Protein AF-0000000074025964 (afdb_homodimer)

InterPro domains:
  IPR000462 CDP-alcohol phosphatidyltransferase [PF01066] (27-176)
  IPR043130 CDP-alcohol phosphatidyltransferase, transmembrane domain [G3DSA:1.20.120.1760] (7-195)
  IPR048254 CDP-alcohol phosphatidyltransferase, conserved site [PS00379] (68-90)

Organism: NCBI:txid312168

pLDDT: mean 87.61, std 16.04, range [37.75, 98.75]

Solvent-accessible surface area (backbone atoms only — not comparable to full-atom values): 19999 Å² total; per-residue (Å²): 93,66,48,61,56,48,44,64,72,46,38,65,60,46,48,55,55,21,50,54,38,52,74,66,68,56,52,37,66,58,32,44,53,47,16,40,52,35,21,49,48,13,17,52,26,39,44,70,64,40,40,68,62,12,46,51,29,38,52,47,14,51,49,32,48,54,30,20,54,48,34,14,59,76,69,66,61,68,47,68,36,57,53,51,51,49,56,51,44,54,51,46,31,55,48,49,34,51,52,19,43,47,69,60,47,54,89,32,44,68,39,52,54,48,38,52,49,33,45,47,53,27,51,49,44,49,53,53,44,52,54,60,43,62,74,61,68,63,70,76,73,71,66,66,72,63,66,51,51,60,66,54,48,50,50,51,52,43,48,33,58,76,36,63,92,46,32,45,66,54,44,43,51,49,36,52,53,42,38,50,52,25,50,53,48,45,50,53,48,40,53,52,37,57,71,73,107,92,67,48,60,59,48,44,64,71,46,39,63,62,47,48,55,54,22,50,54,38,52,74,69,68,55,50,40,66,57,33,44,52,47,15,40,50,35,20,48,47,13,16,53,27,38,44,72,64,40,41,68,62,13,45,52,28,38,54,48,15,53,50,33,48,54,31,21,54,48,35,15,60,76,69,67,60,68,46,70,35,56,54,50,51,50,57,52,44,53,51,47,30,54,48,48,34,51,51,18,42,46,69,61,47,54,88,33,43,68,39,52,55,49,40,49,48,32,46,47,53,27,51,50,45,48,52,53,44,52,53,60,44,62,74,61,69,63,69,77,73,72,63,69,71,60,70,49,53,59,65,55,47,51,49,51,52,42,50,33,58,76,35,63,93,46,32,43,65,54,44,43,53,48,36,51,52,43,38,52,52,27,52,53,48,46,51,52,47,40,51,50,36,57,72,73,106

Nearest PDB structures (foldseek):
  4mnd-assembly1_A-2  TM=8.315E-01  e=3.500E-05  Archaeoglobus fulgidus
  6wmv-assembly1_A  TM=8.370E-01  e=3.784E-04  Archaeoglobus fulgidus
  6h59-assembly1_A  TM=7.850E-01  e=1.969E-04  Mycobacterium tuberculosis H37Rv
  4q7c-assembly1_B  TM=7.603E-01  e=3.447E-04  Archaeoglobus fulgidus DSM 4304
  4q7c-assembly1_A  TM=7.854E-01  e=7.275E-04  Archaeoglobus fulgidus DSM 4304

Secondary structure (DSSP, 8-state):
-HHHHHHHHHHHHHHHHHHHHHHTT--HHHHHHHHHHHHHHHHHHHHHT-HHHHHHHHHHHHHHHHHHHHHHHHHT---HHHHHHHHHHHHHHHHHHHHHHHHH-GGGHHHHHHHHHHHHHHHHHHHHHHHHHHTT---TTGGGGSTTHHHHHHHHHHHHHH-GGGHHHHHHHHHHHHHHHHHHHHHHHHHHHHHH-/-HHHHHHHHHHHHHHHHHHHHHHTT--HHHHHHHHHHHHHHHHHHHHHT-HHHHHHHHHHHHHHHHHHHHHHHHHT---HHHHHHHHHHHHHHHHHHHHHHHHH-GGGHHHHHHHHHHHHHHHHHHHHHHHHHHTT---SSTTTTSTTHHHHHHHHHHHHHH-GGGHHHHHHHHHHHHHHHHHHHHHHHHHHHHHH-

Foldseek 3Di:
DCLVVVCVVCVVVLLVVLVVCVVVVHALVNLLVVLLVLLLVLLVCLLVLVLVSSLVSNVVSVSSLSSSVSNCVVVVVDDPVSVVSSLVSLVVSLLSNLVSCCNRQVVQVVLSVLQVVLCVLLVVLLVVCVVVCVVPPVDDDCNVLDSPDRVVSSVLSSVCSVCVVCNNVSSNVVSVVSNVSSVVSVVVVVVVVVVVD/DCLVVVCVVCVVVLLVVLVVCVVVVHALVNLLVVLLVLLLVLLVCLLVLVLVSSLVSNVVSVSSLSSSVSNCVVVVVDDPVSVVSSLVSLVVSLLSSLVSCCNNQVVQVVLSVLQVVLCVLLVVLLVVLVVVCVVPPVDDPPNVLDSPPRVVSSVLSSVCSVCVVCNNVSSNVVSVVSNVSSVVSNVVVVVVVVVVD

Radius of gyration: 21.74 Å; Cα contacts (8 Å, |Δi|>4): 405; chains: 2; bounding box: 69×52×44 Å

Sequence (394 aa):
MIDTKCRTKFQPIFDIMAKQLVILNITPKSITWLAFGVGTLASLFAAGGWMISSILALWLSGLLDVLDGTVARLTGKTSKGGAYMDLILDRMVEAIYILAFTYRFPQANYAYFLFYIVVIFNFTTFIVAGALFQNDGVKSMHYDIGIAERTETFIVFTLMALLPSYIFPILMTFNAIILITGIIRFRVVLKYCKSMEMIDTKCRTKFQPIFDIMAKQLVILNITPKSITWLAFGVGTLASLFAAGGWMISSILALWLSGLLDVLDGTVARLTGKTSKGGAYMDLILDRMVEAIYILAFTYRFPQANYAYFLFYIVVIFNFTTFIVAGALFQNDGVKSMHYDIGIAERTETFIVFTLMALLPSYIFPILMTFNAIILITGIIRFRVVLKYCKSME

Structure (mmCIF, N/CA/C/O backbone):
data_AF-0000000074025964-model_v1
#
loop_
_entity.id
_entity.type
_entity.pdbx_description
1 polymer 'Phosphatidylglycerophosphate synthase'
#
loop_
_atom_site.group_PDB
_atom_site.id
_atom_site.type_symbol
_atom_site.label_atom_id
_atom_site.label_alt_id
_atom_site.label_comp_id
_atom_site.label_asym_id
_atom_site.label_entity_id
_atom_site.label_seq_id
_atom_site.pdbx_PDB_ins_code
_atom_site.Cartn_x
_atom_site.Cartn_y
_atom_site.Cartn_z
_atom_site.occupancy
_atom_site.B_iso_or_equiv
_atom_site.auth_seq_id
_atom_site.auth_comp_id
_atom_site.auth_asym_id
_atom_site.auth_atom_id
_atom_site.pdbx_PDB_model_num
ATOM 1 N N . MET A 1 1 ? 11 -2.121 18.891 1 38.09 1 MET A N 1
ATOM 2 C CA . MET A 1 1 ? 11.828 -2.264 20.078 1 38.09 1 MET A CA 1
ATOM 3 C C . MET A 1 1 ? 13.25 -2.668 19.719 1 38.09 1 MET A C 1
ATOM 5 O O . MET A 1 1 ? 14.219 -2.133 20.266 1 38.09 1 MET A O 1
ATOM 9 N N . ILE A 1 2 ? 13.297 -3.744 18.984 1 42.12 2 ILE A N 1
ATOM 10 C CA . ILE A 1 2 ? 14.641 -4.203 18.656 1 42.12 2 ILE A CA 1
ATOM 11 C C . ILE A 1 2 ? 15.359 -3.15 17.812 1 42.12 2 ILE A C 1
ATOM 13 O O . ILE A 1 2 ? 16.547 -2.893 18.016 1 42.12 2 ILE A O 1
ATOM 17 N N . ASP A 1 3 ? 14.531 -2.506 16.922 1 46.59 3 ASP A N 1
ATOM 18 C CA . ASP A 1 3 ? 15.117 -1.562 15.969 1 46.59 3 ASP A CA 1
ATOM 19 C C . ASP A 1 3 ? 15.656 -0.325 16.688 1 46.59 3 ASP A C 1
ATOM 21 O O . ASP A 1 3 ? 16.75 0.157 16.375 1 46.59 3 ASP A O 1
ATOM 25 N N . THR A 1 4 ? 14.859 0.099 17.688 1 43.81 4 THR A N 1
ATOM 26 C CA . THR A 1 4 ? 15.297 1.312 18.375 1 43.81 4 THR A CA 1
ATOM 27 C C . THR A 1 4 ? 16.562 1.053 19.172 1 43.81 4 THR A C 1
ATOM 29 O O . THR A 1 4 ? 17.5 1.858 19.156 1 43.81 4 THR A O 1
ATOM 32 N N . LYS A 1 5 ? 16.438 -0.014 19.953 1 46.56 5 LYS A N 1
ATOM 33 C CA . LYS A 1 5 ? 17.562 -0.324 20.844 1 46.56 5 LYS A CA 1
ATOM 34 C C . LYS A 1 5 ? 18.812 -0.691 20.047 1 46.56 5 LYS A C 1
ATOM 36 O O . LYS A 1 5 ? 19.922 -0.297 20.406 1 46.56 5 LYS A O 1
ATOM 41 N N . CYS A 1 6 ? 18.625 -1.519 18.969 1 47.81 6 CYS A N 1
ATOM 42 C CA . CYS A 1 6 ? 19.766 -1.911 18.156 1 47.81 6 CYS A CA 1
ATOM 43 C C . CYS A 1 6 ? 20.344 -0.716 17.391 1 47.81 6 CYS A C 1
ATOM 45 O O . CYS A 1 6 ? 21.547 -0.599 17.219 1 47.81 6 CYS A O 1
ATOM 47 N N . ARG A 1 7 ? 19.5 0.18 17.031 1 53.81 7 ARG A N 1
ATOM 48 C CA . ARG A 1 7 ? 19.953 1.352 16.297 1 53.81 7 ARG A CA 1
ATOM 49 C C . ARG A 1 7 ? 20.875 2.217 17.156 1 53.81 7 ARG A C 1
ATOM 51 O O . ARG A 1 7 ? 21.906 2.705 16.688 1 53.81 7 ARG A O 1
ATOM 58 N N . THR A 1 8 ? 20.516 2.275 18.375 1 56.53 8 THR A N 1
ATOM 59 C CA . THR A 1 8 ? 21.328 3.104 19.234 1 56.53 8 THR A CA 1
ATOM 60 C C . THR A 1 8 ? 22.703 2.473 19.453 1 56.53 8 THR A C 1
ATOM 62 O O . THR A 1 8 ? 23.719 3.176 19.516 1 56.53 8 THR A O 1
ATOM 65 N N . LYS A 1 9 ? 22.688 1.07 19.484 1 58.03 9 LYS A N 1
ATOM 66 C CA . LYS A 1 9 ? 23.953 0.397 19.75 1 58.03 9 LYS A CA 1
ATOM 67 C C . LYS A 1 9 ? 24.859 0.401 18.516 1 58.03 9 LYS A C 1
ATOM 69 O O . LYS A 1 9 ? 26.078 0.438 18.641 1 58.03 9 LYS A O 1
ATOM 74 N N . PHE A 1 10 ? 24.203 0.428 17.344 1 71.69 10 PHE A N 1
ATOM 75 C CA . PHE A 1 10 ? 25 0.323 16.141 1 71.69 10 PHE A CA 1
ATOM 76 C C . PHE A 1 10 ? 25.203 1.693 15.5 1 71.69 10 PHE A C 1
ATOM 78 O O . PHE A 1 10 ? 25.891 1.818 14.484 1 71.69 10 PHE A O 1
ATOM 85 N N . GLN A 1 11 ? 24.766 2.672 16.109 1 72.94 11 GLN A N 1
ATOM 86 C CA . GLN A 1 11 ? 24.797 4.023 15.562 1 72.94 11 GLN A CA 1
ATOM 87 C C . GLN A 1 11 ? 26.234 4.5 15.359 1 72.94 11 GLN A C 1
ATOM 89 O O . GLN A 1 11 ? 26.562 5.105 14.336 1 72.94 11 GLN A O 1
ATOM 94 N N . PRO A 1 12 ? 27.109 4.191 16.281 1 73.81 12 PRO A N 1
ATOM 95 C CA . PRO A 1 12 ? 28.469 4.664 16.062 1 73.81 12 PRO A CA 1
ATOM 96 C C . PRO A 1 12 ? 29.109 4.051 14.812 1 73.81 12 PRO A C 1
ATOM 98 O O . PRO A 1 12 ? 29.891 4.719 14.125 1 73.81 12 PRO A O 1
ATOM 101 N N . ILE A 1 13 ? 28.75 2.83 14.539 1 78.38 13 ILE A N 1
ATOM 102 C CA . ILE A 1 13 ? 29.281 2.172 13.344 1 78.38 13 ILE A CA 1
ATOM 103 C C . ILE A 1 13 ? 28.719 2.84 12.094 1 78.38 13 ILE A C 1
ATOM 105 O O . ILE A 1 13 ? 29.453 3.09 11.133 1 78.38 13 ILE A O 1
ATOM 109 N N . PHE A 1 14 ? 27.562 3.152 12.141 1 81.19 14 PHE A N 1
ATOM 110 C CA . PHE A 1 14 ? 26.938 3.814 11.008 1 81.19 14 PHE A CA 1
ATOM 111 C C . PHE A 1 14 ? 27.5 5.215 10.812 1 81.19 14 PHE A C 1
ATOM 113 O O . PHE A 1 14 ? 27.672 5.672 9.68 1 81.19 14 PHE A O 1
ATOM 120 N N . ASP A 1 15 ? 27.844 5.809 11.891 1 82.38 15 ASP A N 1
ATOM 121 C CA . ASP A 1 15 ? 28.406 7.152 11.82 1 82.38 15 ASP A CA 1
ATOM 122 C C . ASP A 1 15 ? 29.781 7.137 11.141 1 82.38 15 ASP A C 1
ATOM 124 O O . ASP A 1 15 ? 30.094 8.016 10.336 1 82.38 15 ASP A O 1
ATOM 128 N N . ILE A 1 16 ? 30.484 6.156 11.484 1 81.88 16 ILE A N 1
ATOM 129 C CA . ILE A 1 16 ? 31.812 6.035 10.906 1 81.88 16 ILE A CA 1
ATOM 130 C C . ILE A 1 16 ? 31.703 5.801 9.398 1 81.88 16 ILE A C 1
ATOM 132 O O . ILE A 1 16 ? 32.406 6.449 8.609 1 81.88 16 ILE A O 1
ATOM 136 N N . MET A 1 17 ? 30.859 4.988 9.031 1 85.06 17 MET A N 1
ATOM 137 C CA . MET A 1 17 ? 30.656 4.699 7.613 1 85.06 17 MET A CA 1
ATOM 138 C C . MET A 1 17 ? 30.094 5.922 6.883 1 85.06 17 MET A C 1
ATOM 140 O O . MET A 1 17 ? 30.516 6.219 5.766 1 85.06 17 MET A O 1
ATOM 144 N N . ALA A 1 18 ? 29.281 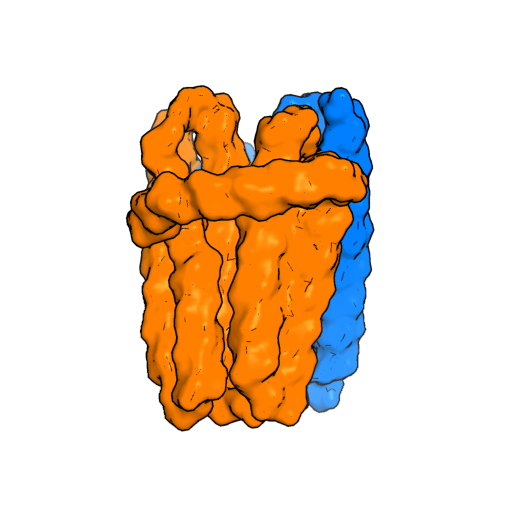6.512 7.512 1 83.44 18 ALA A N 1
ATOM 145 C CA . ALA A 1 18 ? 28.656 7.699 6.926 1 83.44 18 ALA A CA 1
ATOM 146 C C . ALA A 1 18 ? 29.688 8.805 6.711 1 83.44 18 ALA A C 1
ATOM 148 O O . ALA A 1 18 ? 29.656 9.508 5.695 1 83.44 18 ALA A O 1
ATOM 149 N N . LYS A 1 19 ? 30.578 8.945 7.66 1 84.25 19 LYS A N 1
ATOM 150 C CA . LYS A 1 19 ? 31.609 9.977 7.562 1 84.25 19 LYS A CA 1
ATOM 151 C C . LYS A 1 19 ? 32.5 9.742 6.344 1 84.25 19 LYS A C 1
ATOM 153 O O . LYS A 1 19 ? 32.906 10.695 5.672 1 84.25 19 LYS A O 1
ATOM 158 N N . GLN A 1 20 ? 32.688 8.523 6.066 1 86.75 20 GLN A N 1
ATOM 159 C CA . GLN A 1 20 ? 33.5 8.195 4.891 1 86.75 20 GLN A CA 1
ATOM 160 C C . GLN A 1 20 ? 32.75 8.609 3.609 1 86.75 20 GLN A C 1
ATOM 162 O O . GLN A 1 20 ? 33.406 9.102 2.666 1 86.75 20 GLN A O 1
ATOM 167 N N . LEU A 1 21 ? 31.547 8.477 3.58 1 85.62 21 LEU A N 1
ATOM 168 C CA . LEU A 1 21 ? 30.75 8.828 2.414 1 85.62 21 LEU A CA 1
ATOM 169 C C . LEU A 1 21 ? 30.672 10.344 2.254 1 85.62 21 LEU A C 1
ATOM 171 O O . LEU A 1 21 ? 30.641 10.852 1.13 1 85.62 21 LEU A O 1
ATOM 175 N N . VAL A 1 22 ? 30.688 10.953 3.361 1 82.56 22 VAL A N 1
ATOM 176 C CA . VAL A 1 22 ? 30.656 12.414 3.357 1 82.56 22 VAL A CA 1
ATOM 177 C C . VAL A 1 22 ? 31.969 12.953 2.789 1 82.56 22 VAL A C 1
ATOM 179 O O . VAL A 1 22 ? 31.969 13.898 1.992 1 82.56 22 VAL A O 1
ATOM 182 N N . ILE A 1 23 ? 33.031 12.273 3.209 1 85.44 23 ILE A N 1
ATOM 183 C CA . ILE A 1 23 ? 34.344 12.695 2.748 1 85.44 23 ILE A CA 1
ATOM 184 C C . ILE A 1 23 ? 34.469 12.5 1.237 1 85.44 23 ILE A C 1
ATOM 186 O O . ILE A 1 23 ? 35.094 13.312 0.542 1 85.44 23 ILE A O 1
ATOM 190 N N . LEU A 1 24 ? 33.75 11.516 0.728 1 88.88 24 LEU A N 1
ATOM 191 C CA . LEU A 1 24 ? 33.75 11.211 -0.699 1 88.88 24 LEU A CA 1
ATOM 192 C C . LEU A 1 24 ? 32.75 12.062 -1.442 1 88.88 24 LEU A C 1
ATOM 194 O O . LEU A 1 24 ? 32.562 11.914 -2.654 1 88.88 24 LEU A O 1
ATOM 198 N N . ASN A 1 25 ? 32 12.922 -0.832 1 86.75 25 ASN A N 1
ATOM 199 C CA . ASN A 1 25 ? 31.031 13.867 -1.372 1 86.75 25 ASN A CA 1
ATOM 200 C C . ASN A 1 25 ? 29.844 13.156 -2.014 1 86.75 25 ASN A C 1
ATOM 202 O O . ASN A 1 25 ? 29.344 13.594 -3.053 1 86.75 25 ASN A O 1
ATOM 206 N N . ILE A 1 26 ? 29.562 12.086 -1.473 1 89.56 26 ILE A N 1
ATOM 207 C CA . ILE A 1 26 ? 28.391 11.359 -1.95 1 89.56 26 ILE A CA 1
ATOM 208 C C . ILE A 1 26 ? 27.141 11.922 -1.286 1 89.56 26 ILE A C 1
ATOM 210 O O . ILE A 1 26 ? 27.078 12.07 -0.062 1 89.56 26 ILE A O 1
ATOM 214 N N . THR A 1 27 ? 26.141 12.211 -2.115 1 90 27 THR A N 1
ATOM 215 C CA . THR A 1 27 ? 24.922 12.836 -1.601 1 90 27 THR A CA 1
ATOM 216 C C . THR A 1 27 ? 23.953 11.781 -1.074 1 90 27 THR A C 1
ATOM 218 O O . THR A 1 27 ? 23.969 10.633 -1.527 1 90 27 THR A O 1
ATOM 221 N N . PRO A 1 28 ? 23.188 12.195 -0.147 1 92 28 PRO A N 1
ATOM 222 C CA . PRO A 1 28 ? 22.172 11.273 0.373 1 92 28 PRO A CA 1
ATOM 223 C C . PRO A 1 28 ? 21.25 10.719 -0.719 1 92 28 PRO A C 1
ATOM 225 O O . PRO A 1 28 ? 20.922 9.539 -0.703 1 92 28 PRO A O 1
ATOM 228 N N . LYS A 1 29 ? 20.953 11.508 -1.646 1 92.25 29 LYS A N 1
ATOM 229 C CA . LYS A 1 29 ? 20.078 11.086 -2.736 1 92.25 29 LYS A CA 1
ATOM 230 C C . LYS A 1 29 ? 20.719 9.977 -3.559 1 92.25 29 LYS A C 1
ATOM 232 O O . LYS A 1 29 ? 20.047 9.016 -3.945 1 92.25 29 LYS A O 1
ATOM 237 N N . SER A 1 30 ? 21.922 10.125 -3.826 1 93.69 30 SER A N 1
ATOM 238 C CA . SER A 1 30 ? 22.641 9.102 -4.574 1 93.69 30 SER A CA 1
ATOM 239 C C . SER A 1 30 ? 22.672 7.781 -3.812 1 93.69 30 SER A C 1
ATOM 241 O O . SER A 1 30 ? 22.578 6.711 -4.414 1 93.69 30 SER A O 1
ATOM 243 N N . ILE A 1 31 ? 22.812 7.883 -2.547 1 95 31 ILE A N 1
ATOM 244 C CA . ILE A 1 31 ? 22.859 6.688 -1.711 1 95 31 ILE A CA 1
ATOM 245 C C . ILE A 1 31 ? 21.5 6 -1.711 1 95 31 ILE A C 1
ATOM 247 O O . ILE A 1 31 ? 21.406 4.77 -1.771 1 95 31 ILE A O 1
ATOM 251 N N . THR A 1 32 ? 20.484 6.75 -1.694 1 95.25 32 THR A N 1
ATOM 252 C CA . THR A 1 32 ? 19.125 6.207 -1.728 1 95.25 32 THR A CA 1
ATOM 253 C C . THR A 1 32 ? 18.891 5.43 -3.018 1 95.25 32 THR A C 1
ATOM 255 O O . THR A 1 32 ? 18.391 4.305 -2.986 1 95.25 32 THR A O 1
ATOM 258 N N . TRP A 1 33 ? 19.328 6.004 -4.117 1 96.25 33 TRP A N 1
ATOM 259 C CA . TRP A 1 33 ? 19.172 5.336 -5.402 1 96.25 33 TRP A CA 1
ATOM 260 C C . TRP A 1 33 ? 20.031 4.078 -5.477 1 96.25 33 TRP A C 1
ATOM 262 O O . TRP A 1 33 ? 19.625 3.074 -6.062 1 96.25 33 TRP A O 1
ATOM 272 N N . LEU A 1 34 ? 21.188 4.184 -4.934 1 96.5 34 LEU A N 1
ATOM 273 C CA . LEU A 1 34 ? 22.062 3.018 -4.883 1 96.5 34 LEU A CA 1
ATOM 274 C C . LEU A 1 34 ? 21.438 1.907 -4.043 1 96.5 34 LEU A C 1
ATOM 276 O O . LEU A 1 34 ? 21.484 0.734 -4.418 1 96.5 34 LEU A O 1
ATOM 280 N N . ALA A 1 35 ? 20.875 2.293 -2.916 1 96.62 35 ALA A N 1
ATOM 281 C CA . ALA A 1 35 ? 20.219 1.321 -2.055 1 96.62 35 ALA A CA 1
ATOM 282 C C . ALA A 1 35 ? 19.078 0.62 -2.795 1 96.62 35 ALA A C 1
ATOM 284 O O . ALA A 1 35 ? 18.922 -0.601 -2.703 1 96.62 35 ALA A O 1
ATOM 285 N N . PHE A 1 36 ? 18.344 1.357 -3.543 1 97.75 36 PHE A N 1
ATOM 286 C CA . PHE A 1 36 ? 17.266 0.797 -4.332 1 97.75 36 PHE A CA 1
ATOM 287 C C . PHE A 1 36 ? 17.797 -0.153 -5.398 1 97.75 36 PHE A C 1
ATOM 289 O O . PHE A 1 36 ? 17.25 -1.243 -5.594 1 97.75 36 PHE A O 1
ATOM 296 N N . GLY A 1 37 ? 18.828 0.285 -6.078 1 98.38 37 GLY A N 1
ATOM 297 C CA . GLY A 1 37 ? 19.453 -0.551 -7.094 1 98.38 37 GLY A CA 1
ATOM 298 C C . GLY A 1 37 ? 19.953 -1.873 -6.547 1 98.38 37 GLY A C 1
ATOM 299 O O . GLY A 1 37 ? 19.703 -2.93 -7.129 1 98.38 37 GLY A O 1
ATOM 300 N N . VAL A 1 38 ? 20.641 -1.786 -5.438 1 98.38 38 VAL A N 1
ATOM 301 C CA . VAL A 1 38 ? 21.188 -2.982 -4.805 1 98.38 38 VAL A CA 1
ATOM 302 C C . VAL A 1 38 ? 20.047 -3.879 -4.328 1 98.38 38 VAL A C 1
ATOM 304 O O . VAL A 1 38 ? 20.125 -5.105 -4.43 1 98.38 38 VAL A O 1
ATOM 307 N N . GLY A 1 39 ? 19.016 -3.279 -3.82 1 98.19 39 GLY A N 1
ATOM 308 C CA . GLY A 1 39 ? 17.844 -4.047 -3.43 1 98.19 39 GLY A CA 1
ATOM 309 C C . GLY A 1 39 ? 17.203 -4.773 -4.59 1 98.19 39 GLY A C 1
ATOM 310 O O . GLY A 1 39 ? 16.797 -5.934 -4.461 1 98.19 39 GLY A O 1
ATOM 311 N N . THR A 1 40 ? 17.094 -4.062 -5.68 1 98.38 40 THR A N 1
ATOM 312 C CA . THR A 1 40 ? 16.547 -4.672 -6.887 1 98.38 40 THR A CA 1
ATOM 313 C C . THR A 1 40 ? 17.453 -5.801 -7.379 1 98.38 40 THR A C 1
ATOM 315 O O . THR A 1 40 ? 16.953 -6.844 -7.824 1 98.38 40 THR A O 1
ATOM 318 N N . LEU A 1 41 ? 18.703 -5.582 -7.27 1 98.56 41 LEU A N 1
ATOM 319 C CA . LEU A 1 41 ? 19.656 -6.633 -7.621 1 98.56 41 LEU A CA 1
ATOM 320 C C . LEU A 1 41 ? 19.453 -7.859 -6.738 1 98.56 41 LEU A C 1
ATOM 322 O O . LEU A 1 41 ? 19.578 -8.992 -7.211 1 98.56 41 LEU A O 1
ATOM 326 N N . ALA A 1 42 ? 19.203 -7.609 -5.492 1 98.69 42 ALA A N 1
ATOM 327 C CA . ALA A 1 42 ? 18.922 -8.711 -4.574 1 98.69 42 ALA A CA 1
ATOM 328 C C . ALA A 1 42 ? 17.766 -9.562 -5.07 1 98.69 42 ALA A C 1
ATOM 330 O O . ALA A 1 42 ? 17.797 -10.789 -4.984 1 98.69 42 ALA A O 1
ATOM 331 N N . SER A 1 43 ? 16.812 -8.945 -5.57 1 98.75 43 SER A N 1
ATOM 332 C CA . SER A 1 43 ? 15.648 -9.641 -6.102 1 98.75 43 SER A CA 1
ATOM 333 C C . SER A 1 43 ? 16.016 -10.469 -7.332 1 98.75 43 SER A C 1
ATOM 335 O O . SER A 1 43 ? 15.523 -11.586 -7.5 1 98.75 43 SER A O 1
ATOM 337 N N . LEU A 1 44 ? 16.828 -9.93 -8.172 1 98.44 44 LEU A N 1
ATOM 338 C CA . LEU A 1 44 ? 17.266 -10.656 -9.367 1 98.44 44 LEU A CA 1
ATOM 339 C C . LEU A 1 44 ? 18.062 -11.898 -8.984 1 98.44 44 LEU A C 1
ATOM 341 O O . LEU A 1 44 ? 17.891 -12.961 -9.594 1 98.44 44 LEU A O 1
ATOM 345 N N . PHE A 1 45 ? 18.859 -11.742 -7.984 1 98.62 45 PHE A N 1
ATOM 346 C CA . PHE A 1 45 ? 19.609 -12.898 -7.488 1 98.62 45 PHE A CA 1
ATOM 347 C C . PHE A 1 45 ? 18.656 -13.961 -6.949 1 98.62 45 PHE A C 1
ATOM 349 O O . PHE A 1 45 ? 18.844 -15.156 -7.211 1 98.62 45 PHE A O 1
ATOM 356 N N . ALA A 1 46 ? 17.703 -13.547 -6.246 1 98.5 46 ALA A N 1
ATOM 357 C CA . ALA A 1 46 ? 16.75 -14.492 -5.691 1 98.5 46 ALA A CA 1
ATOM 358 C C . ALA A 1 46 ? 15.992 -15.227 -6.797 1 98.5 46 ALA A C 1
ATOM 360 O O . ALA A 1 46 ? 15.812 -16.453 -6.727 1 98.5 46 ALA A O 1
ATOM 361 N N . ALA A 1 47 ? 15.625 -14.508 -7.793 1 98.06 47 ALA A N 1
ATOM 362 C CA . ALA A 1 47 ? 14.93 -15.109 -8.93 1 98.06 47 ALA A CA 1
ATOM 363 C C . ALA A 1 47 ? 15.82 -16.125 -9.648 1 98.06 47 ALA A C 1
ATOM 365 O O . ALA A 1 47 ? 15.336 -17.141 -10.141 1 98.06 47 ALA A O 1
ATOM 366 N N . GLY A 1 48 ? 17.078 -15.836 -9.68 1 97.44 48 GLY A N 1
ATOM 367 C CA . GLY A 1 48 ? 18.031 -16.703 -10.359 1 97.44 48 GLY A CA 1
ATOM 368 C C . GLY A 1 48 ? 18.469 -17.875 -9.516 1 97.44 48 GLY A C 1
ATOM 369 O O . GLY A 1 48 ? 19.172 -18.766 -10 1 97.44 48 GLY A O 1
ATOM 370 N N . GLY A 1 49 ? 18.203 -17.844 -8.289 1 97.12 49 GLY A N 1
ATOM 371 C CA . GLY A 1 49 ? 18.531 -18.969 -7.414 1 97.12 49 GLY A CA 1
ATOM 372 C C . GLY A 1 49 ? 19.797 -18.75 -6.605 1 97.12 49 GLY A C 1
ATOM 373 O O . GLY A 1 49 ? 20.234 -19.641 -5.875 1 97.12 49 GLY A O 1
ATOM 374 N N . TRP A 1 50 ? 20.391 -17.594 -6.75 1 97.94 50 TRP A N 1
ATOM 375 C CA . TRP A 1 50 ? 21.578 -17.25 -5.965 1 97.94 50 TRP A CA 1
ATOM 376 C C . TRP A 1 50 ? 21.188 -16.625 -4.629 1 97.94 50 TRP A C 1
ATOM 378 O O . TRP A 1 50 ? 21.375 -15.43 -4.41 1 97.94 50 TRP A O 1
ATOM 388 N N . MET A 1 51 ? 20.828 -17.531 -3.719 1 98.06 51 MET A N 1
ATOM 389 C CA . MET A 1 51 ? 20.156 -17.078 -2.5 1 98.06 51 MET A CA 1
ATOM 390 C C . MET A 1 51 ? 21.141 -16.359 -1.576 1 98.06 51 MET A C 1
ATOM 392 O O . MET A 1 51 ? 20.812 -15.352 -0.954 1 98.06 51 MET A O 1
ATOM 396 N N . ILE A 1 52 ? 22.328 -16.844 -1.456 1 98.31 52 ILE A N 1
ATOM 397 C CA . ILE A 1 52 ? 23.297 -16.219 -0.572 1 98.31 52 ILE A CA 1
ATOM 398 C C . ILE A 1 52 ? 23.625 -14.82 -1.079 1 98.31 52 ILE A C 1
ATOM 400 O O . ILE A 1 52 ? 23.641 -13.859 -0.303 1 98.31 52 ILE A O 1
ATOM 404 N N . SER A 1 53 ? 23.891 -14.734 -2.346 1 98.62 53 SER A N 1
ATOM 405 C CA . SER A 1 53 ? 24.141 -13.43 -2.945 1 98.62 53 SER A CA 1
ATOM 406 C C . SER A 1 53 ? 22.938 -12.5 -2.75 1 98.62 53 SER A C 1
ATOM 408 O O . SER A 1 53 ? 23.094 -11.305 -2.518 1 98.62 53 SER A O 1
ATOM 410 N N . SER A 1 54 ? 21.766 -13.07 -2.863 1 98.75 54 SER A N 1
ATOM 411 C CA . SER A 1 54 ? 20.547 -12.312 -2.67 1 98.75 54 SER A CA 1
ATOM 412 C C . SER A 1 54 ? 20.453 -11.75 -1.256 1 98.75 54 SER A C 1
ATOM 414 O O . SER A 1 54 ? 20.172 -10.562 -1.07 1 98.75 54 SER A O 1
ATOM 416 N N . ILE A 1 55 ? 20.75 -12.562 -0.302 1 98.62 55 ILE A N 1
ATOM 417 C CA . ILE A 1 55 ? 20.703 -12.164 1.1 1 98.62 55 ILE A CA 1
ATOM 418 C C . ILE A 1 55 ? 21.734 -11.055 1.359 1 98.62 55 ILE A C 1
ATOM 420 O O . ILE A 1 55 ? 21.406 -10.047 1.992 1 98.62 55 ILE A O 1
ATOM 424 N N . LEU A 1 56 ? 22.859 -11.25 0.864 1 98.56 56 LEU A N 1
ATOM 425 C CA . LEU A 1 56 ? 23.922 -10.273 1.063 1 98.56 56 LEU A CA 1
ATOM 426 C C . LEU A 1 56 ? 23.547 -8.93 0.438 1 98.56 56 LEU A C 1
ATOM 428 O O . LEU A 1 56 ? 23.719 -7.883 1.062 1 98.56 56 LEU A O 1
ATOM 432 N N . ALA A 1 57 ? 23.062 -8.953 -0.738 1 98.69 57 ALA A N 1
ATOM 433 C CA . ALA A 1 57 ? 22.656 -7.734 -1.431 1 98.69 57 ALA A CA 1
ATOM 434 C C . ALA A 1 57 ? 21.5 -7.051 -0.708 1 98.69 57 ALA A C 1
ATOM 436 O O . ALA A 1 57 ? 21.453 -5.82 -0.626 1 98.69 57 ALA A O 1
ATOM 437 N N . LEU A 1 58 ? 20.594 -7.832 -0.215 1 98.38 58 LEU A N 1
ATOM 438 C CA . LEU A 1 58 ? 19.453 -7.293 0.514 1 98.38 58 LEU A CA 1
ATOM 439 C C . LEU A 1 58 ? 19.906 -6.516 1.744 1 98.38 58 LEU A C 1
ATOM 441 O O . LEU A 1 58 ? 19.484 -5.375 1.955 1 98.38 58 LEU A O 1
ATOM 445 N N . TRP A 1 59 ? 20.75 -7.105 2.512 1 97.62 59 TRP A N 1
ATOM 446 C CA . TRP A 1 59 ? 21.219 -6.473 3.734 1 97.62 59 TRP A CA 1
ATOM 447 C C . TRP A 1 59 ? 22.125 -5.281 3.414 1 97.62 59 TRP A C 1
ATOM 449 O O . TRP A 1 59 ? 22.156 -4.297 4.156 1 97.62 59 TRP A O 1
ATOM 459 N N . LEU A 1 60 ? 22.844 -5.402 2.33 1 97.44 60 LEU A N 1
ATOM 460 C CA . LEU A 1 60 ? 23.609 -4.254 1.878 1 97.44 60 LEU A CA 1
ATOM 461 C C . LEU A 1 60 ? 22.703 -3.086 1.516 1 97.44 60 LEU A C 1
ATOM 463 O O . LEU A 1 60 ? 23.016 -1.935 1.832 1 97.44 60 LEU A O 1
ATOM 467 N N . SER A 1 61 ? 21.656 -3.404 0.82 1 97.31 61 SER A N 1
ATOM 468 C CA . SER A 1 61 ? 20.656 -2.381 0.501 1 97.31 61 SER A CA 1
ATOM 469 C C . SER A 1 61 ? 20.125 -1.712 1.765 1 97.31 61 SER A C 1
ATOM 471 O O . SER A 1 61 ? 20 -0.487 1.816 1 97.31 61 SER A O 1
ATOM 473 N N . GLY A 1 62 ? 19.844 -2.529 2.777 1 94.81 62 GLY A N 1
ATOM 474 C CA . GLY A 1 62 ? 19.391 -1.997 4.055 1 94.81 62 GLY A CA 1
ATOM 475 C C . GLY A 1 62 ? 20.422 -1.11 4.727 1 94.81 62 GLY A C 1
ATOM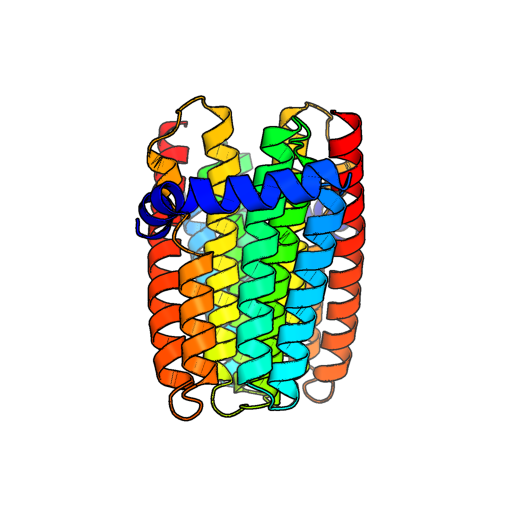 476 O O . GLY A 1 62 ? 20.078 -0.084 5.316 1 94.81 62 GLY A O 1
ATOM 477 N N . LEU A 1 63 ? 21.594 -1.516 4.664 1 94 63 LEU A N 1
ATOM 478 C CA . LEU A 1 63 ? 22.688 -0.727 5.234 1 94 63 LEU A CA 1
ATOM 479 C C . LEU A 1 63 ? 22.797 0.625 4.535 1 94 63 LEU A C 1
ATOM 481 O O . LEU A 1 63 ? 22.969 1.655 5.195 1 94 63 LEU A O 1
ATOM 485 N N . LEU A 1 64 ? 22.734 0.6 3.236 1 94.06 64 LEU A N 1
ATOM 486 C CA . LEU A 1 64 ? 22.797 1.834 2.461 1 94.06 64 LEU A CA 1
ATOM 487 C C . LEU A 1 64 ? 21.656 2.771 2.83 1 94.06 64 LEU A C 1
ATOM 489 O O . LEU A 1 64 ? 21.828 3.992 2.861 1 94.06 64 LEU A O 1
ATOM 493 N N . ASP A 1 65 ? 20.547 2.189 3.113 1 91.31 65 ASP A N 1
ATOM 494 C CA . ASP A 1 65 ? 19.375 2.967 3.521 1 91.31 65 ASP A CA 1
ATOM 495 C C . ASP A 1 65 ? 19.641 3.691 4.84 1 91.31 65 ASP A C 1
ATOM 497 O O . ASP A 1 65 ? 19.266 4.859 4.996 1 91.31 65 ASP A O 1
ATOM 501 N N . VAL A 1 66 ? 20.234 3.016 5.777 1 89 66 VAL A N 1
ATOM 502 C CA . VAL A 1 66 ? 20.578 3.615 7.062 1 89 66 VAL A CA 1
ATOM 503 C C . VAL A 1 66 ? 21.625 4.703 6.871 1 89 66 VAL A C 1
ATOM 505 O O . VAL A 1 66 ? 21.531 5.777 7.473 1 89 66 VAL A O 1
ATOM 508 N N . LEU A 1 67 ? 22.469 4.461 6.004 1 90.94 67 LEU A N 1
ATOM 509 C CA . LEU A 1 67 ? 23.562 5.383 5.773 1 90.94 67 LEU A CA 1
ATOM 510 C C . LEU A 1 67 ? 23.078 6.664 5.105 1 90.94 67 LEU A C 1
ATOM 512 O O . LEU A 1 67 ? 23.578 7.754 5.395 1 90.94 67 LEU A O 1
ATOM 516 N N . ASP A 1 68 ? 22.172 6.531 4.148 1 91.38 68 ASP A N 1
ATOM 517 C CA . ASP A 1 68 ? 21.688 7.742 3.482 1 91.38 68 ASP A CA 1
ATOM 518 C C . ASP A 1 68 ? 21.031 8.695 4.48 1 91.38 68 ASP A C 1
ATOM 520 O O . ASP A 1 68 ? 21.234 9.906 4.414 1 91.38 68 ASP A O 1
ATOM 524 N N . GLY A 1 69 ? 20.328 8.133 5.445 1 88.44 69 GLY A N 1
ATOM 525 C CA . GLY A 1 69 ? 19.766 8.953 6.5 1 88.44 69 GLY A CA 1
ATOM 526 C C . GLY A 1 69 ? 20.812 9.586 7.398 1 88.44 69 GLY A C 1
ATOM 527 O O . GLY A 1 69 ? 20.688 10.758 7.762 1 88.44 69 GLY A O 1
ATOM 528 N N . THR A 1 70 ? 21.797 8.789 7.723 1 87.94 70 THR A N 1
ATOM 529 C CA . THR A 1 70 ? 22.859 9.281 8.594 1 87.94 70 THR A CA 1
ATOM 530 C C . THR A 1 70 ? 23.656 10.383 7.902 1 87.94 70 THR A C 1
ATOM 532 O O . THR A 1 70 ? 23.984 11.406 8.516 1 87.94 70 THR A O 1
ATOM 535 N N . VAL A 1 71 ? 23.922 10.18 6.676 1 89.81 71 VAL A N 1
ATOM 536 C CA . VAL A 1 71 ? 24.656 11.172 5.906 1 89.81 71 VAL A CA 1
ATOM 537 C C . VAL A 1 71 ? 23.844 12.453 5.801 1 89.81 71 VAL A C 1
ATOM 539 O O . VAL A 1 71 ? 24.375 13.555 5.938 1 89.81 71 VAL A O 1
ATOM 542 N N . ALA A 1 72 ? 22.547 12.359 5.578 1 88.81 72 ALA A N 1
ATOM 543 C CA . ALA A 1 72 ? 21.672 13.516 5.496 1 88.81 72 ALA A CA 1
ATOM 544 C C . ALA A 1 72 ? 21.672 14.305 6.805 1 88.81 72 ALA A C 1
ATOM 546 O O . ALA A 1 72 ? 21.719 15.539 6.793 1 88.81 72 ALA A O 1
ATOM 547 N N . ARG A 1 73 ? 21.75 13.609 7.84 1 87.12 73 ARG A N 1
ATOM 548 C CA . ARG A 1 73 ? 21.734 14.242 9.156 1 87.12 73 ARG A CA 1
ATOM 549 C C . ARG A 1 73 ? 23.078 14.914 9.445 1 87.12 73 ARG A C 1
ATOM 551 O O . ARG A 1 73 ? 23.109 16.047 9.922 1 87.12 73 ARG A O 1
ATOM 558 N N . LEU A 1 74 ? 24.094 14.281 9.141 1 87 74 LEU A N 1
ATOM 559 C CA . LEU A 1 74 ? 25.438 14.781 9.422 1 87 74 LEU A CA 1
ATOM 560 C C . LEU A 1 74 ? 25.766 16 8.562 1 87 74 LEU A C 1
ATOM 562 O O . LEU A 1 74 ? 26.484 16.891 8.992 1 87 74 LEU A O 1
ATOM 566 N N . THR A 1 75 ? 25.203 15.984 7.371 1 89.31 75 THR A N 1
ATOM 567 C CA . THR A 1 75 ? 25.531 17.062 6.441 1 89.31 75 THR A CA 1
ATOM 568 C C . THR A 1 75 ? 24.453 18.141 6.473 1 89.31 75 THR A C 1
ATOM 570 O O . THR A 1 75 ? 24.562 19.141 5.746 1 89.31 75 THR A O 1
ATOM 573 N N . GLY A 1 76 ? 23.391 17.938 7.207 1 86.31 76 GLY A N 1
ATOM 574 C CA . GLY A 1 76 ? 22.312 18.906 7.281 1 86.31 76 GLY A CA 1
ATOM 575 C C . GLY A 1 76 ? 21.469 18.953 6.023 1 86.31 76 GLY A C 1
ATOM 576 O O . GLY A 1 76 ? 20.859 19.969 5.707 1 86.31 76 GLY A O 1
ATOM 577 N N . LYS A 1 77 ? 21.531 17.969 5.285 1 87.19 77 LYS A N 1
ATOM 578 C CA . LYS A 1 77 ? 20.797 17.922 4.02 1 87.19 77 LYS A CA 1
ATOM 579 C C . LYS A 1 77 ? 19.5 17.125 4.168 1 87.19 77 LYS A C 1
ATOM 581 O O . LYS A 1 77 ? 19.047 16.484 3.217 1 87.19 77 LYS A O 1
ATOM 586 N N . THR A 1 78 ? 19 17.141 5.359 1 87.44 78 THR A N 1
ATOM 587 C CA . THR A 1 78 ? 17.703 16.5 5.562 1 87.44 78 THR A CA 1
ATOM 588 C C . THR A 1 78 ? 16.594 17.266 4.848 1 87.44 78 THR A C 1
ATOM 590 O O . THR A 1 78 ? 16.578 18.5 4.871 1 87.44 78 THR A O 1
ATOM 593 N N . SER A 1 79 ? 15.828 16.531 4.039 1 88.69 79 SER A N 1
ATOM 594 C CA . SER A 1 79 ? 14.758 17.172 3.279 1 88.69 79 SER A CA 1
ATOM 595 C C . SER A 1 79 ? 13.5 16.297 3.27 1 88.69 79 SER A C 1
ATOM 597 O O . SER A 1 79 ? 13.578 15.078 3.43 1 88.69 79 SER A O 1
ATOM 599 N N . LYS A 1 80 ? 12.383 16.906 3.09 1 87.75 80 LYS A N 1
ATOM 600 C CA . LYS A 1 80 ? 11.117 16.188 2.99 1 87.75 80 LYS A CA 1
ATOM 601 C C . LYS A 1 80 ? 11.078 15.305 1.743 1 87.75 80 LYS A C 1
ATOM 603 O O . LYS A 1 80 ? 10.523 14.203 1.77 1 87.75 80 LYS A O 1
ATOM 608 N N . GLY A 1 81 ? 11.664 15.828 0.704 1 90.5 81 GLY A N 1
ATOM 609 C CA . GLY A 1 81 ? 11.719 15.055 -0.53 1 90.5 81 GLY A CA 1
ATOM 610 C C . GLY A 1 81 ? 12.531 13.781 -0.398 1 90.5 81 GLY A C 1
ATOM 611 O O . GLY A 1 81 ? 12.141 12.734 -0.923 1 90.5 81 GLY A O 1
ATOM 612 N N . GLY A 1 82 ? 13.625 13.953 0.26 1 90.62 82 GLY A N 1
ATOM 613 C CA . GLY A 1 82 ? 14.445 12.781 0.512 1 90.62 82 GLY A CA 1
ATOM 614 C C . GLY A 1 82 ? 13.75 11.734 1.363 1 90.62 82 GLY A C 1
ATOM 615 O O . GLY A 1 82 ? 13.836 10.539 1.086 1 90.62 82 GLY A O 1
ATOM 616 N N . ALA A 1 83 ? 13.102 12.156 2.357 1 88.81 83 ALA A N 1
ATOM 617 C CA . ALA A 1 83 ? 12.359 11.25 3.234 1 88.81 83 ALA A CA 1
ATOM 618 C C . ALA A 1 83 ? 11.234 10.547 2.479 1 88.81 83 ALA A C 1
ATOM 620 O O . ALA A 1 83 ? 11 9.352 2.666 1 88.81 83 ALA A O 1
ATOM 621 N N . TYR A 1 84 ? 10.648 11.312 1.68 1 91 84 TYR A N 1
ATOM 622 C CA . TYR A 1 84 ? 9.578 10.797 0.832 1 91 84 TYR A CA 1
ATOM 623 C C . TYR A 1 84 ? 10.102 9.734 -0.125 1 91 84 TYR A C 1
ATOM 625 O O . TYR A 1 84 ? 9.523 8.656 -0.244 1 91 84 TYR A O 1
ATOM 633 N N . MET A 1 85 ? 11.125 9.984 -0.804 1 93.06 85 MET A N 1
ATOM 634 C CA . MET A 1 85 ? 11.742 9.039 -1.738 1 93.06 85 MET A CA 1
ATOM 635 C C . MET A 1 85 ? 12.18 7.773 -1.021 1 93.06 85 MET A C 1
ATOM 637 O O . MET A 1 85 ? 11.953 6.664 -1.509 1 93.06 85 MET A O 1
ATOM 641 N N . ASP A 1 86 ? 12.773 8 0.092 1 91.69 86 ASP A N 1
ATOM 642 C CA . ASP A 1 86 ? 13.242 6.883 0.903 1 91.69 86 ASP A CA 1
ATOM 643 C C . ASP A 1 86 ? 12.086 5.961 1.29 1 91.69 86 ASP A C 1
ATOM 645 O O . ASP A 1 86 ? 12.188 4.738 1.146 1 91.69 86 ASP A O 1
ATOM 649 N N . LEU A 1 87 ? 11.023 6.523 1.666 1 90.25 87 LEU A N 1
ATOM 650 C CA . LEU A 1 87 ? 9.836 5.793 2.096 1 90.25 87 LEU A CA 1
ATOM 651 C C . LEU A 1 87 ? 9.305 4.914 0.971 1 90.25 87 LEU A C 1
ATOM 653 O O . LEU A 1 87 ? 9 3.738 1.188 1 90.25 87 LEU A O 1
ATOM 657 N N . ILE A 1 88 ? 9.242 5.398 -0.16 1 93.38 88 ILE A N 1
ATOM 658 C CA . ILE A 1 88 ? 8.641 4.715 -1.299 1 93.38 88 ILE A CA 1
ATOM 659 C C . ILE A 1 88 ? 9.594 3.645 -1.824 1 93.38 88 ILE A C 1
ATOM 661 O O . ILE A 1 88 ? 9.188 2.506 -2.068 1 93.38 88 ILE A O 1
ATOM 665 N N . LEU A 1 89 ? 10.82 3.992 -2.018 1 94.62 89 LEU A N 1
ATOM 666 C CA . LEU A 1 89 ? 11.781 3.07 -2.613 1 94.62 89 LEU A CA 1
ATOM 667 C C . LEU A 1 89 ? 12.031 1.879 -1.693 1 94.62 89 LEU A C 1
ATOM 669 O O . LEU A 1 89 ? 12.25 0.76 -2.164 1 94.62 89 LEU A O 1
ATOM 673 N N . ASP A 1 90 ? 11.969 2.145 -0.4 1 92.56 90 ASP A N 1
ATOM 674 C CA . ASP A 1 90 ? 12.109 1.049 0.555 1 92.56 90 ASP A CA 1
ATOM 675 C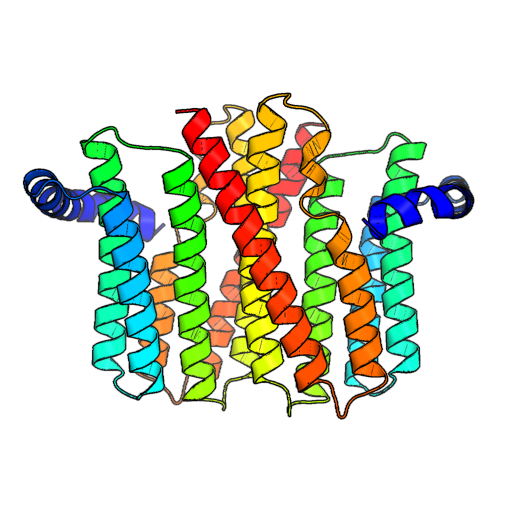 C . ASP A 1 90 ? 10.992 0.019 0.373 1 92.56 90 ASP A C 1
ATOM 677 O O . ASP A 1 90 ? 11.258 -1.186 0.348 1 92.56 90 ASP A O 1
ATOM 681 N N . ARG A 1 91 ? 9.875 0.498 0.229 1 94.12 91 ARG A N 1
ATOM 682 C CA . ARG A 1 91 ? 8.727 -0.389 0.066 1 94.12 91 ARG A CA 1
ATOM 683 C C . ARG A 1 91 ? 8.781 -1.115 -1.273 1 94.12 91 ARG A C 1
ATOM 685 O O . ARG A 1 91 ? 8.375 -2.275 -1.375 1 94.12 91 ARG A O 1
ATOM 692 N N . MET A 1 92 ? 9.273 -0.475 -2.234 1 96.94 92 MET A N 1
ATOM 693 C CA . MET A 1 92 ? 9.383 -1.096 -3.551 1 96.94 92 MET A CA 1
ATOM 694 C C . MET A 1 92 ? 10.406 -2.227 -3.533 1 96.94 92 MET A C 1
ATOM 696 O O . MET A 1 92 ? 10.211 -3.26 -4.172 1 96.94 92 MET A O 1
ATOM 700 N N . VAL A 1 93 ? 11.477 -1.997 -2.816 1 97.31 93 VAL A N 1
ATOM 701 C CA . VAL A 1 93 ? 12.477 -3.053 -2.693 1 97.31 93 VAL A CA 1
ATOM 702 C C . VAL A 1 93 ? 11.844 -4.301 -2.092 1 97.31 93 VAL A C 1
ATOM 704 O O . VAL A 1 93 ? 12.023 -5.41 -2.604 1 97.31 93 VAL A O 1
ATOM 707 N N . GLU A 1 94 ? 11.086 -4.102 -1.109 1 97 94 GLU A N 1
ATOM 708 C CA . GLU A 1 94 ? 10.43 -5.223 -0.445 1 97 94 GLU A CA 1
ATOM 709 C C . GLU A 1 94 ? 9.414 -5.895 -1.369 1 97 94 GLU A C 1
ATOM 711 O O . GLU A 1 94 ? 9.352 -7.121 -1.443 1 97 94 GLU A O 1
ATOM 716 N N . ALA A 1 95 ? 8.68 -5.105 -2.064 1 98 95 ALA A N 1
ATOM 717 C CA . ALA A 1 95 ? 7.66 -5.633 -2.967 1 98 95 ALA A CA 1
ATOM 718 C C . ALA A 1 95 ? 8.289 -6.414 -4.113 1 98 95 ALA A C 1
ATOM 720 O O . ALA A 1 95 ? 7.816 -7.496 -4.473 1 98 95 ALA A O 1
ATOM 721 N N . ILE A 1 96 ? 9.32 -5.898 -4.656 1 98.38 96 ILE A N 1
ATOM 722 C CA . ILE A 1 96 ? 9.992 -6.535 -5.781 1 98.38 96 ILE A CA 1
ATOM 723 C C . ILE A 1 96 ? 10.68 -7.816 -5.316 1 98.38 96 ILE A C 1
ATOM 725 O O . ILE A 1 96 ? 10.727 -8.805 -6.055 1 98.38 96 ILE A O 1
ATOM 729 N N . TYR A 1 97 ? 11.141 -7.742 -4.102 1 98.69 97 TYR A N 1
ATOM 730 C CA . TYR A 1 97 ? 11.797 -8.93 -3.562 1 98.69 97 TYR A CA 1
ATOM 731 C C . TYR A 1 97 ? 10.82 -10.094 -3.461 1 98.69 97 TYR A C 1
ATOM 733 O O . TYR A 1 97 ? 11.148 -11.219 -3.84 1 98.69 97 TYR A O 1
ATOM 741 N N . ILE A 1 98 ? 9.656 -9.852 -3.008 1 98.69 98 ILE A N 1
ATOM 742 C CA . ILE A 1 98 ? 8.617 -10.875 -2.918 1 98.69 98 ILE A CA 1
ATOM 743 C C . ILE A 1 98 ? 8.234 -11.344 -4.32 1 98.69 98 ILE A C 1
ATOM 745 O O . ILE A 1 98 ? 8 -12.539 -4.539 1 98.69 98 ILE A O 1
ATOM 749 N N . LEU A 1 99 ? 8.203 -10.445 -5.242 1 98.56 99 LEU A N 1
ATOM 750 C CA . LEU A 1 99 ? 7.914 -10.82 -6.621 1 98.56 99 LEU A CA 1
ATOM 751 C C . LEU A 1 99 ? 8.914 -11.852 -7.125 1 98.56 99 LEU A C 1
ATOM 753 O O . LEU A 1 99 ? 8.531 -12.805 -7.816 1 98.56 99 LEU A O 1
ATOM 757 N N . ALA A 1 100 ? 10.164 -11.695 -6.777 1 98.56 100 ALA A N 1
ATOM 758 C CA . ALA A 1 100 ? 11.195 -12.656 -7.172 1 98.56 100 ALA A CA 1
ATOM 759 C C . ALA A 1 100 ? 10.906 -14.039 -6.594 1 98.56 100 ALA A C 1
ATOM 761 O O . ALA A 1 100 ? 11.125 -15.055 -7.258 1 98.56 100 ALA A O 1
ATOM 762 N N . PHE A 1 101 ? 10.375 -14.055 -5.395 1 98.5 101 PHE A N 1
ATOM 763 C CA . PHE A 1 101 ? 10.078 -15.32 -4.746 1 98.5 101 PHE A CA 1
ATOM 764 C C . PHE A 1 101 ? 8.883 -16 -5.41 1 98.5 101 PHE A C 1
ATOM 766 O O . PHE A 1 101 ? 8.82 -17.234 -5.477 1 98.5 101 PHE A O 1
ATOM 773 N N . THR A 1 102 ? 7.945 -15.188 -5.891 1 97.69 102 THR A N 1
ATOM 774 C CA . THR A 1 102 ? 6.809 -15.781 -6.586 1 97.69 102 THR A CA 1
ATOM 775 C C . THR A 1 102 ? 7.273 -16.516 -7.844 1 97.69 102 THR A C 1
ATOM 777 O O . THR A 1 102 ? 6.652 -17.5 -8.258 1 97.69 102 THR A O 1
ATOM 780 N N . TYR A 1 103 ? 8.328 -16.031 -8.422 1 97.06 103 TYR A N 1
ATOM 781 C CA . TYR A 1 103 ? 8.883 -16.625 -9.625 1 97.06 103 TYR A CA 1
ATOM 782 C C . TYR A 1 103 ? 9.641 -17.906 -9.289 1 97.06 103 TYR A C 1
ATOM 784 O O . TYR A 1 103 ? 9.438 -18.938 -9.938 1 97.06 103 TYR A O 1
ATOM 792 N N . ARG A 1 104 ? 10.406 -17.922 -8.289 1 96.94 104 ARG A N 1
ATOM 793 C CA . ARG A 1 104 ? 11.297 -19.031 -7.953 1 96.94 104 ARG A CA 1
ATOM 794 C C . ARG A 1 104 ? 10.562 -20.109 -7.164 1 96.94 104 ARG A C 1
ATOM 796 O O . ARG A 1 104 ? 10.859 -21.297 -7.312 1 96.94 104 ARG A O 1
ATOM 803 N N . PHE A 1 105 ? 9.672 -19.688 -6.312 1 97.25 105 PHE A N 1
ATOM 804 C CA . PHE A 1 105 ? 8.961 -20.594 -5.426 1 97.25 105 PHE A CA 1
ATOM 805 C C . PHE A 1 105 ? 7.461 -20.344 -5.48 1 97.25 105 PHE A C 1
ATOM 807 O O . PHE A 1 105 ? 6.867 -19.875 -4.5 1 97.25 105 PHE A O 1
ATOM 814 N N . PRO A 1 106 ? 6.824 -20.797 -6.523 1 95.81 106 PRO A N 1
ATOM 815 C CA . PRO A 1 106 ? 5.41 -20.469 -6.723 1 95.81 106 PRO A CA 1
ATOM 816 C C . PRO A 1 106 ? 4.484 -21.266 -5.801 1 95.81 106 PRO A C 1
ATOM 818 O O . PRO A 1 106 ? 3.285 -20.984 -5.734 1 95.81 106 PRO A O 1
ATOM 821 N N . GLN A 1 107 ? 5.059 -22.141 -4.996 1 94.62 107 GLN A N 1
ATOM 822 C CA . GLN A 1 107 ? 4.234 -23 -4.148 1 94.62 107 GLN A CA 1
ATOM 823 C C . GLN A 1 107 ? 3.6 -22.203 -3.014 1 94.62 107 GLN A C 1
ATOM 825 O O . GLN A 1 107 ? 2.621 -22.656 -2.408 1 94.62 107 GLN A O 1
ATOM 830 N N . ALA A 1 108 ? 4.148 -21.016 -2.73 1 96.69 108 ALA A N 1
ATOM 831 C CA . ALA A 1 108 ? 3.656 -20.219 -1.614 1 96.69 108 ALA A CA 1
ATOM 832 C C . ALA A 1 108 ? 2.91 -18.984 -2.113 1 96.69 108 ALA A C 1
ATOM 834 O O . ALA A 1 108 ? 2.877 -17.953 -1.433 1 96.69 108 ALA A O 1
ATOM 835 N N . ASN A 1 109 ? 2.283 -19.062 -3.242 1 96.44 109 ASN A N 1
ATOM 836 C CA . ASN A 1 109 ? 1.687 -17.906 -3.902 1 96.44 109 ASN A CA 1
ATOM 837 C C . ASN A 1 109 ? 0.642 -17.234 -3.018 1 96.44 109 ASN A C 1
ATOM 839 O O . ASN A 1 109 ? 0.595 -16 -2.93 1 96.44 109 ASN A O 1
ATOM 843 N N . TYR A 1 110 ? -0.148 -17.984 -2.342 1 97.12 110 TYR A N 1
ATOM 844 C CA . TYR A 1 110 ? -1.202 -17.391 -1.526 1 97.12 110 TYR A CA 1
ATOM 845 C C . TYR A 1 110 ? -0.613 -16.594 -0.372 1 97.12 110 TYR A C 1
ATOM 847 O O . TYR A 1 110 ? -1.164 -15.562 0.022 1 97.12 110 TYR A O 1
ATOM 855 N N . ALA A 1 111 ? 0.509 -17.109 0.162 1 98.44 111 ALA A N 1
ATOM 856 C CA . ALA A 1 111 ? 1.191 -16.344 1.21 1 98.44 111 ALA A CA 1
ATOM 857 C C . ALA A 1 111 ? 1.726 -15.023 0.671 1 98.44 111 ALA A C 1
ATOM 859 O O . ALA A 1 111 ? 1.71 -14.008 1.373 1 98.44 111 ALA A O 1
ATOM 860 N N . TYR A 1 112 ? 2.176 -15.055 -0.595 1 98.62 112 TYR A N 1
ATOM 861 C CA . TYR A 1 112 ? 2.695 -13.836 -1.213 1 98.62 112 TYR A CA 1
ATOM 862 C C . TYR A 1 1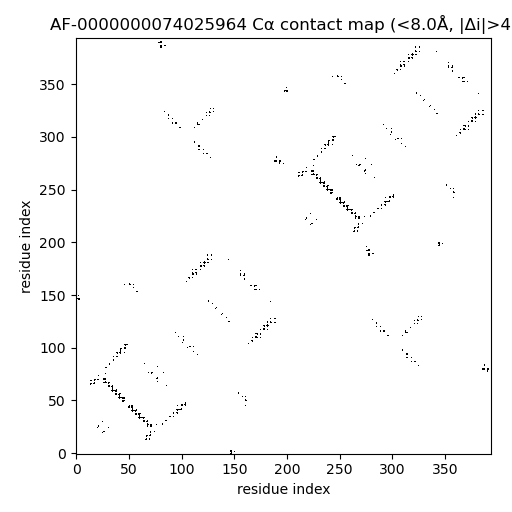12 ? 1.581 -12.82 -1.439 1 98.62 112 TYR A C 1
ATOM 864 O O . TYR A 1 112 ? 1.753 -11.633 -1.168 1 98.62 112 TYR A O 1
ATOM 872 N N . PHE A 1 113 ? 0.414 -13.281 -1.93 1 98.56 113 PHE A N 1
ATOM 873 C CA . PHE A 1 113 ? -0.729 -12.398 -2.123 1 98.56 113 PHE A CA 1
ATOM 874 C C . PHE A 1 113 ? -1.133 -11.734 -0.811 1 98.56 113 PHE A C 1
ATOM 876 O O . PHE A 1 113 ? -1.348 -10.523 -0.759 1 98.56 113 PHE A O 1
ATOM 883 N N . LEU A 1 114 ? -1.207 -12.562 0.221 1 98.62 114 LEU A N 1
ATOM 884 C CA . LEU A 1 114 ? -1.608 -12.047 1.526 1 98.62 114 LEU A CA 1
ATOM 885 C C . LEU A 1 114 ? -0.588 -11.047 2.053 1 98.62 114 LEU A C 1
ATOM 887 O O . LEU A 1 114 ? -0.954 -10.078 2.721 1 98.62 114 LEU A O 1
ATOM 891 N N . PHE A 1 115 ? 0.697 -11.289 1.788 1 98.62 115 PHE A N 1
ATOM 892 C CA . PHE A 1 115 ? 1.74 -10.352 2.189 1 98.62 115 PHE A CA 1
ATOM 893 C C . PHE A 1 115 ? 1.48 -8.969 1.603 1 98.62 115 PHE A C 1
ATOM 895 O O . PHE A 1 115 ? 1.532 -7.965 2.318 1 98.62 115 PHE A O 1
ATOM 902 N N . TYR A 1 116 ? 1.193 -8.922 0.266 1 98.5 116 TYR A N 1
ATOM 903 C CA . TYR A 1 116 ? 0.951 -7.645 -0.387 1 98.5 116 TYR A CA 1
ATOM 904 C C . TYR A 1 116 ? -0.262 -6.945 0.215 1 98.5 116 TYR A C 1
ATOM 906 O O . TYR A 1 116 ? -0.246 -5.73 0.427 1 98.5 116 TYR A O 1
ATOM 914 N N . ILE A 1 117 ? -1.292 -7.656 0.557 1 98.44 117 ILE A N 1
ATOM 915 C CA . ILE A 1 117 ? -2.527 -7.09 1.087 1 98.44 117 ILE A CA 1
ATOM 916 C C . ILE A 1 117 ? -2.271 -6.492 2.469 1 98.44 117 ILE A C 1
ATOM 918 O O . ILE A 1 117 ? -2.654 -5.352 2.74 1 98.44 117 ILE A O 1
ATOM 922 N N . VAL A 1 118 ? -1.587 -7.25 3.307 1 97.62 118 VAL A N 1
ATOM 923 C CA . VAL A 1 118 ? -1.384 -6.785 4.676 1 97.62 118 VAL A CA 1
ATOM 924 C C . VAL A 1 118 ? -0.393 -5.621 4.684 1 97.62 118 VAL A C 1
ATOM 926 O O . VAL A 1 118 ? -0.469 -4.738 5.543 1 97.62 118 VAL A O 1
ATOM 929 N N . VAL A 1 119 ? 0.51 -5.641 3.73 1 96.5 119 VAL A N 1
ATOM 930 C CA . VAL A 1 119 ? 1.452 -4.531 3.617 1 96.5 119 VAL A CA 1
ATOM 931 C C . VAL A 1 119 ? 0.713 -3.266 3.188 1 96.5 119 VAL A C 1
ATOM 933 O O . VAL A 1 119 ? 0.984 -2.176 3.699 1 96.5 119 VAL A O 1
ATOM 936 N N . ILE A 1 120 ? -0.208 -3.391 2.225 1 96.25 120 ILE A N 1
ATOM 937 C CA . ILE A 1 120 ? -1.021 -2.252 1.814 1 96.25 120 ILE A CA 1
ATOM 938 C C . ILE A 1 120 ? -1.754 -1.677 3.025 1 96.25 120 ILE A C 1
ATOM 940 O O . ILE A 1 120 ? -1.723 -0.466 3.26 1 96.25 120 ILE A O 1
ATOM 944 N N . PHE A 1 121 ? -2.318 -2.541 3.816 1 96.56 121 PHE A N 1
ATOM 945 C CA . PHE A 1 121 ? -3.074 -2.133 4.992 1 96.56 121 PHE A CA 1
ATOM 946 C C . PHE A 1 121 ? -2.166 -1.461 6.016 1 96.56 121 PHE A C 1
ATOM 948 O O . PHE A 1 121 ? -2.418 -0.326 6.426 1 96.56 121 PHE A O 1
ATOM 955 N N . ASN A 1 122 ? -1.138 -2.127 6.363 1 94.12 122 ASN A N 1
ATOM 956 C CA . ASN A 1 122 ? -0.242 -1.67 7.422 1 94.12 122 ASN A CA 1
ATOM 957 C C . ASN A 1 122 ? 0.482 -0.386 7.027 1 94.12 122 ASN A C 1
ATOM 959 O O . ASN A 1 122 ? 0.605 0.536 7.836 1 94.12 122 ASN A O 1
ATOM 963 N N . PHE A 1 123 ? 0.931 -0.378 5.844 1 91.44 123 PHE A N 1
ATOM 964 C CA . PHE A 1 123 ? 1.722 0.769 5.414 1 91.44 123 PHE A CA 1
ATOM 965 C C . PHE A 1 123 ? 0.841 2 5.246 1 91.44 123 PHE A C 1
ATOM 967 O O . PHE A 1 123 ? 1.264 3.119 5.547 1 91.44 123 PHE A O 1
ATOM 974 N N . THR A 1 124 ? -0.338 1.87 4.797 1 90.69 124 THR A N 1
ATOM 975 C CA . THR A 1 124 ? -1.279 2.979 4.691 1 90.69 124 THR A CA 1
ATOM 976 C C . THR A 1 124 ? -1.57 3.576 6.062 1 90.69 124 THR A C 1
ATOM 978 O O . THR A 1 124 ? -1.506 4.793 6.242 1 90.69 124 THR A O 1
ATOM 981 N N . THR A 1 125 ? -1.878 2.709 6.988 1 92.06 125 THR A N 1
ATOM 982 C CA . THR A 1 125 ? -2.154 3.199 8.336 1 92.06 125 THR A CA 1
ATOM 983 C C . THR A 1 125 ? -0.939 3.92 8.906 1 92.06 125 THR A C 1
ATOM 985 O O . THR A 1 125 ? -1.08 4.918 9.617 1 92.06 125 THR A O 1
ATOM 988 N N . PHE A 1 126 ? 0.198 3.443 8.562 1 90.44 126 PHE A N 1
ATOM 989 C CA . PHE A 1 126 ? 1.447 4.027 9.031 1 90.44 126 PHE A CA 1
ATOM 990 C C . PHE A 1 126 ? 1.617 5.445 8.492 1 90.44 126 PHE A C 1
ATOM 992 O O . PHE A 1 126 ? 1.932 6.367 9.25 1 90.44 126 PHE A O 1
ATOM 999 N N . ILE A 1 127 ? 1.406 5.617 7.227 1 89.5 127 ILE A N 1
ATOM 1000 C CA . ILE A 1 127 ? 1.623 6.914 6.594 1 89.5 127 ILE A CA 1
ATOM 1001 C C . ILE A 1 127 ? 0.586 7.914 7.102 1 89.5 127 ILE A C 1
ATOM 1003 O O . ILE A 1 127 ? 0.92 9.055 7.414 1 89.5 127 ILE A O 1
ATOM 1007 N N . VAL A 1 128 ? -0.634 7.496 7.203 1 88.25 128 VAL A N 1
ATOM 1008 C CA . VAL A 1 128 ? -1.696 8.391 7.652 1 88.25 128 VAL A CA 1
ATOM 1009 C C . VAL A 1 128 ? -1.444 8.805 9.102 1 88.25 128 VAL A C 1
ATOM 1011 O O . VAL A 1 128 ? -1.612 9.969 9.461 1 88.25 128 VAL A O 1
ATOM 1014 N N . ALA A 1 129 ? -1.069 7.875 9.922 1 88.06 129 ALA A N 1
ATOM 1015 C CA . ALA A 1 129 ? -0.728 8.188 11.305 1 88.06 129 ALA A CA 1
ATOM 1016 C C . ALA A 1 129 ? 0.387 9.227 11.375 1 88.06 129 ALA A C 1
ATOM 1018 O O . ALA A 1 129 ? 0.298 10.188 12.141 1 88.06 129 ALA A O 1
ATOM 1019 N N . GLY A 1 130 ? 1.398 9.047 10.602 1 84.62 130 GLY A N 1
ATOM 1020 C CA . GLY A 1 130 ? 2.496 10 10.562 1 84.62 130 GLY A CA 1
ATOM 1021 C C . GLY A 1 130 ? 2.059 11.398 10.172 1 84.62 130 GLY A C 1
ATOM 1022 O O . GLY A 1 130 ? 2.539 12.383 10.742 1 84.62 130 GLY A O 1
ATOM 1023 N N . ALA A 1 131 ? 1.184 11.508 9.25 1 82 131 ALA A N 1
ATOM 1024 C CA . ALA A 1 131 ? 0.687 12.789 8.773 1 82 131 ALA A CA 1
ATOM 1025 C C . ALA A 1 131 ? -0.188 13.469 9.82 1 82 131 ALA A C 1
ATOM 1027 O O . ALA A 1 131 ? -0.129 14.688 10 1 82 131 ALA A O 1
ATOM 1028 N N . LEU A 1 132 ? -0.965 12.75 10.523 1 81.75 132 LEU A N 1
ATOM 1029 C CA . LEU A 1 132 ? -1.912 13.297 11.484 1 81.75 132 LEU A CA 1
ATOM 1030 C C . LEU A 1 132 ? -1.208 13.68 12.781 1 81.75 132 LEU A C 1
ATOM 1032 O O . LEU A 1 132 ? -1.521 14.711 13.383 1 81.75 132 LEU A O 1
ATOM 1036 N N . PHE A 1 133 ? -0.33 12.891 13.164 1 78.75 133 PHE A N 1
ATOM 1037 C CA . PHE A 1 133 ? 0.314 13.102 14.453 1 78.75 133 PHE A CA 1
ATOM 1038 C C . PHE A 1 133 ? 1.363 14.203 14.367 1 78.75 133 PHE A C 1
ATOM 1040 O O . PHE A 1 133 ? 1.669 14.859 15.359 1 78.75 133 PHE A O 1
ATOM 1047 N N . GLN A 1 134 ? 2.109 14.383 13.328 1 68.44 134 GLN A N 1
ATOM 1048 C CA . GLN A 1 134 ? 3.086 15.453 13.148 1 68.44 134 GLN A CA 1
ATOM 1049 C C . GLN A 1 134 ? 2.426 16.828 13.273 1 68.44 134 GLN A C 1
ATOM 1051 O O . GLN A 1 134 ? 3.025 17.75 13.812 1 68.44 134 GLN A O 1
ATOM 1056 N N . ASN A 1 135 ? 1.289 17.047 12.875 1 58.03 135 ASN A N 1
ATOM 1057 C CA . ASN A 1 135 ? 0.613 18.344 12.93 1 58.03 135 ASN A CA 1
ATOM 1058 C C . ASN A 1 135 ? 0.282 18.734 14.359 1 58.03 135 ASN A C 1
ATOM 1060 O O . ASN A 1 135 ? 0.096 19.922 14.656 1 58.03 135 ASN A O 1
ATOM 1064 N N . ASP A 1 136 ? 0.206 18 15.328 1 55.75 136 ASP A N 1
ATOM 1065 C CA . ASP A 1 136 ? -0.239 18.375 16.656 1 55.75 136 ASP A CA 1
ATOM 1066 C C . ASP A 1 136 ? 0.937 18.438 17.641 1 55.75 136 ASP A C 1
ATOM 1068 O O . ASP A 1 136 ? 0.745 18.641 18.844 1 55.75 136 ASP A O 1
ATOM 1072 N N . GLY A 1 137 ? 2.084 18.719 17.234 1 52 137 GLY A N 1
ATOM 1073 C CA . GLY A 1 137 ? 3.178 18.828 18.188 1 52 137 GLY A CA 1
ATOM 1074 C C . GLY A 1 137 ? 3.264 17.641 19.125 1 52 137 GLY A C 1
ATOM 1075 O O . GLY A 1 137 ? 3.975 17.703 20.125 1 52 137 GLY A O 1
ATOM 1076 N N . VAL A 1 138 ? 2.227 17 19.391 1 47.97 138 VAL A N 1
ATOM 1077 C CA . VAL A 1 138 ? 2.225 15.828 20.25 1 47.97 138 VAL A CA 1
ATOM 1078 C C . VAL A 1 138 ? 3.402 14.922 19.906 1 47.97 138 VAL A C 1
ATOM 1080 O O . VAL A 1 138 ? 3.467 14.383 18.797 1 47.97 138 VAL A O 1
ATOM 1083 N N . LYS A 1 139 ? 4.605 15.422 20.359 1 44.03 139 LYS A N 1
ATOM 1084 C CA . LYS A 1 139 ? 5.969 14.898 20.328 1 44.03 139 LYS A CA 1
ATOM 1085 C C . LYS A 1 139 ? 5.977 13.398 20.031 1 44.03 139 LYS A C 1
ATOM 1087 O O . LYS A 1 139 ? 4.93 12.75 20.062 1 44.03 139 LYS A O 1
ATOM 1092 N N . SER A 1 140 ? 7.211 12.641 20.531 1 42.38 140 SER A N 1
ATOM 1093 C CA . SER A 1 140 ? 8.125 11.516 20.359 1 42.38 140 SER A CA 1
ATOM 1094 C C . SER A 1 140 ? 7.41 10.188 20.562 1 42.38 140 SER A C 1
ATOM 1096 O O . SER A 1 140 ? 7.961 9.125 20.266 1 42.38 140 SER A O 1
ATOM 1098 N N . MET A 1 141 ? 6.621 10.203 21.672 1 38.75 141 MET A N 1
ATOM 1099 C CA . MET A 1 141 ? 6.422 8.906 22.312 1 38.75 141 MET A CA 1
ATOM 1100 C C . MET A 1 141 ? 5.902 7.887 21.312 1 38.75 141 MET A C 1
ATOM 1102 O O . MET A 1 141 ? 6.301 6.719 21.328 1 38.75 141 MET A O 1
ATOM 1106 N N . HIS A 1 142 ? 4.719 8.102 20.812 1 42.44 142 HIS A N 1
ATOM 1107 C CA . HIS A 1 142 ? 3.926 7.016 20.25 1 42.44 142 HIS A CA 1
ATOM 1108 C C . HIS A 1 142 ? 4.379 6.688 18.828 1 42.44 142 HIS A C 1
ATOM 1110 O O . HIS A 1 142 ? 3.729 5.91 18.125 1 42.44 142 HIS A O 1
ATOM 1116 N N . TYR A 1 143 ? 5.156 7.469 18.391 1 43.84 143 TYR A N 1
ATOM 1117 C CA . TYR A 1 143 ? 5.617 7.156 17.047 1 43.84 143 TYR A CA 1
ATOM 1118 C C . TYR A 1 143 ? 6.32 5.805 17 1 43.84 143 TYR A C 1
ATOM 1120 O O . TYR A 1 143 ? 6.918 5.441 15.992 1 43.84 143 TYR A O 1
ATOM 1128 N N . ASP A 1 144 ? 6.652 5.41 18.141 1 44.97 144 ASP A N 1
ATOM 1129 C CA . ASP A 1 144 ? 7.277 4.094 18.031 1 44.97 144 ASP A CA 1
ATOM 1130 C C . ASP A 1 144 ? 6.441 3.156 17.172 1 44.97 144 ASP A C 1
ATOM 1132 O O . ASP A 1 144 ? 6.512 1.935 17.312 1 44.97 144 ASP A O 1
ATOM 1136 N N . ILE A 1 145 ? 5.352 3.58 16.844 1 43.94 145 ILE A N 1
ATOM 1137 C CA . ILE A 1 145 ? 4.305 2.711 16.312 1 43.94 145 ILE A CA 1
ATOM 1138 C C . ILE A 1 145 ? 4.836 1.914 15.125 1 43.94 145 ILE A C 1
ATOM 1140 O O . ILE A 1 145 ? 4.379 0.8 14.859 1 43.94 145 ILE A O 1
ATOM 1144 N N . GLY A 1 146 ? 5.914 2.174 14.453 1 43.88 146 GLY A N 1
ATOM 1145 C CA . GLY A 1 146 ? 6.129 1.301 13.312 1 43.88 146 GLY A CA 1
ATOM 1146 C C . GLY A 1 146 ? 7.594 1.029 13.031 1 43.88 146 GLY A C 1
ATOM 1147 O O . GLY A 1 146 ? 7.992 0.855 11.875 1 43.88 146 GLY A O 1
ATOM 1148 N N . ILE A 1 147 ? 8.602 1.416 13.961 1 44 147 ILE A N 1
ATOM 1149 C CA . ILE A 1 147 ? 10.016 1.228 13.664 1 44 147 ILE A CA 1
ATOM 1150 C C . ILE A 1 147 ? 10.25 -0.195 13.156 1 44 147 ILE A C 1
ATOM 1152 O O . ILE A 1 147 ? 11.242 -0.463 12.484 1 44 147 ILE A O 1
ATOM 1156 N N . ALA A 1 148 ? 9.742 -1.192 13.984 1 47.5 148 ALA A N 1
ATOM 1157 C CA . ALA A 1 148 ? 10.078 -2.613 13.938 1 47.5 148 ALA A CA 1
ATOM 1158 C C . ALA A 1 148 ? 10.031 -3.139 12.508 1 47.5 148 ALA A C 1
ATOM 1160 O O . ALA A 1 148 ? 10.273 -4.324 12.266 1 47.5 148 ALA A O 1
ATOM 1161 N N . GLU A 1 149 ? 10.008 -2.389 11.344 1 70.56 149 GLU A N 1
ATOM 1162 C CA . GLU A 1 149 ? 9.258 -3.125 10.328 1 70.56 149 GLU A CA 1
ATOM 1163 C C . GLU A 1 149 ? 10.164 -3.568 9.188 1 70.56 149 GLU A C 1
ATOM 1165 O O . GLU A 1 149 ? 10.102 -4.719 8.75 1 70.56 149 GLU A O 1
ATOM 1170 N N . ARG A 1 150 ? 11.375 -2.828 9.211 1 78.5 150 ARG A N 1
ATOM 1171 C CA . ARG A 1 150 ? 12.117 -3.217 8.016 1 78.5 150 ARG A CA 1
ATOM 1172 C C . ARG A 1 150 ? 13.102 -4.34 8.32 1 78.5 150 ARG A C 1
ATOM 1174 O O . ARG A 1 150 ? 13.25 -5.273 7.527 1 78.5 150 ARG A O 1
ATOM 1181 N N . THR A 1 151 ? 13.719 -4.234 9.539 1 88.12 151 THR A N 1
ATOM 1182 C CA . THR A 1 151 ? 14.664 -5.27 9.945 1 88.12 151 THR A CA 1
ATOM 1183 C C . THR A 1 151 ? 13.969 -6.621 10.07 1 88.12 151 THR A C 1
ATOM 1185 O O . THR A 1 151 ? 14.484 -7.637 9.609 1 88.12 151 THR A O 1
ATOM 1188 N N . GLU A 1 152 ? 12.852 -6.582 10.695 1 92.62 152 GLU A N 1
ATOM 1189 C CA . GLU A 1 152 ? 12.07 -7.809 10.82 1 92.62 152 GLU A CA 1
ATOM 1190 C C . GLU A 1 152 ? 11.711 -8.375 9.453 1 92.62 152 GLU A C 1
ATOM 1192 O O . GLU A 1 152 ? 11.75 -9.594 9.25 1 92.62 152 GLU A O 1
ATOM 1197 N N . THR A 1 153 ? 11.406 -7.52 8.547 1 95.62 153 THR A N 1
ATOM 1198 C CA . THR A 1 153 ? 11.078 -7.957 7.195 1 95.62 153 THR A CA 1
ATOM 1199 C C . THR A 1 153 ? 12.289 -8.617 6.535 1 95.62 153 THR A C 1
ATOM 1201 O O . THR A 1 153 ? 12.164 -9.688 5.93 1 95.62 153 THR A O 1
ATOM 1204 N N . PHE A 1 154 ? 13.422 -8.031 6.754 1 96.25 154 PHE A N 1
ATOM 1205 C CA . PHE A 1 154 ? 14.633 -8.57 6.145 1 96.25 154 PHE A CA 1
ATOM 1206 C C . PHE A 1 154 ? 15 -9.906 6.766 1 96.25 154 PHE A C 1
ATOM 1208 O O . PHE A 1 154 ? 15.484 -10.805 6.074 1 96.25 154 PHE A O 1
ATOM 1215 N N . ILE A 1 155 ? 14.758 -10.016 7.988 1 96.94 155 ILE A N 1
ATOM 1216 C CA . ILE A 1 155 ? 15.016 -11.281 8.664 1 96.94 155 ILE A CA 1
ATOM 1217 C C . ILE A 1 155 ? 14.109 -12.367 8.094 1 96.94 155 ILE A C 1
ATOM 1219 O O . ILE A 1 155 ? 14.562 -13.477 7.793 1 96.94 155 ILE A O 1
ATOM 1223 N N . VAL A 1 156 ? 12.914 -12.039 7.949 1 98 156 VAL A N 1
ATOM 1224 C CA . VAL A 1 156 ? 11.953 -13 7.41 1 98 156 VAL A CA 1
ATOM 1225 C C . VAL A 1 156 ? 12.344 -13.375 5.984 1 98 156 VAL A C 1
ATOM 1227 O O . VAL A 1 156 ? 12.336 -14.555 5.621 1 98 156 VAL A O 1
ATOM 1230 N N . PHE A 1 157 ? 12.719 -12.383 5.16 1 98.38 157 PHE A N 1
ATOM 1231 C CA . PHE A 1 157 ? 13.148 -12.641 3.791 1 98.38 157 PHE A CA 1
ATOM 1232 C C . PHE A 1 157 ? 14.375 -13.547 3.77 1 98.38 157 PHE A C 1
ATOM 1234 O O . PHE A 1 157 ? 14.484 -14.43 2.914 1 98.38 157 PHE A O 1
ATOM 1241 N N . THR A 1 158 ? 15.25 -13.312 4.695 1 98.5 158 THR A N 1
ATOM 1242 C CA . THR A 1 158 ? 16.438 -14.141 4.816 1 98.5 158 THR A CA 1
ATOM 1243 C C . THR A 1 158 ? 16.078 -15.578 5.172 1 98.5 158 THR A C 1
ATOM 1245 O O . THR A 1 158 ? 16.578 -16.516 4.566 1 98.5 158 THR A O 1
ATOM 1248 N N . LEU A 1 159 ? 15.172 -15.703 6.113 1 98.5 159 LEU A N 1
ATOM 1249 C CA . LEU A 1 159 ? 14.719 -17.031 6.52 1 98.5 159 LEU A CA 1
ATOM 1250 C C . LEU A 1 159 ? 14.062 -17.766 5.352 1 98.5 159 LEU A C 1
ATOM 1252 O O . LEU A 1 159 ? 14.297 -18.953 5.156 1 98.5 159 LEU A O 1
ATOM 1256 N N . MET A 1 160 ? 13.312 -17.094 4.59 1 98.56 160 MET A N 1
ATOM 1257 C CA . MET A 1 160 ? 12.672 -17.672 3.416 1 98.56 160 MET A CA 1
ATOM 1258 C C . MET A 1 160 ? 13.711 -18.156 2.412 1 98.56 160 MET A C 1
ATOM 1260 O O . MET A 1 160 ? 13.562 -19.234 1.83 1 98.56 160 MET A O 1
ATOM 1264 N N . ALA A 1 161 ? 14.719 -17.359 2.246 1 98.19 161 ALA A N 1
ATOM 1265 C CA . ALA A 1 161 ? 15.758 -17.688 1.275 1 98.19 161 ALA A CA 1
ATOM 1266 C C . ALA A 1 161 ? 16.547 -18.906 1.719 1 98.19 161 ALA A C 1
ATOM 1268 O O . ALA A 1 161 ? 16.922 -19.75 0.894 1 98.19 161 ALA A O 1
ATOM 1269 N N . LEU A 1 162 ? 16.75 -19.078 2.951 1 97.94 162 LEU A N 1
ATOM 1270 C CA . LEU A 1 162 ? 17.562 -20.156 3.486 1 97.94 162 LEU A CA 1
ATOM 1271 C C . LEU A 1 162 ? 16.75 -21.438 3.629 1 97.94 162 LEU A C 1
ATOM 1273 O O . LEU A 1 162 ? 17.297 -22.531 3.564 1 97.94 162 LEU A O 1
ATOM 1277 N N . LEU A 1 163 ? 15.445 -21.25 3.885 1 97.62 163 LEU A N 1
ATOM 1278 C CA . LEU A 1 163 ? 14.562 -22.391 4.09 1 97.62 163 LEU A CA 1
ATOM 1279 C C . LEU A 1 163 ? 13.406 -22.359 3.102 1 97.62 163 LEU A C 1
ATOM 1281 O O . LEU A 1 163 ? 12.242 -22.219 3.5 1 97.62 163 LEU A O 1
ATOM 1285 N N . PRO A 1 164 ? 13.688 -22.703 1.906 1 96.25 164 PRO A N 1
ATOM 1286 C CA . PRO A 1 164 ? 12.664 -22.578 0.871 1 96.25 164 PRO A CA 1
ATOM 1287 C C . PRO A 1 164 ? 11.477 -23.5 1.095 1 96.25 164 PRO A C 1
ATOM 1289 O O . PRO A 1 164 ? 10.352 -23.188 0.687 1 96.25 164 PRO A O 1
ATOM 1292 N N . SER A 1 165 ? 11.641 -24.609 1.738 1 97 165 SER A N 1
ATOM 1293 C CA . SER A 1 165 ? 10.555 -25.562 1.983 1 97 165 SER A CA 1
ATOM 1294 C C . SER A 1 165 ? 9.562 -25.016 3.004 1 97 165 SER A C 1
ATOM 1296 O O . SER A 1 165 ? 8.438 -25.5 3.104 1 97 165 SER A O 1
ATOM 1298 N N . TYR A 1 166 ? 9.961 -23.953 3.771 1 98.19 166 TYR A N 1
ATOM 1299 C CA . TYR A 1 166 ? 9.117 -23.438 4.848 1 98.19 166 TYR A CA 1
ATOM 1300 C C . TYR A 1 166 ? 8.672 -22.016 4.559 1 98.19 166 TYR A C 1
ATOM 1302 O O . TYR A 1 166 ? 8.281 -21.281 5.473 1 98.19 166 TYR A O 1
ATOM 1310 N N . ILE A 1 167 ? 8.703 -21.703 3.332 1 98.44 167 ILE A N 1
ATOM 1311 C CA . ILE A 1 167 ? 8.352 -20.344 2.965 1 98.44 167 ILE A CA 1
ATOM 1312 C C . ILE A 1 167 ? 6.906 -20.062 3.371 1 98.44 167 ILE A C 1
ATOM 1314 O O . ILE A 1 167 ? 6.617 -19.016 3.977 1 98.44 167 ILE A O 1
ATOM 1318 N N . PHE A 1 168 ? 6.016 -20.984 3.148 1 98.31 168 PHE A N 1
ATOM 1319 C CA . PHE A 1 168 ? 4.598 -20.75 3.385 1 98.31 168 PHE A CA 1
ATOM 1320 C C . PHE A 1 168 ? 4.332 -20.469 4.859 1 98.31 168 PHE A C 1
ATOM 1322 O O . PHE A 1 168 ? 3.828 -19.406 5.215 1 98.31 168 PHE A O 1
ATOM 1329 N N . PRO A 1 169 ? 4.766 -21.312 5.773 1 98.44 169 PRO A N 1
ATOM 1330 C CA . PRO A 1 169 ? 4.488 -21.031 7.184 1 98.44 169 PRO A CA 1
ATOM 1331 C C . PRO A 1 169 ? 5.254 -19.828 7.707 1 98.44 169 PRO A C 1
ATOM 1333 O O . PRO A 1 169 ? 4.746 -19.094 8.562 1 98.44 169 PRO A O 1
ATOM 1336 N N . ILE A 1 170 ? 6.43 -19.594 7.242 1 98.56 170 ILE A N 1
ATOM 1337 C CA . ILE A 1 170 ? 7.227 -18.438 7.676 1 98.56 170 ILE A CA 1
ATOM 1338 C C . ILE A 1 170 ? 6.508 -17.141 7.305 1 98.56 170 ILE A C 1
ATOM 1340 O O . ILE A 1 170 ? 6.297 -16.281 8.156 1 98.56 170 ILE A O 1
ATOM 1344 N N . LEU A 1 171 ? 6.094 -17.094 6.059 1 98.56 171 LEU A N 1
ATOM 1345 C CA . LEU A 1 171 ? 5.496 -15.852 5.566 1 98.56 171 LEU A CA 1
ATOM 1346 C C . LEU A 1 171 ? 4.086 -15.68 6.121 1 98.56 171 LEU A C 1
ATOM 1348 O O . LEU A 1 171 ? 3.662 -14.555 6.41 1 98.56 171 LEU A O 1
ATOM 1352 N N . MET A 1 172 ? 3.361 -16.734 6.324 1 98.62 172 MET A N 1
ATOM 1353 C CA . MET A 1 172 ? 2.021 -16.641 6.895 1 98.62 172 MET A CA 1
ATOM 1354 C C . MET A 1 172 ? 2.072 -16.125 8.328 1 98.62 172 MET A C 1
ATOM 1356 O O . MET A 1 172 ? 1.234 -15.312 8.727 1 98.62 172 MET A O 1
ATOM 1360 N N . THR A 1 173 ? 3.023 -16.578 9.078 1 98.25 173 THR A N 1
ATOM 1361 C CA . THR A 1 173 ? 3.205 -16.094 10.438 1 98.25 173 THR A CA 1
ATOM 1362 C C . THR A 1 173 ? 3.537 -14.602 10.438 1 98.25 173 THR A C 1
ATOM 1364 O O . THR A 1 173 ? 2.969 -13.836 11.211 1 98.25 173 THR A O 1
ATOM 1367 N N . PHE A 1 174 ? 4.371 -14.266 9.602 1 97.75 174 PHE A N 1
ATOM 1368 C CA . PHE A 1 174 ? 4.754 -12.867 9.492 1 97.75 174 PHE A CA 1
ATOM 1369 C C . PHE A 1 174 ? 3.566 -12.016 9.062 1 97.75 174 PHE A C 1
ATOM 1371 O O . PHE A 1 174 ? 3.373 -10.906 9.57 1 97.75 174 PHE A O 1
ATOM 1378 N N . ASN A 1 175 ? 2.801 -12.508 8.062 1 98.06 175 ASN A N 1
ATOM 1379 C CA . ASN A 1 175 ? 1.601 -11.805 7.625 1 98.06 175 ASN A CA 1
ATOM 1380 C C . ASN A 1 175 ? 0.646 -11.539 8.789 1 98.06 175 ASN A C 1
ATOM 1382 O O . ASN A 1 175 ? 0.055 -10.469 8.883 1 98.06 175 ASN A O 1
ATOM 1386 N N . ALA A 1 176 ? 0.513 -12.492 9.664 1 97.81 176 ALA A N 1
ATOM 1387 C CA . ALA A 1 176 ? -0.35 -12.344 10.836 1 97.81 176 ALA A CA 1
ATOM 1388 C C . ALA A 1 176 ? 0.156 -11.227 11.742 1 97.81 176 ALA A C 1
ATOM 1390 O O . ALA A 1 176 ? -0.629 -10.406 12.227 1 97.81 176 ALA A O 1
ATOM 1391 N N . ILE A 1 177 ? 1.408 -11.188 11.914 1 96.31 177 ILE A N 1
ATOM 1392 C CA . ILE A 1 177 ? 2.023 -10.188 12.773 1 96.31 177 ILE A CA 1
ATOM 1393 C C . ILE A 1 177 ? 1.814 -8.797 12.172 1 96.31 177 ILE A C 1
ATOM 1395 O O . ILE A 1 177 ? 1.438 -7.855 12.875 1 96.31 177 ILE A O 1
ATOM 1399 N N . ILE A 1 178 ? 2.047 -8.703 10.859 1 96.06 178 ILE A N 1
ATOM 1400 C CA . ILE A 1 178 ? 1.876 -7.426 10.164 1 96.06 178 ILE A CA 1
ATOM 1401 C C . ILE A 1 178 ? 0.417 -6.984 10.25 1 96.06 178 ILE A C 1
ATOM 1403 O O . ILE A 1 178 ? 0.129 -5.809 10.469 1 96.06 178 ILE A O 1
ATOM 1407 N N . LEU A 1 179 ? -0.462 -7.891 10.078 1 96.56 179 LEU A N 1
ATOM 1408 C CA . LEU A 1 179 ? -1.887 -7.582 10.141 1 96.56 179 LEU A CA 1
ATOM 1409 C C . LEU A 1 179 ? -2.275 -7.066 11.523 1 96.56 179 LEU A C 1
ATOM 1411 O O . LEU A 1 179 ? -2.969 -6.055 11.633 1 96.56 179 LEU A O 1
ATOM 1415 N N . ILE A 1 180 ? -1.835 -7.738 12.523 1 96.62 180 ILE A N 1
ATOM 1416 C CA . ILE A 1 180 ? -2.154 -7.352 13.891 1 96.62 180 ILE A CA 1
ATOM 1417 C C . ILE A 1 180 ? -1.593 -5.961 14.18 1 96.62 180 ILE A C 1
ATOM 1419 O O . ILE A 1 180 ? -2.279 -5.117 14.758 1 96.62 180 ILE A O 1
ATOM 1423 N N . THR A 1 181 ? -0.381 -5.727 13.75 1 93.31 181 THR A N 1
ATOM 1424 C CA . THR A 1 181 ? 0.235 -4.414 13.906 1 93.31 181 THR A CA 1
ATOM 1425 C C . THR A 1 181 ? -0.602 -3.338 13.227 1 93.31 181 THR A C 1
ATOM 1427 O O . THR A 1 181 ? -0.829 -2.266 13.789 1 93.31 181 THR A O 1
ATOM 1430 N N . GLY A 1 182 ? -1.027 -3.615 12.023 1 94.5 182 GLY A N 1
ATOM 1431 C CA . GLY A 1 182 ? -1.863 -2.678 11.289 1 94.5 182 GLY A CA 1
ATOM 1432 C C . GLY A 1 182 ? -3.188 -2.396 11.977 1 94.5 182 GLY A C 1
ATOM 1433 O O . GLY A 1 182 ? -3.648 -1.253 12 1 94.5 182 GLY A O 1
ATOM 1434 N N . ILE A 1 183 ? -3.77 -3.41 12.562 1 95.62 183 ILE A N 1
ATOM 1435 C CA . ILE A 1 183 ? -5.055 -3.27 13.234 1 95.62 183 ILE A CA 1
ATOM 1436 C C . ILE A 1 183 ? -4.891 -2.395 14.477 1 95.62 183 ILE A C 1
ATOM 1438 O O . ILE A 1 183 ? -5.715 -1.513 14.734 1 95.62 183 ILE A O 1
ATOM 1442 N N . ILE A 1 184 ? -3.865 -2.645 15.156 1 95 184 ILE A N 1
ATOM 1443 C CA . ILE A 1 184 ? -3.602 -1.862 16.359 1 95 184 ILE A CA 1
ATOM 1444 C C . ILE A 1 184 ? -3.414 -0.393 15.984 1 95 184 ILE A C 1
ATOM 1446 O O . ILE A 1 184 ? -4.031 0.489 16.594 1 95 184 ILE A O 1
ATOM 1450 N N . ARG A 1 185 ? -2.654 -0.146 15.008 1 93.31 185 ARG A N 1
ATOM 1451 C CA . ARG A 1 185 ? -2.414 1.227 14.57 1 93.31 185 ARG A CA 1
ATOM 1452 C C . ARG A 1 185 ? -3.695 1.868 14.055 1 93.31 185 ARG A C 1
ATOM 1454 O O . ARG A 1 185 ? -3.951 3.049 14.305 1 93.31 185 ARG A O 1
ATOM 1461 N N . PHE A 1 186 ? -4.438 1.133 13.32 1 94.5 186 PHE A N 1
ATOM 1462 C CA . PHE A 1 186 ? -5.711 1.604 12.789 1 94.5 186 PHE A CA 1
ATOM 1463 C C . PHE A 1 186 ? -6.613 2.1 13.914 1 94.5 186 PHE A C 1
ATOM 1465 O O . PHE A 1 186 ? -7.191 3.186 13.82 1 94.5 186 PHE A O 1
ATOM 1472 N N . ARG A 1 187 ? -6.637 1.413 14.961 1 94.56 187 ARG A N 1
ATOM 1473 C CA . ARG A 1 187 ? -7.477 1.765 16.109 1 94.56 187 ARG A CA 1
ATOM 1474 C C . ARG A 1 187 ? -6.93 2.992 16.828 1 94.56 187 ARG A C 1
ATOM 1476 O O . ARG A 1 187 ? -7.699 3.854 17.266 1 94.56 187 ARG A O 1
ATOM 1483 N N . VAL A 1 188 ? -5.68 3.031 16.938 1 92.44 188 VAL A N 1
ATOM 1484 C CA . VAL A 1 188 ? -5.043 4.156 17.625 1 92.44 188 VAL A CA 1
ATOM 1485 C C . VAL A 1 188 ? -5.316 5.445 16.859 1 92.44 188 VAL A C 1
ATOM 1487 O O . VAL A 1 188 ? -5.645 6.473 17.453 1 92.44 188 VAL A O 1
ATOM 1490 N N . VAL A 1 189 ? -5.199 5.352 15.562 1 92.25 189 VAL A N 1
ATOM 1491 C CA . VAL A 1 189 ? -5.418 6.527 14.727 1 92.25 189 VAL A CA 1
ATOM 1492 C C . VAL A 1 189 ? -6.879 6.957 14.805 1 92.25 189 VAL A C 1
ATOM 1494 O O . VAL A 1 189 ? -7.176 8.148 14.914 1 92.25 189 VAL A O 1
ATOM 1497 N N . LEU A 1 190 ? -7.805 6.016 14.828 1 93.25 190 LEU A N 1
ATOM 1498 C CA . LEU A 1 190 ? -9.227 6.336 14.93 1 93.25 190 LEU A CA 1
ATOM 1499 C C . LEU A 1 190 ? -9.539 7.004 16.266 1 93.25 190 LEU A C 1
ATOM 1501 O O . LEU A 1 190 ? -10.297 7.973 16.312 1 93.25 190 LEU A O 1
ATOM 1505 N N . LYS A 1 191 ? -8.945 6.52 17.266 1 92.88 191 LYS A N 1
ATOM 1506 C CA . LYS A 1 191 ? -9.141 7.109 18.594 1 92.88 191 LYS A CA 1
ATOM 1507 C C . LYS A 1 191 ? -8.578 8.531 18.641 1 92.88 191 LYS A C 1
ATOM 1509 O O . LYS A 1 191 ? -9.188 9.414 19.25 1 92.88 191 LYS A O 1
ATOM 1514 N N . TYR A 1 192 ? -7.523 8.648 18.047 1 90.12 192 TYR A N 1
ATOM 1515 C CA . TYR A 1 192 ? -6.91 9.969 17.984 1 90.12 192 TYR A CA 1
ATOM 1516 C C . TYR A 1 192 ? -7.816 10.953 17.266 1 90.12 192 TYR A C 1
ATOM 1518 O O . TYR A 1 192 ? -8.023 12.078 17.719 1 90.12 192 TYR A O 1
ATOM 1526 N N . CYS A 1 193 ? -8.32 10.578 16.141 1 89.25 193 CYS A N 1
ATOM 1527 C CA . CYS A 1 193 ? -9.203 11.438 15.359 1 89.25 193 CYS A CA 1
ATOM 1528 C C . CYS A 1 193 ? -10.461 11.797 16.141 1 89.25 193 CYS A C 1
ATOM 1530 O O . CYS A 1 193 ? -10.945 12.93 16.062 1 89.25 193 CYS A O 1
ATOM 1532 N N . LYS A 1 194 ? -10.945 10.867 16.875 1 89 194 LYS A N 1
ATOM 1533 C CA . LYS A 1 194 ? -12.133 11.094 17.688 1 89 194 LYS A CA 1
ATOM 1534 C C . LYS A 1 194 ? -11.852 12.094 18.812 1 89 194 LYS A C 1
ATOM 1536 O O . LYS A 1 194 ? -12.711 12.914 19.141 1 89 194 LYS A O 1
ATOM 1541 N N . SER A 1 195 ? -10.68 12.047 19.281 1 87.62 195 SER A N 1
ATOM 1542 C CA . SER A 1 195 ? -10.305 12.945 20.359 1 87.62 195 SER A CA 1
ATOM 1543 C C . SER A 1 195 ? -10.148 14.383 19.859 1 87.62 195 SER A C 1
ATOM 1545 O O . SER A 1 195 ? -10.266 15.328 20.641 1 87.62 195 SER A O 1
ATOM 1547 N N . MET A 1 196 ? -9.922 14.555 18.609 1 81.94 196 MET A N 1
ATOM 1548 C CA . MET A 1 196 ? -9.75 15.891 18.047 1 81.94 196 MET A CA 1
ATOM 1549 C C . MET A 1 196 ? -11.102 16.5 17.688 1 81.94 196 MET A C 1
ATOM 1551 O O . MET A 1 196 ? -11.195 17.703 17.422 1 81.94 196 MET A O 1
ATOM 1555 N N . GLU A 1 197 ? -12.133 15.68 17.422 1 75.25 197 GLU A N 1
ATOM 1556 C CA . GLU A 1 197 ? -13.469 16.156 17.047 1 75.25 197 GLU A CA 1
ATOM 1557 C C . GLU A 1 197 ? -14.266 16.562 18.281 1 75.25 197 GLU A C 1
ATOM 1559 O O . GLU A 1 197 ? -15.008 17.547 18.25 1 75.25 197 GLU A O 1
ATOM 1564 N N . MET B 1 1 ? -10.836 12.766 -14.227 1 37.75 1 MET B N 1
ATOM 1565 C CA . MET B 1 1 ? -11.664 13.57 -15.117 1 37.75 1 MET B CA 1
ATOM 1566 C C . MET B 1 1 ? -13.07 13 -15.219 1 37.75 1 MET B C 1
ATOM 1568 O O . MET B 1 1 ? -14.055 13.742 -15.148 1 37.75 1 MET B O 1
ATOM 1572 N N . ILE B 1 2 ? -13.055 11.75 -15.562 1 42.47 2 ILE B N 1
ATOM 1573 C CA . ILE B 1 2 ? -14.391 11.188 -15.727 1 42.47 2 ILE B CA 1
ATOM 1574 C C . ILE B 1 2 ? -15.141 11.234 -14.391 1 42.47 2 ILE B C 1
ATOM 1576 O O . ILE B 1 2 ? -16.328 11.547 -14.352 1 42.47 2 ILE B O 1
ATOM 1580 N N . ASP B 1 3 ? -14.336 11 -13.312 1 46.62 3 ASP B N 1
ATOM 1581 C CA . ASP B 1 3 ? -14.945 10.906 -11.984 1 46.62 3 ASP B CA 1
ATOM 1582 C C . ASP B 1 3 ? -15.508 12.25 -11.539 1 46.62 3 ASP B C 1
ATOM 1584 O O . ASP B 1 3 ? -16.609 12.32 -10.992 1 46.62 3 ASP B O 1
ATOM 1588 N N . THR B 1 4 ? -14.734 13.297 -11.875 1 44.5 4 THR B N 1
ATOM 1589 C CA . THR B 1 4 ? -15.188 14.609 -11.422 1 44.5 4 THR B CA 1
ATOM 1590 C C . THR B 1 4 ? -16.453 15.031 -12.164 1 44.5 4 THR B C 1
ATOM 1592 O O . THR B 1 4 ? -17.391 15.531 -11.555 1 44.5 4 THR B O 1
ATOM 1595 N N . LYS B 1 5 ? -16.312 14.922 -13.477 1 46.97 5 LYS B N 1
ATOM 1596 C CA . LYS B 1 5 ? -17.422 15.375 -14.312 1 46.97 5 LYS B CA 1
ATOM 1597 C C . LYS B 1 5 ? -18.672 14.523 -14.086 1 46.97 5 LYS B C 1
ATOM 1599 O O . LYS B 1 5 ? -19.781 15.047 -14.039 1 46.97 5 LYS B O 1
ATOM 1604 N N . CYS B 1 6 ? -18.469 13.164 -13.984 1 48.12 6 CYS B N 1
ATOM 1605 C CA . CYS B 1 6 ? -19.609 12.281 -13.766 1 48.12 6 CYS B CA 1
ATOM 1606 C C . CYS B 1 6 ? -20.188 12.484 -12.367 1 48.12 6 CYS B C 1
ATOM 1608 O O . CYS B 1 6 ? -21.406 12.43 -12.188 1 48.12 6 CYS B O 1
ATOM 1610 N N . ARG B 1 7 ? -19.359 12.812 -11.453 1 53.81 7 ARG B N 1
ATOM 1611 C CA . ARG B 1 7 ? -19.844 13.016 -10.086 1 53.81 7 ARG B CA 1
ATOM 1612 C C . ARG B 1 7 ? -20.766 14.219 -10 1 53.81 7 ARG B C 1
ATOM 1614 O O . ARG B 1 7 ? -21.797 14.172 -9.336 1 53.81 7 ARG B O 1
ATOM 1621 N N . THR B 1 8 ? -20.406 15.188 -10.734 1 56.41 8 THR B N 1
ATOM 1622 C CA . THR B 1 8 ? -21.234 16.375 -10.688 1 56.41 8 THR B CA 1
ATOM 1623 C C . THR B 1 8 ? -22.609 16.109 -11.312 1 56.41 8 THR B C 1
ATOM 1625 O O . THR B 1 8 ? -23.625 16.609 -10.828 1 56.41 8 THR B O 1
ATOM 1628 N N . LYS B 1 9 ? -22.562 15.219 -12.391 1 58.53 9 LYS B N 1
ATOM 1629 C CA . LYS B 1 9 ? -23.828 14.961 -13.078 1 58.53 9 LYS B CA 1
ATOM 1630 C C . LYS B 1 9 ? -24.719 14.023 -12.281 1 58.53 9 LYS B C 1
ATOM 1632 O O . LYS B 1 9 ? -25.938 14.125 -12.328 1 58.53 9 LYS B O 1
ATOM 1637 N N . PHE B 1 10 ? -24.062 13.172 -11.492 1 71.62 10 PHE B N 1
ATOM 1638 C CA . PHE B 1 10 ? -24.844 12.172 -10.781 1 71.62 10 PHE B CA 1
ATOM 1639 C C . PHE B 1 10 ? -25.062 12.594 -9.328 1 71.62 10 PHE B C 1
ATOM 1641 O O . PHE B 1 10 ? -25.75 11.898 -8.578 1 71.62 10 PHE B O 1
ATOM 1648 N N . GLN B 1 11 ? -24.641 13.695 -8.977 1 73.06 11 GLN B N 1
ATOM 1649 C CA . GLN B 1 11 ? -24.688 14.172 -7.598 1 73.06 11 GLN B CA 1
ATOM 1650 C C . GLN B 1 11 ? -26.125 14.312 -7.117 1 73.06 11 GLN B C 1
ATOM 1652 O O . GLN B 1 11 ? -26.453 13.938 -5.988 1 73.06 11 GLN B O 1
ATOM 1657 N N . PRO B 1 12 ? -27 14.789 -7.961 1 74.06 12 PRO B N 1
ATOM 1658 C CA . PRO B 1 12 ? -28.375 14.914 -7.473 1 74.06 12 PRO B CA 1
ATOM 1659 C C . PRO B 1 12 ? -29 13.57 -7.121 1 74.06 12 PRO B C 1
ATOM 1661 O O . PRO B 1 12 ? -29.781 13.477 -6.172 1 74.06 12 PRO B O 1
ATOM 1664 N N . ILE B 1 13 ? -28.625 12.57 -7.859 1 78.62 13 ILE B N 1
ATOM 1665 C CA . ILE B 1 13 ? -29.141 11.234 -7.574 1 78.62 13 ILE B CA 1
ATOM 1666 C C . ILE B 1 13 ? -28.578 10.734 -6.246 1 78.62 13 ILE B C 1
ATOM 1668 O O . ILE B 1 13 ? -29.312 10.172 -5.43 1 78.62 13 ILE B O 1
ATOM 1672 N N . PHE B 1 14 ? -27.422 10.984 -6.035 1 81.25 14 PHE B N 1
ATOM 1673 C CA . PHE B 1 14 ? -26.797 10.57 -4.785 1 81.25 14 PHE B CA 1
ATOM 1674 C C . PHE B 1 14 ? -27.375 11.336 -3.605 1 81.25 14 PHE B C 1
ATOM 1676 O O . PHE B 1 14 ? -27.547 10.781 -2.518 1 81.25 14 PHE B O 1
ATOM 1683 N N . ASP B 1 15 ? -27.734 12.539 -3.875 1 82.69 15 ASP B N 1
ATOM 1684 C CA . ASP B 1 15 ? -28.312 13.359 -2.818 1 82.69 15 ASP B CA 1
ATOM 1685 C C . ASP B 1 15 ? -29.672 12.82 -2.391 1 82.69 15 ASP B C 1
ATOM 1687 O O . ASP B 1 15 ? -30 12.789 -1.199 1 82.69 15 ASP B O 1
ATOM 1691 N N . ILE B 1 16 ? -30.375 12.422 -3.354 1 82.06 16 ILE B N 1
ATOM 1692 C CA . ILE B 1 16 ? -31.703 11.891 -3.07 1 82.06 16 ILE B CA 1
ATOM 1693 C C . ILE B 1 16 ? -31.578 10.602 -2.258 1 82.06 16 ILE B C 1
ATOM 1695 O O . ILE B 1 16 ? -32.281 10.422 -1.256 1 82.06 16 ILE B O 1
ATOM 1699 N N . MET B 1 17 ? -30.719 9.797 -2.625 1 85.31 17 MET B N 1
ATOM 1700 C CA . MET B 1 17 ? -30.5 8.547 -1.908 1 85.31 17 MET B CA 1
ATOM 1701 C C . MET B 1 17 ? -29.953 8.805 -0.508 1 85.31 17 MET B C 1
ATOM 1703 O O . MET B 1 17 ? -30.375 8.156 0.453 1 85.31 17 MET B O 1
ATOM 1707 N N . ALA B 1 18 ? -29.141 9.68 -0.472 1 83.5 18 ALA B N 1
ATOM 1708 C CA . ALA B 1 18 ? -28.531 10.023 0.81 1 83.5 18 ALA B CA 1
ATOM 1709 C C . ALA B 1 18 ? -29.578 10.578 1.778 1 83.5 18 ALA B C 1
ATOM 1711 O O . ALA B 1 18 ? -29.547 10.273 2.973 1 83.5 18 ALA B O 1
ATOM 1712 N N . LYS B 1 19 ? -30.469 11.375 1.254 1 84.56 19 LYS B N 1
ATOM 1713 C CA . LYS B 1 19 ? -31.516 11.961 2.086 1 84.56 19 LYS B CA 1
ATOM 1714 C C . LYS B 1 19 ? -32.375 10.875 2.713 1 84.56 19 LYS B C 1
ATOM 1716 O O . LYS B 1 19 ? -32.781 10.992 3.871 1 84.56 19 LYS B O 1
ATOM 1721 N N . GLN B 1 20 ? -32.562 9.867 1.967 1 86.94 20 GLN B N 1
ATOM 1722 C CA . GLN B 1 20 ? -33.344 8.75 2.496 1 86.94 20 GLN B CA 1
ATOM 1723 C C . GLN B 1 20 ? -32.625 8.07 3.65 1 86.94 20 GLN B C 1
ATOM 1725 O O . GLN B 1 20 ? -33.25 7.672 4.637 1 86.94 20 GLN B O 1
ATOM 1730 N N . LEU B 1 21 ? -31.406 7.977 3.582 1 85.94 21 LEU B N 1
ATOM 1731 C CA . LEU B 1 21 ? -30.609 7.344 4.621 1 85.94 21 LEU B CA 1
ATOM 1732 C C . LEU B 1 21 ? -30.531 8.219 5.867 1 85.94 21 LEU B C 1
ATOM 1734 O O . LEU B 1 21 ? -30.516 7.707 6.988 1 85.94 21 LEU B O 1
ATOM 1738 N N . VAL B 1 22 ? -30.578 9.453 5.59 1 83 22 VAL B N 1
ATOM 1739 C CA . VAL B 1 22 ? -30.562 10.414 6.691 1 83 22 VAL B CA 1
ATOM 1740 C C . VAL B 1 22 ? -31.875 10.328 7.469 1 83 22 VAL B C 1
ATOM 1742 O O . VAL B 1 22 ? -31.875 10.344 8.703 1 83 22 VAL B O 1
ATOM 1745 N N . ILE B 1 23 ? -32.938 10.18 6.684 1 85.62 23 ILE B N 1
ATOM 1746 C CA . ILE B 1 23 ? -34.25 10.086 7.297 1 85.62 23 ILE B CA 1
ATOM 1747 C C . ILE B 1 23 ? -34.344 8.82 8.141 1 85.62 23 ILE B C 1
ATOM 1749 O O . ILE B 1 23 ? -34.969 8.812 9.203 1 85.62 23 ILE B O 1
ATOM 1753 N N . LEU B 1 24 ? -33.625 7.789 7.734 1 89.19 24 LEU B N 1
ATOM 1754 C CA . LEU B 1 24 ? -33.625 6.512 8.445 1 89.19 24 LEU B CA 1
ATOM 1755 C C . LEU B 1 24 ? -32.594 6.527 9.578 1 89.19 24 LEU B C 1
ATOM 1757 O O . LEU B 1 24 ? -32.406 5.52 10.266 1 89.19 24 LEU B O 1
ATOM 1761 N N . ASN B 1 25 ? -31.875 7.559 9.836 1 87 25 ASN B N 1
ATOM 1762 C CA . ASN B 1 25 ? -30.922 7.789 10.906 1 87 25 ASN B CA 1
ATOM 1763 C C . ASN B 1 25 ? -29.719 6.852 10.797 1 87 25 ASN B C 1
ATOM 1765 O O . ASN B 1 25 ? -29.219 6.352 11.805 1 87 25 ASN B O 1
ATOM 1769 N N . ILE B 1 26 ? -29.422 6.559 9.641 1 89.81 26 ILE B N 1
ATOM 1770 C CA . ILE B 1 26 ? -28.234 5.742 9.414 1 89.81 26 ILE B CA 1
ATOM 1771 C C . ILE B 1 26 ? -27 6.629 9.398 1 89.81 26 ILE B C 1
ATOM 1773 O O . ILE B 1 26 ? -26.953 7.641 8.695 1 89.81 26 ILE B O 1
ATOM 1777 N N . THR B 1 27 ? -25.984 6.211 10.172 1 90.25 27 THR B N 1
ATOM 1778 C CA . THR B 1 27 ? -24.781 7.027 10.305 1 90.25 27 THR B CA 1
ATOM 1779 C C . THR B 1 27 ? -23.812 6.742 9.172 1 90.25 27 THR B C 1
ATOM 1781 O O . THR B 1 27 ? -23.812 5.645 8.602 1 90.25 27 THR B O 1
ATOM 1784 N N . PRO B 1 28 ? -23.062 7.734 8.867 1 92.19 28 PRO B N 1
ATOM 1785 C CA . PRO B 1 28 ? -22.031 7.527 7.832 1 92.19 28 PRO B CA 1
ATOM 1786 C C . PRO B 1 28 ? -21.109 6.355 8.141 1 92.19 28 PRO B C 1
ATOM 1788 O O . PRO B 1 28 ? -20.75 5.59 7.242 1 92.19 28 PRO B O 1
ATOM 1791 N N . LYS B 1 29 ? -20.812 6.168 9.352 1 92.5 29 LYS B N 1
ATOM 1792 C CA . LYS B 1 29 ? -19.922 5.086 9.766 1 92.5 29 LYS B CA 1
ATOM 1793 C C . LYS B 1 29 ? -20.531 3.725 9.461 1 92.5 29 LYS B C 1
ATOM 1795 O O . LYS B 1 29 ? -19.844 2.812 9 1 92.5 29 LYS B O 1
ATOM 1800 N N . SER B 1 30 ? -21.75 3.609 9.75 1 93.94 30 SER B N 1
ATOM 1801 C CA . SER B 1 30 ? -22.438 2.361 9.461 1 93.94 30 SER B CA 1
ATOM 1802 C C . SER B 1 30 ? -22.469 2.068 7.969 1 93.94 30 SER B C 1
ATOM 1804 O O . SER B 1 30 ? -22.359 0.912 7.555 1 93.94 30 SER B O 1
ATOM 1806 N N . ILE B 1 31 ? -22.609 3.09 7.207 1 95.19 31 ILE B N 1
ATOM 1807 C CA . ILE B 1 31 ? -22.656 2.934 5.758 1 95.19 31 ILE B CA 1
ATOM 1808 C C . ILE B 1 31 ? -21.281 2.5 5.246 1 95.19 31 ILE B C 1
ATOM 1810 O O . ILE B 1 31 ? -21.188 1.649 4.355 1 95.19 31 ILE B O 1
ATOM 1814 N N . THR B 1 32 ? -20.281 3.021 5.809 1 95.38 32 THR B N 1
ATOM 1815 C CA . THR B 1 32 ? -18.922 2.66 5.426 1 95.38 32 THR B CA 1
ATOM 1816 C C . THR B 1 32 ? -18.656 1.181 5.691 1 95.38 32 THR B C 1
ATOM 1818 O O . THR B 1 32 ? -18.141 0.471 4.824 1 95.38 32 THR B O 1
ATOM 1821 N N . TRP B 1 33 ? -19.094 0.726 6.844 1 96.38 33 TRP B N 1
ATOM 1822 C CA . TRP B 1 33 ? -18.922 -0.681 7.188 1 96.38 33 TRP B CA 1
ATOM 1823 C C . TRP B 1 33 ? -19.766 -1.572 6.285 1 96.38 33 TRP B C 1
ATOM 1825 O O . TRP B 1 33 ? -19.344 -2.672 5.918 1 96.38 33 TRP B O 1
ATOM 1835 N N . LEU B 1 34 ? -20.922 -1.11 6.004 1 96.62 34 LEU B N 1
ATOM 1836 C CA . LEU B 1 34 ? -21.781 -1.853 5.09 1 96.62 34 LEU B CA 1
ATOM 1837 C C . LEU B 1 34 ? -21.156 -1.944 3.703 1 96.62 34 LEU B C 1
ATOM 1839 O O . LEU B 1 34 ? -21.188 -3 3.066 1 96.62 34 LEU B O 1
ATOM 1843 N N . ALA B 1 35 ? -20.609 -0.834 3.252 1 96.75 35 ALA B N 1
ATOM 1844 C CA . ALA B 1 35 ? -19.938 -0.818 1.956 1 96.75 35 ALA B CA 1
ATOM 1845 C C . ALA B 1 35 ? -18.797 -1.823 1.921 1 96.75 35 ALA B C 1
ATOM 1847 O O . ALA B 1 35 ? -18.625 -2.555 0.941 1 96.75 35 ALA B O 1
ATOM 1848 N N . PHE B 1 36 ? -18.062 -1.897 2.963 1 97.75 36 PHE B N 1
ATOM 1849 C CA . PHE B 1 36 ? -16.969 -2.85 3.066 1 97.75 36 PHE B CA 1
ATOM 1850 C C . PHE B 1 36 ? -17.484 -4.281 3.049 1 97.75 36 PHE B 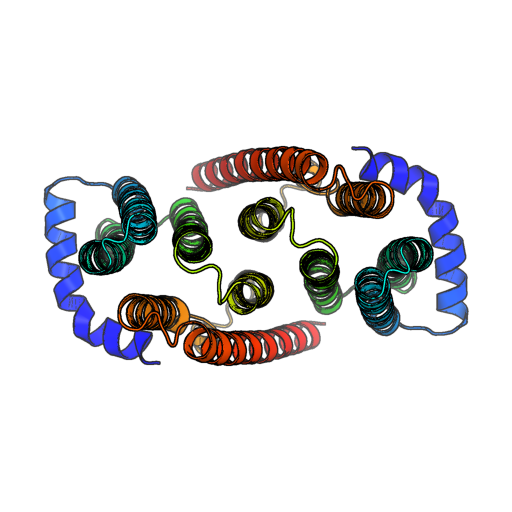C 1
ATOM 1852 O O . PHE B 1 36 ? -16.938 -5.141 2.359 1 97.75 36 PHE B O 1
ATOM 1859 N N . GLY B 1 37 ? -18.516 -4.516 3.828 1 98.38 37 GLY B N 1
ATOM 1860 C CA . GLY B 1 37 ? -19.125 -5.836 3.859 1 98.38 37 GLY B CA 1
ATOM 1861 C C . GLY B 1 37 ? -19.625 -6.301 2.502 1 98.38 37 GLY B C 1
ATOM 1862 O O . GLY B 1 37 ? -19.359 -7.434 2.094 1 98.38 37 GLY B O 1
ATOM 1863 N N . VAL B 1 38 ? -20.312 -5.426 1.837 1 98.38 38 VAL B N 1
ATOM 1864 C CA . VAL B 1 38 ? -20.844 -5.738 0.516 1 98.38 38 VAL B CA 1
ATOM 1865 C C . VAL B 1 38 ? -19.688 -5.953 -0.467 1 98.38 38 VAL B C 1
ATOM 1867 O O . VAL B 1 38 ? -19.75 -6.84 -1.323 1 98.38 38 VAL B O 1
ATOM 1870 N N . GLY B 1 39 ? -18.688 -5.156 -0.335 1 98.25 39 GLY B N 1
ATOM 1871 C CA . GLY B 1 39 ? -17.5 -5.348 -1.164 1 98.25 39 GLY B CA 1
ATOM 1872 C C . GLY B 1 39 ? -16.844 -6.691 -0.945 1 98.25 39 GLY B C 1
ATOM 1873 O O . GLY B 1 39 ? -16.422 -7.352 -1.903 1 98.25 39 GLY B O 1
ATOM 1874 N N . THR B 1 40 ? -16.734 -7.051 0.302 1 98.44 40 THR B N 1
ATOM 1875 C CA . THR B 1 40 ? -16.172 -8.352 0.639 1 98.44 40 THR B CA 1
ATOM 1876 C C . THR B 1 40 ? -17.047 -9.477 0.105 1 98.44 40 THR B C 1
ATOM 1878 O O . THR B 1 40 ? -16.547 -10.492 -0.385 1 98.44 40 THR B O 1
ATOM 1881 N N . LEU B 1 41 ? -18.312 -9.273 0.186 1 98.62 41 LEU B N 1
ATOM 1882 C CA . LEU B 1 41 ? -19.25 -10.234 -0.379 1 98.62 41 LEU B CA 1
ATOM 1883 C C . LEU B 1 41 ? -19.047 -10.375 -1.884 1 98.62 41 LEU B C 1
ATOM 1885 O O . LEU B 1 41 ? -19.141 -11.477 -2.428 1 98.62 41 LEU B O 1
ATOM 1889 N N . ALA B 1 42 ? -18.797 -9.273 -2.514 1 98.75 42 ALA B N 1
ATOM 1890 C CA . ALA B 1 42 ? -18.516 -9.305 -3.945 1 98.75 42 ALA B CA 1
ATOM 1891 C C . ALA B 1 42 ? -17.328 -10.219 -4.254 1 98.75 42 ALA B C 1
ATOM 1893 O O . ALA B 1 42 ? -17.359 -10.961 -5.234 1 98.75 42 ALA B O 1
ATOM 1894 N N . SER B 1 43 ? -16.375 -10.172 -3.443 1 98.75 43 SER B N 1
ATOM 1895 C CA . SER B 1 43 ? -15.203 -11.016 -3.613 1 98.75 43 SER B CA 1
ATOM 1896 C C . SER B 1 43 ? -15.555 -12.492 -3.426 1 98.75 43 SER B C 1
ATOM 1898 O O . SER B 1 43 ? -15.047 -13.352 -4.156 1 98.75 43 SER B O 1
ATOM 1900 N N . LEU B 1 44 ? -16.375 -12.781 -2.477 1 98.5 44 LEU B N 1
ATOM 1901 C CA . LEU B 1 44 ? -16.797 -14.164 -2.24 1 98.5 44 LEU B CA 1
ATOM 1902 C C . LEU B 1 44 ? -17.578 -14.703 -3.432 1 98.5 44 LEU B C 1
ATOM 1904 O O . LEU B 1 44 ? -17.391 -15.859 -3.826 1 98.5 44 LEU B O 1
ATOM 1908 N N . PHE B 1 45 ? -18.391 -13.859 -3.977 1 98.62 45 PHE B N 1
ATOM 1909 C CA . PHE B 1 45 ? -19.125 -14.258 -5.172 1 98.62 45 PHE B CA 1
ATOM 1910 C C . PHE B 1 45 ? -18.172 -14.539 -6.324 1 98.62 45 PHE B C 1
ATOM 1912 O O . PHE B 1 45 ? -18.344 -15.523 -7.051 1 98.62 45 PHE B O 1
ATOM 1919 N N . ALA B 1 46 ? -17.219 -13.727 -6.469 1 98.5 46 ALA B N 1
ATOM 1920 C CA . ALA B 1 46 ? -16.25 -13.914 -7.539 1 98.5 46 ALA B CA 1
ATOM 1921 C C . ALA B 1 46 ? -15.484 -15.227 -7.359 1 98.5 46 ALA B C 1
ATOM 1923 O O . ALA B 1 46 ? -15.289 -15.969 -8.32 1 98.5 46 ALA B O 1
ATOM 1924 N N . ALA B 1 47 ? -15.117 -15.492 -6.164 1 98.06 47 ALA B N 1
ATOM 1925 C CA . ALA B 1 47 ? -14.406 -16.734 -5.863 1 98.06 47 ALA B CA 1
ATOM 1926 C C . ALA B 1 47 ? -15.281 -17.953 -6.156 1 98.06 47 ALA B C 1
ATOM 1928 O O . ALA B 1 47 ? -14.781 -18.984 -6.594 1 98.06 47 ALA B O 1
ATOM 1929 N N . GLY B 1 48 ? -16.547 -17.797 -5.934 1 97.44 48 GLY B N 1
ATOM 1930 C CA . GLY B 1 48 ? -17.484 -18.891 -6.141 1 97.44 48 GLY B CA 1
ATOM 1931 C C . GLY B 1 48 ? -17.906 -19.031 -7.59 1 97.44 48 GLY B C 1
ATOM 1932 O O . GLY B 1 48 ? -18.594 -20 -7.945 1 97.44 48 GLY B O 1
ATOM 1933 N N . GLY B 1 49 ? -17.656 -18.094 -8.367 1 97.12 49 GLY B N 1
ATOM 1934 C CA . GLY B 1 49 ? -17.969 -18.172 -9.789 1 97.12 49 GLY B CA 1
ATOM 1935 C C . GLY B 1 49 ? -19.25 -17.438 -10.164 1 97.12 49 GLY B C 1
ATOM 1936 O O . GLY B 1 49 ? -19.688 -17.484 -11.312 1 97.12 49 GLY B O 1
ATOM 1937 N N . TRP B 1 50 ? -19.859 -16.797 -9.195 1 97.94 50 TRP B N 1
ATOM 1938 C CA . TRP B 1 50 ? -21.047 -16 -9.469 1 97.94 50 TRP B CA 1
ATOM 1939 C C . TRP B 1 50 ? -20.672 -14.578 -9.883 1 97.94 50 TRP B C 1
ATOM 1941 O O . TRP B 1 50 ? -20.875 -13.625 -9.117 1 97.94 50 TRP B O 1
ATOM 1951 N N . MET B 1 51 ? -20.312 -14.484 -11.148 1 98.06 51 MET B N 1
ATOM 1952 C CA . MET B 1 51 ? -19.656 -13.258 -11.602 1 98.06 51 MET B CA 1
ATOM 1953 C C . MET B 1 51 ? -20.656 -12.109 -11.68 1 98.06 51 MET B C 1
ATOM 1955 O O . MET B 1 51 ? -20.328 -10.977 -11.328 1 98.06 51 MET B O 1
ATOM 1959 N N . ILE B 1 52 ? -21.828 -12.336 -12.141 1 98.31 52 ILE B N 1
ATOM 1960 C CA . ILE B 1 52 ? -22.812 -11.273 -12.25 1 98.31 52 ILE B CA 1
ATOM 1961 C C . ILE B 1 52 ? -23.156 -10.734 -10.859 1 98.31 52 ILE B C 1
ATOM 1963 O O . ILE B 1 52 ? -23.203 -9.523 -10.648 1 98.31 52 ILE B O 1
ATOM 1967 N N . SER B 1 53 ? -23.422 -11.648 -9.969 1 98.62 53 SER B N 1
ATOM 1968 C CA . SER B 1 53 ? -23.672 -11.242 -8.586 1 98.62 53 SER B CA 1
ATOM 1969 C C . SER B 1 53 ? -22.484 -10.469 -8.016 1 98.62 53 SER B C 1
ATOM 1971 O O . SER B 1 53 ? -22.672 -9.508 -7.27 1 98.62 53 SER B O 1
ATOM 1973 N N . SER B 1 54 ? -21.312 -10.922 -8.359 1 98.75 54 SER B N 1
ATOM 1974 C CA . SER B 1 54 ? -20.094 -10.258 -7.906 1 98.75 54 SER B CA 1
ATOM 1975 C C . SER B 1 54 ? -20.031 -8.82 -8.414 1 98.75 54 SER B C 1
ATOM 1977 O O . SER B 1 54 ? -19.75 -7.898 -7.641 1 98.75 54 SER B O 1
ATOM 1979 N N . ILE B 1 55 ? -20.312 -8.641 -9.656 1 98.62 55 ILE B N 1
ATOM 1980 C CA . ILE B 1 55 ? -20.281 -7.324 -10.273 1 98.62 55 ILE B CA 1
ATOM 1981 C C . ILE B 1 55 ? -21.312 -6.414 -9.617 1 98.62 55 ILE B C 1
ATOM 1983 O O . ILE B 1 55 ? -21.016 -5.27 -9.273 1 98.62 55 ILE B O 1
ATOM 1987 N N . LEU B 1 56 ? -22.438 -6.93 -9.445 1 98.56 56 LEU B N 1
ATOM 1988 C CA . LEU B 1 56 ? -23.516 -6.148 -8.844 1 98.56 56 LEU B CA 1
ATOM 1989 C C . LEU B 1 56 ? -23.156 -5.734 -7.426 1 98.56 56 LEU B C 1
ATOM 1991 O O . LEU B 1 56 ? -23.344 -4.574 -7.047 1 98.56 56 LEU B O 1
ATOM 1995 N N . ALA B 1 57 ? -22.672 -6.625 -6.664 1 98.69 57 ALA B N 1
ATOM 1996 C CA . ALA B 1 57 ? -22.266 -6.34 -5.289 1 98.69 57 ALA B CA 1
ATOM 1997 C C . ALA B 1 57 ? -21.125 -5.332 -5.242 1 98.69 57 ALA B C 1
ATOM 1999 O O . ALA B 1 57 ? -21.094 -4.457 -4.375 1 98.69 57 ALA B O 1
ATOM 2000 N N . LEU B 1 58 ? -20.219 -5.461 -6.148 1 98.38 58 LEU B N 1
ATOM 2001 C CA . LEU B 1 58 ? -19.078 -4.543 -6.219 1 98.38 58 LEU B CA 1
ATOM 2002 C C . LEU B 1 58 ? -19.562 -3.113 -6.445 1 98.38 58 LEU B C 1
ATOM 2004 O O . LEU B 1 58 ? -19.156 -2.199 -5.723 1 98.38 58 LEU B O 1
ATOM 2008 N N . TRP B 1 59 ? -20.391 -2.928 -7.406 1 97.69 59 TRP B N 1
ATOM 2009 C CA . TRP B 1 59 ? -20.891 -1.595 -7.734 1 97.69 59 TRP B CA 1
ATOM 2010 C C . TRP B 1 59 ? -21.812 -1.068 -6.633 1 97.69 59 TRP B C 1
ATOM 2012 O O . TRP B 1 59 ? -21.859 0.139 -6.383 1 97.69 59 TRP B O 1
ATOM 2022 N N . LEU B 1 60 ? -22.516 -1.969 -6.016 1 97.56 60 LEU B N 1
ATOM 2023 C CA . LEU B 1 60 ? -23.297 -1.565 -4.855 1 97.56 60 LEU B CA 1
ATOM 2024 C C . LEU B 1 60 ? -22.406 -1.055 -3.734 1 97.56 60 LEU B C 1
ATOM 2026 O O . LEU B 1 60 ? -22.719 -0.061 -3.08 1 97.56 60 LEU B O 1
ATOM 2030 N N . SER B 1 61 ? -21.344 -1.78 -3.504 1 97.31 61 SER B N 1
ATOM 2031 C CA . SER B 1 61 ? -20.359 -1.332 -2.518 1 97.31 61 SER B CA 1
ATOM 2032 C C . SER B 1 61 ? -19.844 0.067 -2.846 1 97.31 61 SER B C 1
ATOM 2034 O O . SER B 1 61 ? -19.734 0.914 -1.958 1 97.31 61 SER B O 1
ATOM 2036 N N . GLY B 1 62 ? -19.547 0.292 -4.133 1 94.81 62 GLY B N 1
ATOM 2037 C CA . GLY B 1 62 ? -19.125 1.61 -4.574 1 94.81 62 GLY B CA 1
ATOM 2038 C C . GLY B 1 62 ? -20.172 2.684 -4.352 1 94.81 62 GLY B C 1
ATOM 2039 O O . GLY B 1 62 ? -19.844 3.807 -3.963 1 94.81 62 GLY B O 1
ATOM 2040 N N . LEU B 1 63 ? -21.344 2.35 -4.621 1 94.06 63 LEU B N 1
ATOM 2041 C CA . LEU B 1 63 ? -22.438 3.281 -4.406 1 94.06 63 LEU B CA 1
ATOM 2042 C C . LEU B 1 63 ? -22.562 3.643 -2.93 1 94.06 63 LEU B C 1
ATOM 2044 O O . LEU B 1 63 ? -22.75 4.812 -2.586 1 94.06 63 LEU B O 1
ATOM 2048 N N . LEU B 1 64 ? -22.484 2.66 -2.082 1 94.19 64 LEU B N 1
ATOM 2049 C CA . LEU B 1 64 ? -22.562 2.889 -0.644 1 94.19 64 LEU B CA 1
ATOM 2050 C C . LEU B 1 64 ? -21.438 3.801 -0.175 1 94.19 64 LEU B C 1
ATOM 2052 O O . LEU B 1 64 ? -21.625 4.625 0.722 1 94.19 64 LEU B O 1
ATOM 2056 N N . ASP B 1 65 ? -20.328 3.641 -0.789 1 91.44 65 ASP B N 1
ATOM 2057 C CA . ASP B 1 65 ? -19.172 4.477 -0.466 1 91.44 65 ASP B CA 1
ATOM 2058 C C . ASP B 1 65 ? -19.453 5.941 -0.792 1 91.44 65 ASP B C 1
ATOM 2060 O O . ASP B 1 65 ? -19.109 6.832 -0.008 1 91.44 65 ASP B O 1
ATOM 2064 N N . VAL B 1 66 ? -20.047 6.195 -1.925 1 89.25 66 VAL B N 1
ATOM 2065 C CA . VAL B 1 66 ? -20.391 7.555 -2.322 1 89.25 66 VAL B CA 1
ATOM 2066 C C . VAL B 1 66 ? -21.453 8.109 -1.377 1 89.25 66 VAL B C 1
ATOM 2068 O O . VAL B 1 66 ? -21.391 9.273 -0.968 1 89.25 66 VAL B O 1
ATOM 2071 N N . LEU B 1 67 ? -22.281 7.281 -0.999 1 91.12 67 LEU B N 1
ATOM 2072 C CA . LEU B 1 67 ? -23.406 7.699 -0.158 1 91.12 67 LEU B CA 1
ATOM 2073 C C . LEU B 1 67 ? -22.922 8.047 1.248 1 91.12 67 LEU B C 1
ATOM 2075 O O . LEU B 1 67 ? -23.453 8.977 1.874 1 91.12 67 LEU B O 1
ATOM 2079 N N . ASP B 1 68 ? -22.016 7.246 1.794 1 91.44 68 ASP B N 1
ATOM 2080 C CA . ASP B 1 68 ? -21.547 7.547 3.143 1 91.44 68 ASP B CA 1
ATOM 2081 C C . ASP B 1 68 ? -20.906 8.93 3.207 1 91.44 68 ASP B C 1
ATOM 2083 O O . ASP B 1 68 ? -21.125 9.68 4.164 1 91.44 68 ASP B O 1
ATOM 2087 N N . GLY B 1 69 ? -20.188 9.297 2.15 1 88.62 69 GLY B N 1
ATOM 2088 C CA . GLY B 1 69 ? -19.641 10.641 2.074 1 88.62 69 GLY B CA 1
ATOM 2089 C C . GLY B 1 69 ? -20.703 11.719 1.952 1 88.62 69 GLY B C 1
ATOM 2090 O O . GLY B 1 69 ? -20.609 12.766 2.596 1 88.62 69 GLY B O 1
ATOM 2091 N N . THR B 1 70 ? -21.688 11.43 1.132 1 88.25 70 THR B N 1
ATOM 2092 C CA . THR B 1 70 ? -22.766 12.391 0.926 1 88.25 70 THR B CA 1
ATOM 2093 C C . THR B 1 70 ? -23.562 12.586 2.209 1 88.25 70 THR B C 1
ATOM 2095 O O . THR B 1 70 ? -23.906 13.719 2.57 1 88.25 70 THR B O 1
ATOM 2098 N N . VAL B 1 71 ? -23.812 11.523 2.861 1 90.12 71 VAL B N 1
ATOM 2099 C CA . VAL B 1 71 ? -24.562 11.586 4.113 1 90.12 71 VAL B CA 1
ATOM 2100 C C . VAL B 1 71 ? -23.75 12.367 5.156 1 90.12 71 VAL B C 1
ATOM 2102 O O . VAL B 1 71 ? -24.312 13.188 5.891 1 90.12 71 VAL B O 1
ATOM 2105 N N . ALA B 1 72 ? -22.469 12.156 5.242 1 89 72 ALA B N 1
ATOM 2106 C CA . ALA B 1 72 ? -21.594 12.867 6.172 1 89 72 ALA B CA 1
ATOM 2107 C C . ALA B 1 72 ? -21.625 14.375 5.906 1 89 72 ALA B C 1
ATOM 2109 O O . ALA B 1 72 ? -21.688 15.172 6.84 1 89 72 ALA B O 1
ATOM 2110 N N . ARG B 1 73 ? -21.688 14.688 4.688 1 87.38 73 ARG B N 1
ATOM 2111 C CA . ARG B 1 73 ? -21.688 16.094 4.301 1 87.38 73 ARG B CA 1
ATOM 2112 C C . ARG B 1 73 ? -23.047 16.734 4.609 1 87.38 73 ARG B C 1
ATOM 2114 O O . ARG B 1 73 ? -23.094 17.844 5.145 1 87.38 73 ARG B O 1
ATOM 2121 N N . LEU B 1 74 ? -24.047 16.078 4.34 1 87.25 74 LEU B N 1
ATOM 2122 C CA . LEU B 1 74 ? -25.406 16.609 4.523 1 87.25 74 LEU B CA 1
ATOM 2123 C C . LEU B 1 74 ? -25.734 16.75 6.004 1 87.25 74 LEU B C 1
ATOM 2125 O O . LEU B 1 74 ? -26.469 17.656 6.395 1 87.25 74 LEU B O 1
ATOM 2129 N N . THR B 1 75 ? -25.172 15.867 6.777 1 89.44 75 THR B N 1
ATOM 2130 C CA . THR B 1 75 ? -25.516 15.867 8.195 1 89.44 75 THR B CA 1
ATOM 2131 C C . THR B 1 75 ? -24.453 16.609 9 1 89.44 75 THR B C 1
ATOM 2133 O O . THR B 1 75 ? -24.547 16.719 10.219 1 89.44 75 THR B O 1
ATOM 2136 N N . GLY B 1 76 ? -23.391 17.047 8.367 1 86.56 76 GLY B N 1
ATOM 2137 C CA . GLY B 1 76 ? -22.312 17.75 9.047 1 86.56 76 GLY B CA 1
ATOM 2138 C C . GLY B 1 76 ? -21.453 16.844 9.914 1 86.56 76 GLY B C 1
ATOM 2139 O O . GLY B 1 76 ? -20.875 17.297 10.898 1 86.56 76 GLY B O 1
ATOM 2140 N N . LYS B 1 77 ? -21.516 15.641 9.664 1 87.31 77 LYS B N 1
ATOM 2141 C CA . LYS B 1 77 ? -20.781 14.664 10.453 1 87.31 77 LYS B CA 1
ATOM 2142 C C . LYS B 1 77 ? -19.469 14.266 9.766 1 87.31 77 LYS B C 1
ATOM 2144 O O . LYS B 1 77 ? -19.016 13.125 9.891 1 87.31 77 LYS B O 1
ATOM 2149 N N . THR B 1 78 ? -18.969 15.188 9 1 87.62 78 THR B N 1
ATOM 2150 C CA . THR B 1 78 ? -17.672 14.938 8.391 1 87.62 78 THR B CA 1
ATOM 2151 C C . THR B 1 78 ? -16.578 14.922 9.445 1 87.62 78 THR B C 1
ATOM 2153 O O . THR B 1 78 ? -16.562 15.75 10.359 1 87.62 78 THR B O 1
ATOM 2156 N N . SER B 1 79 ? -15.789 13.82 9.43 1 88.69 79 SER B N 1
ATOM 2157 C CA . SER B 1 79 ? -14.719 13.68 10.406 1 88.69 79 SER B CA 1
ATOM 2158 C C . SER B 1 79 ? -13.453 13.125 9.766 1 88.69 79 SER B C 1
ATOM 2160 O O . SER B 1 79 ? -13.523 12.445 8.742 1 88.69 79 SER B O 1
ATOM 2162 N N . LYS B 1 80 ? -12.344 13.414 10.336 1 87.75 80 LYS B N 1
ATOM 2163 C CA . LYS B 1 80 ? -11.07 12.891 9.867 1 87.75 80 LYS B CA 1
ATOM 2164 C C . LYS B 1 80 ? -11.008 11.375 10.023 1 87.75 80 LYS B C 1
ATOM 2166 O O . LYS B 1 80 ? -10.438 10.68 9.18 1 87.75 80 LYS B O 1
ATOM 2171 N N . GLY B 1 81 ? -11.586 10.914 11.102 1 90.5 81 GLY B N 1
ATOM 2172 C CA . GLY B 1 81 ? -11.625 9.477 11.328 1 90.5 81 GLY B CA 1
ATOM 2173 C C . GLY B 1 81 ? -12.422 8.727 10.281 1 90.5 81 GLY B C 1
ATOM 2174 O O . GLY B 1 81 ? -12.008 7.652 9.836 1 90.5 81 GLY B O 1
ATOM 2175 N N . GLY B 1 82 ? -13.531 9.32 9.977 1 90.69 82 GLY B N 1
ATOM 2176 C CA . GLY B 1 82 ? -14.336 8.727 8.922 1 90.69 82 GLY B CA 1
ATOM 2177 C C . GLY B 1 82 ? -13.633 8.688 7.582 1 90.69 82 GLY B C 1
ATOM 2178 O O . GLY B 1 82 ? -13.711 7.691 6.859 1 90.69 82 GLY B O 1
ATOM 2179 N N . ALA B 1 83 ? -13 9.727 7.242 1 88.88 83 ALA B N 1
ATOM 2180 C CA . ALA B 1 83 ? -12.266 9.805 5.988 1 88.88 83 ALA B CA 1
ATOM 2181 C C . ALA B 1 83 ? -11.125 8.789 5.961 1 88.88 83 ALA B C 1
ATOM 2183 O O . ALA B 1 83 ? -10.875 8.148 4.938 1 88.88 83 ALA B O 1
ATOM 2184 N N . TYR B 1 84 ? -10.531 8.688 7.059 1 90.88 84 TYR B N 1
ATOM 2185 C CA . TYR B 1 84 ? -9.453 7.727 7.234 1 90.88 84 TYR B CA 1
ATOM 2186 C C . TYR B 1 84 ? -9.961 6.301 7.062 1 90.88 84 TYR B C 1
ATOM 2188 O O . TYR B 1 84 ? -9.367 5.508 6.332 1 90.88 84 TYR B O 1
ATOM 2196 N N . MET B 1 85 ? -10.984 5.945 7.703 1 93.12 85 MET B N 1
ATOM 2197 C CA . MET B 1 85 ? -11.578 4.613 7.609 1 93.12 85 MET B CA 1
ATOM 2198 C C . MET B 1 85 ? -12.008 4.309 6.18 1 93.12 85 MET B C 1
ATOM 2200 O O . MET B 1 85 ? -11.758 3.219 5.668 1 93.12 85 MET B O 1
ATOM 2204 N N . ASP B 1 86 ? -12.617 5.289 5.613 1 91.69 86 ASP B N 1
ATOM 2205 C CA . ASP B 1 86 ? -13.078 5.156 4.234 1 91.69 86 ASP B CA 1
ATOM 2206 C C . ASP B 1 86 ? -11.914 4.855 3.293 1 91.69 86 ASP B C 1
ATOM 2208 O O . ASP B 1 86 ? -12 3.939 2.471 1 91.69 86 ASP B O 1
ATOM 2212 N N . LEU B 1 87 ? -10.852 5.52 3.473 1 90.31 87 LEU B N 1
ATOM 2213 C CA . LEU B 1 87 ? -9.664 5.379 2.646 1 90.31 87 LEU B CA 1
ATOM 2214 C C . LEU B 1 87 ? -9.102 3.961 2.73 1 90.31 87 LEU B C 1
ATOM 2216 O O . LEU B 1 87 ? -8.781 3.354 1.707 1 90.31 87 LEU B O 1
ATOM 2220 N N . ILE B 1 88 ? -9.047 3.43 3.844 1 93.31 88 ILE B N 1
ATOM 2221 C CA . ILE B 1 88 ? -8.43 2.131 4.086 1 93.31 88 ILE B CA 1
ATOM 2222 C C . ILE B 1 88 ? -9.359 1.018 3.617 1 93.31 88 ILE B C 1
ATOM 2224 O O . ILE B 1 88 ? -8.938 0.093 2.92 1 93.31 88 ILE B O 1
ATOM 2228 N N . LEU B 1 89 ? -10.586 1.091 3.99 1 94.62 89 LEU B N 1
ATOM 2229 C CA . LEU B 1 89 ? -11.531 0.021 3.68 1 94.62 89 LEU B CA 1
ATOM 2230 C C . LEU B 1 89 ? -11.766 -0.076 2.178 1 94.62 89 LEU B C 1
ATOM 2232 O O . LEU B 1 89 ? -11.961 -1.17 1.645 1 94.62 89 LEU B O 1
ATOM 2236 N N . ASP B 1 90 ? -11.727 1.065 1.525 1 92.75 90 ASP B N 1
ATOM 2237 C CA . ASP B 1 90 ? -11.859 1.059 0.071 1 92.75 90 ASP B CA 1
ATOM 2238 C C . ASP B 1 90 ? -10.727 0.26 -0.577 1 92.75 90 ASP B C 1
ATOM 2240 O O . ASP B 1 90 ? -10.969 -0.556 -1.469 1 92.75 90 ASP B O 1
ATOM 2244 N N . ARG B 1 91 ? -9.602 0.491 -0.117 1 94.12 91 ARG B N 1
ATOM 2245 C CA . ARG B 1 91 ? -8.445 -0.2 -0.67 1 94.12 91 ARG B CA 1
ATOM 2246 C C . ARG B 1 91 ? -8.477 -1.687 -0.334 1 94.12 91 ARG B C 1
ATOM 2248 O O . ARG B 1 91 ? -8.055 -2.521 -1.137 1 94.12 91 ARG B O 1
ATOM 2255 N N . MET B 1 92 ? -8.977 -2.002 0.788 1 96.94 92 MET B N 1
ATOM 2256 C CA . MET B 1 92 ? -9.078 -3.402 1.187 1 96.94 92 MET B CA 1
ATOM 2257 C C . MET B 1 92 ? -10.086 -4.145 0.316 1 96.94 92 MET B C 1
ATOM 2259 O O . MET B 1 92 ? -9.867 -5.305 -0.04 1 96.94 92 MET B O 1
ATOM 2263 N N . VAL B 1 93 ? -11.156 -3.469 0.007 1 97.31 93 VAL B N 1
ATOM 2264 C CA . VAL B 1 93 ? -12.148 -4.082 -0.876 1 97.31 93 VAL 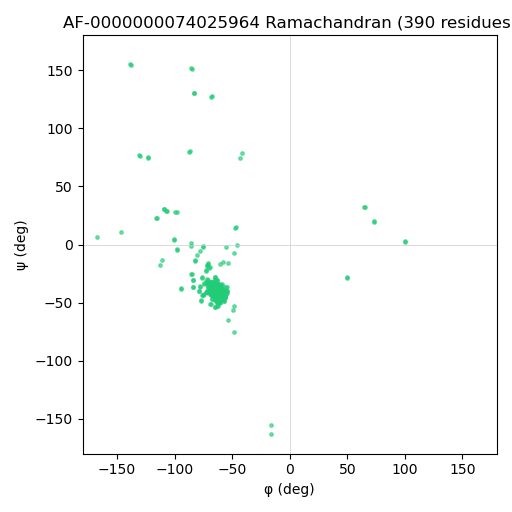B CA 1
ATOM 2265 C C . VAL B 1 93 ? -11.492 -4.441 -2.209 1 97.31 93 VAL B C 1
ATOM 2267 O O . VAL B 1 93 ? -11.656 -5.559 -2.707 1 97.31 93 VAL B O 1
ATOM 2270 N N . GLU B 1 94 ? -10.75 -3.557 -2.699 1 97.06 94 GLU B N 1
ATOM 2271 C CA . GLU B 1 94 ? -10.086 -3.783 -3.977 1 97.06 94 GLU B CA 1
ATOM 2272 C C . GLU B 1 94 ? -9.055 -4.906 -3.867 1 97.06 94 GLU B C 1
ATOM 2274 O O . GLU B 1 94 ? -8.977 -5.77 -4.746 1 97.06 94 GLU B O 1
ATOM 2279 N N . ALA B 1 95 ? -8.328 -4.91 -2.812 1 98 95 ALA B N 1
ATOM 2280 C CA . ALA B 1 95 ? -7.289 -5.922 -2.609 1 98 95 ALA B CA 1
ATOM 2281 C C . ALA B 1 95 ? -7.902 -7.309 -2.445 1 98 95 ALA B C 1
ATOM 2283 O O . ALA B 1 95 ? -7.414 -8.281 -3.021 1 98 95 ALA B O 1
ATOM 2284 N N . ILE B 1 96 ? -8.938 -7.395 -1.717 1 98.38 96 ILE B N 1
ATOM 2285 C CA . ILE B 1 96 ? -9.594 -8.672 -1.457 1 98.38 96 ILE B CA 1
ATOM 2286 C C . ILE B 1 96 ? -10.266 -9.172 -2.732 1 98.38 96 ILE B C 1
ATOM 2288 O O . ILE B 1 96 ? -10.297 -10.383 -2.992 1 98.38 96 ILE B O 1
ATOM 2292 N N . TYR B 1 97 ? -10.75 -8.211 -3.475 1 98.69 97 TYR B N 1
ATOM 2293 C CA . TYR B 1 97 ? -11.391 -8.594 -4.727 1 98.69 97 TYR B CA 1
ATOM 2294 C C . TYR B 1 97 ? -10.398 -9.273 -5.664 1 98.69 97 TYR B C 1
ATOM 2296 O O . TYR B 1 97 ? -10.703 -10.305 -6.266 1 98.69 97 TYR B O 1
ATOM 2304 N N . ILE B 1 98 ? -9.227 -8.758 -5.77 1 98.69 98 ILE B N 1
ATOM 2305 C CA . ILE B 1 98 ? -8.18 -9.344 -6.59 1 98.69 98 ILE B CA 1
ATOM 2306 C C . ILE B 1 98 ? -7.781 -10.703 -6.023 1 98.69 98 ILE B C 1
ATOM 2308 O O . ILE B 1 98 ? -7.531 -11.648 -6.777 1 98.69 98 ILE B O 1
ATOM 2312 N N . LEU B 1 99 ? -7.762 -10.812 -4.734 1 98.56 99 LEU B N 1
ATOM 2313 C CA . LEU B 1 99 ? -7.457 -12.094 -4.109 1 98.56 99 LEU B CA 1
ATOM 2314 C C . LEU B 1 99 ? -8.438 -13.172 -4.562 1 98.56 99 LEU B C 1
ATOM 2316 O O . LEU B 1 99 ? -8.047 -14.305 -4.828 1 98.56 99 LEU B O 1
ATOM 2320 N N . ALA B 1 100 ? -9.688 -12.812 -4.688 1 98.56 100 ALA B N 1
ATOM 2321 C CA . ALA B 1 100 ? -10.711 -13.75 -5.156 1 98.56 100 ALA B CA 1
ATOM 2322 C C . ALA B 1 100 ? -10.414 -14.219 -6.578 1 98.56 100 ALA B C 1
ATOM 2324 O O . ALA B 1 100 ? -10.617 -15.391 -6.91 1 98.56 100 ALA B O 1
ATOM 2325 N N . PHE B 1 101 ? -9.891 -13.32 -7.367 1 98.5 101 PHE B N 1
ATOM 2326 C CA . PHE B 1 101 ? -9.578 -13.656 -8.75 1 98.5 101 PHE B CA 1
ATOM 2327 C C . PHE B 1 101 ? -8.375 -14.594 -8.82 1 98.5 101 PHE B C 1
ATOM 2329 O O . PHE B 1 101 ? -8.297 -15.445 -9.711 1 98.5 101 PHE B O 1
ATOM 2336 N N . THR B 1 102 ? -7.434 -14.414 -7.887 1 97.69 102 THR B N 1
ATOM 2337 C CA . THR B 1 102 ? -6.293 -15.32 -7.879 1 97.69 102 THR B CA 1
ATOM 2338 C C . THR B 1 102 ? -6.746 -16.75 -7.609 1 97.69 102 THR B C 1
ATOM 2340 O O . THR B 1 102 ? -6.117 -17.703 -8.078 1 97.69 102 THR B O 1
ATOM 2343 N N . TYR B 1 103 ? -7.805 -16.875 -6.867 1 97.06 103 TYR B N 1
ATOM 2344 C CA . TYR B 1 103 ? -8.352 -18.188 -6.539 1 97.06 103 TYR B CA 1
ATOM 2345 C C . TYR B 1 103 ? -9.094 -18.781 -7.727 1 97.06 103 TYR B C 1
ATOM 2347 O O . TYR B 1 103 ? -8.891 -19.938 -8.078 1 97.06 103 TYR B O 1
ATOM 2355 N N . ARG B 1 104 ? -9.867 -18.047 -8.398 1 96.94 104 ARG B N 1
ATOM 2356 C CA . ARG B 1 104 ? -10.75 -18.516 -9.453 1 96.94 104 ARG B CA 1
ATOM 2357 C C . ARG B 1 104 ? -10.008 -18.625 -10.781 1 96.94 104 ARG B C 1
ATOM 2359 O O . ARG B 1 104 ? -10.289 -19.531 -11.586 1 96.94 104 ARG B O 1
ATOM 2366 N N . PHE B 1 105 ? -9.117 -17.703 -11.016 1 97.31 105 PHE B N 1
ATOM 2367 C CA . PHE B 1 105 ? -8.391 -17.625 -12.281 1 97.31 105 PHE B CA 1
ATOM 2368 C C . PHE B 1 105 ? -6.895 -17.484 -12.039 1 97.31 105 PHE B C 1
ATOM 2370 O O . PHE B 1 105 ? -6.316 -16.438 -12.328 1 97.31 105 PHE B O 1
ATOM 2377 N N . PRO B 1 106 ? -6.246 -18.547 -11.695 1 95.75 106 PRO B N 1
ATOM 2378 C CA . PRO B 1 106 ? -4.836 -18.469 -11.312 1 95.75 106 PRO B CA 1
ATOM 2379 C C . PRO B 1 106 ? -3.908 -18.281 -12.508 1 95.75 106 PRO B C 1
ATOM 2381 O O . PRO B 1 106 ? -2.711 -18.031 -12.336 1 95.75 106 PRO B O 1
ATOM 2384 N N . GLN B 1 107 ? -4.469 -18.25 -13.703 1 94.5 107 GLN B N 1
ATOM 2385 C CA . GLN B 1 107 ? -3.639 -18.172 -14.898 1 94.5 107 GLN B CA 1
ATOM 2386 C C . GLN B 1 107 ? -3.018 -16.781 -15.039 1 94.5 107 GLN B C 1
ATOM 2388 O O . GLN B 1 107 ? -2.041 -16.609 -15.766 1 94.5 107 GLN B O 1
ATOM 2393 N N . ALA B 1 108 ? -3.578 -15.797 -14.328 1 96.69 108 ALA B N 1
ATOM 2394 C CA . ALA B 1 108 ? -3.1 -14.422 -14.453 1 96.69 108 ALA B CA 1
ATOM 2395 C C . ALA B 1 108 ? -2.367 -13.984 -13.188 1 96.69 108 ALA B C 1
ATOM 2397 O O . ALA B 1 108 ? -2.352 -12.797 -12.859 1 96.69 108 ALA B O 1
ATOM 2398 N N . ASN B 1 109 ? -1.738 -14.883 -12.508 1 96.5 109 ASN B N 1
ATOM 2399 C CA . ASN B 1 109 ? -1.152 -14.609 -11.203 1 96.5 109 ASN B CA 1
ATOM 2400 C C . ASN B 1 109 ? -0.118 -13.492 -11.266 1 96.5 109 ASN B C 1
ATOM 2402 O O . ASN B 1 109 ? -0.084 -12.617 -10.398 1 96.5 109 ASN B O 1
ATOM 2406 N N . TYR B 1 110 ? 0.681 -13.477 -12.273 1 97.06 110 TYR B N 1
ATOM 2407 C CA . TYR B 1 110 ? 1.722 -12.453 -12.359 1 97.06 110 TYR B CA 1
ATOM 2408 C C . TYR B 1 110 ? 1.114 -11.07 -12.516 1 97.06 110 TYR B C 1
ATOM 2410 O O . TYR B 1 110 ? 1.646 -10.086 -11.984 1 97.06 110 TYR B O 1
ATOM 2418 N N . ALA B 1 111 ? -0.005 -11.016 -13.258 1 98.44 111 ALA B N 1
ATOM 2419 C CA . ALA B 1 111 ? -0.702 -9.734 -13.383 1 98.44 111 ALA B CA 1
ATOM 2420 C C . ALA B 1 111 ? -1.255 -9.281 -12.039 1 98.44 111 ALA B C 1
ATOM 2422 O O . ALA B 1 111 ? -1.258 -8.086 -11.734 1 98.44 111 ALA B O 1
ATOM 2423 N N . TYR B 1 112 ? -1.693 -10.258 -11.234 1 98.69 112 TYR B N 1
ATOM 2424 C CA . TYR B 1 112 ? -2.225 -9.93 -9.914 1 98.69 112 TYR B CA 1
ATOM 2425 C C . TYR B 1 112 ? -1.124 -9.414 -8.992 1 98.69 112 TYR B C 1
ATOM 2427 O O . TYR B 1 112 ? -1.313 -8.43 -8.273 1 98.69 112 TYR B O 1
ATOM 2435 N N . PHE B 1 113 ? 0.048 -10.07 -9.008 1 98.56 113 PHE B N 1
ATOM 2436 C CA . PHE B 1 113 ? 1.179 -9.617 -8.211 1 98.56 113 PHE B CA 1
ATOM 2437 C C . PHE B 1 113 ? 1.566 -8.188 -8.57 1 98.56 113 PHE B C 1
ATOM 2439 O O . PHE B 1 113 ? 1.766 -7.348 -7.695 1 98.56 113 PHE B O 1
ATOM 2446 N N . LEU B 1 114 ? 1.651 -7.961 -9.875 1 98.62 114 LEU B N 1
ATOM 2447 C CA . LEU B 1 114 ? 2.039 -6.633 -10.352 1 98.62 114 LEU B CA 1
ATOM 2448 C C . LEU B 1 114 ? 1.002 -5.59 -9.945 1 98.62 114 LEU B C 1
ATOM 2450 O O . LEU B 1 114 ? 1.35 -4.445 -9.648 1 98.62 114 LEU B O 1
ATOM 2454 N N . PHE B 1 115 ? -0.284 -5.969 -9.961 1 98.56 115 PHE B N 1
ATOM 2455 C CA . PHE B 1 115 ? -1.341 -5.066 -9.531 1 98.56 115 PHE B CA 1
ATOM 2456 C C . PHE B 1 115 ? -1.098 -4.594 -8.102 1 98.56 115 PHE B C 1
ATOM 2458 O O . PHE B 1 115 ? -1.167 -3.396 -7.816 1 98.56 115 PHE B O 1
ATOM 2465 N N . TYR B 1 116 ? -0.798 -5.562 -7.184 1 98.5 116 TYR B N 1
ATOM 2466 C CA . TYR B 1 116 ? -0.57 -5.207 -5.789 1 98.5 116 TYR B CA 1
ATOM 2467 C C . TYR B 1 116 ? 0.628 -4.277 -5.648 1 98.5 116 TYR B C 1
ATOM 2469 O O . TYR B 1 116 ? 0.589 -3.316 -4.875 1 98.5 116 TYR B O 1
ATOM 2477 N N . ILE B 1 117 ? 1.667 -4.477 -6.391 1 98.44 117 ILE B N 1
ATOM 2478 C CA . ILE B 1 117 ? 2.891 -3.686 -6.305 1 98.44 117 ILE B CA 1
ATOM 2479 C C . ILE B 1 117 ? 2.617 -2.258 -6.77 1 98.44 117 ILE B C 1
ATOM 2481 O O . ILE B 1 117 ? 2.982 -1.296 -6.09 1 98.44 117 ILE B O 1
ATOM 2485 N N . VAL B 1 118 ? 1.939 -2.133 -7.902 1 97.69 118 VAL B N 1
ATOM 2486 C CA . VAL B 1 118 ? 1.719 -0.8 -8.453 1 97.69 118 VAL B CA 1
ATOM 2487 C C . VAL B 1 118 ? 0.714 -0.043 -7.59 1 97.69 118 VAL B C 1
ATOM 2489 O O . VAL B 1 118 ? 0.776 1.185 -7.488 1 97.69 118 VAL B O 1
ATOM 2492 N N . VAL B 1 119 ? -0.187 -0.785 -6.98 1 96.44 119 VAL B N 1
ATOM 2493 C CA . VAL B 1 119 ? -1.143 -0.154 -6.074 1 96.44 119 VAL B CA 1
ATOM 2494 C C . VAL B 1 119 ? -0.417 0.363 -4.836 1 96.44 119 VAL B C 1
ATOM 2496 O O . VAL B 1 119 ? -0.705 1.461 -4.352 1 96.44 119 VAL B O 1
ATOM 2499 N N . ILE B 1 120 ? 0.512 -0.436 -4.289 1 96.31 120 ILE B N 1
ATOM 2500 C CA . ILE B 1 120 ? 1.313 0.014 -3.158 1 96.31 120 ILE B CA 1
ATOM 2501 C C . ILE B 1 120 ? 2.033 1.312 -3.518 1 96.31 120 ILE B C 1
ATOM 2503 O O . ILE B 1 120 ? 1.984 2.285 -2.762 1 96.31 120 ILE B O 1
ATOM 2507 N N . PHE B 1 121 ? 2.604 1.343 -4.688 1 96.56 121 PHE B N 1
ATOM 2508 C CA . PHE B 1 121 ? 3.348 2.508 -5.152 1 96.56 121 PHE B CA 1
ATOM 2509 C C . PHE B 1 121 ? 2.424 3.707 -5.324 1 96.56 121 PHE B C 1
ATOM 2511 O O . PHE B 1 121 ? 2.656 4.766 -4.738 1 96.56 121 PHE B O 1
ATOM 2518 N N . ASN B 1 122 ? 1.398 3.521 -6.066 1 94.12 122 ASN B N 1
ATOM 2519 C CA . ASN B 1 122 ? 0.49 4.605 -6.418 1 94.12 122 ASN B CA 1
ATOM 2520 C C . ASN B 1 122 ? -0.244 5.145 -5.195 1 94.12 122 ASN B C 1
ATOM 2522 O O . ASN B 1 122 ? -0.382 6.359 -5.031 1 94.12 122 ASN B O 1
ATOM 2526 N N . PHE B 1 123 ? -0.688 4.254 -4.418 1 91.38 123 PHE B N 1
ATOM 2527 C CA . PHE B 1 123 ? -1.49 4.672 -3.273 1 91.38 123 PHE B CA 1
ATOM 2528 C C . PHE B 1 123 ? -0.623 5.363 -2.227 1 91.38 123 PHE B C 1
ATOM 2530 O O . PHE B 1 123 ? -1.059 6.32 -1.587 1 91.38 123 PHE B O 1
ATOM 2537 N N . THR B 1 124 ? 0.562 4.949 -2.021 1 90.75 124 THR B N 1
ATOM 2538 C CA . THR B 1 124 ? 1.49 5.609 -1.109 1 90.75 124 THR B CA 1
ATOM 2539 C C . THR B 1 124 ? 1.771 7.039 -1.562 1 90.75 124 THR B C 1
ATOM 2541 O O . THR B 1 124 ? 1.696 7.973 -0.762 1 90.75 124 THR B O 1
ATOM 2544 N N . THR B 1 125 ? 2.084 7.172 -2.818 1 92.06 125 THR B N 1
ATOM 2545 C CA . THR B 1 125 ? 2.35 8.508 -3.334 1 92.06 125 THR B CA 1
ATOM 2546 C C . THR B 1 125 ? 1.123 9.406 -3.176 1 92.06 125 THR B C 1
ATOM 2548 O O . THR B 1 125 ? 1.25 10.594 -2.885 1 92.06 125 THR B O 1
ATOM 2551 N N . PHE B 1 126 ? -0.005 8.812 -3.311 1 90.38 126 PHE B N 1
ATOM 2552 C CA . PHE B 1 126 ? -1.263 9.547 -3.186 1 90.38 126 PHE B CA 1
ATOM 2553 C C . PHE B 1 126 ? -1.447 10.07 -1.768 1 90.38 126 PHE B C 1
ATOM 2555 O O . PHE B 1 126 ? -1.772 11.242 -1.57 1 90.38 126 PHE B O 1
ATOM 2562 N N . ILE B 1 127 ? -1.24 9.227 -0.806 1 89.62 127 ILE B N 1
ATOM 2563 C CA . ILE B 1 127 ? -1.47 9.594 0.586 1 89.62 127 ILE B CA 1
ATOM 2564 C C . ILE B 1 127 ? -0.446 10.641 1.017 1 89.62 127 ILE B C 1
ATOM 2566 O O . ILE B 1 127 ? -0.794 11.625 1.673 1 89.62 127 ILE B O 1
ATOM 2570 N N . VAL B 1 128 ? 0.783 10.453 0.656 1 88.38 128 VAL B N 1
ATOM 2571 C CA . VAL B 1 128 ? 1.832 11.391 1.041 1 88.38 128 VAL B CA 1
ATOM 2572 C C . VAL B 1 128 ? 1.569 12.758 0.4 1 88.38 128 VAL B C 1
ATOM 2574 O O . VAL B 1 128 ? 1.727 13.789 1.047 1 88.38 128 VAL B O 1
ATOM 2577 N N . ALA B 1 129 ? 1.205 12.766 -0.851 1 88.12 129 ALA B N 1
ATOM 2578 C CA . ALA B 1 129 ? 0.852 14.016 -1.527 1 88.12 129 ALA B CA 1
ATOM 2579 C C . ALA B 1 129 ? -0.273 14.742 -0.793 1 88.12 129 ALA B C 1
ATOM 2581 O O . ALA B 1 129 ? -0.199 15.945 -0.568 1 88.12 129 ALA B O 1
ATOM 2582 N N . GLY B 1 130 ? -1.279 14.023 -0.426 1 84.75 130 GLY B N 1
ATOM 2583 C CA . GLY B 1 130 ? -2.387 14.602 0.315 1 84.75 130 GLY B CA 1
ATOM 2584 C C . GLY B 1 130 ? -1.962 15.234 1.627 1 84.75 130 GLY B C 1
ATOM 2585 O O . GLY B 1 130 ? -2.455 16.297 1.999 1 84.75 130 GLY B O 1
ATOM 2586 N N . ALA B 1 131 ? -1.077 14.617 2.316 1 82.06 131 ALA B N 1
ATOM 2587 C CA . ALA B 1 131 ? -0.589 15.109 3.604 1 82.06 131 ALA B CA 1
ATOM 2588 C C . ALA B 1 131 ? 0.271 16.359 3.428 1 82.06 131 ALA B C 1
ATOM 2590 O O . ALA B 1 131 ? 0.2 17.281 4.234 1 82.06 131 ALA B O 1
ATOM 2591 N N . LEU B 1 132 ? 1.048 16.422 2.432 1 81.94 132 LEU B N 1
ATOM 2592 C CA . LEU B 1 132 ? 1.982 17.516 2.219 1 81.94 132 LEU B CA 1
ATOM 2593 C C . LEU B 1 132 ? 1.266 18.734 1.655 1 81.94 132 LEU B C 1
ATOM 2595 O O . LEU B 1 132 ? 1.564 19.875 2.039 1 81.94 132 LEU B O 1
ATOM 2599 N N . PHE B 1 133 ? 0.396 18.5 0.806 1 78.75 133 PHE B N 1
ATOM 2600 C CA . PHE B 1 133 ? -0.258 19.609 0.115 1 78.75 133 PHE B CA 1
ATOM 2601 C C . PHE B 1 133 ? -1.316 20.25 1.002 1 78.75 133 PHE B C 1
ATOM 2603 O O . PHE B 1 133 ? -1.635 21.438 0.842 1 78.75 133 PHE B O 1
ATOM 2610 N N . GLN B 1 134 ? -2.051 19.578 1.822 1 68.69 134 GLN B N 1
ATOM 2611 C CA . GLN B 1 134 ? -3.037 20.141 2.74 1 68.69 134 GLN B CA 1
ATOM 2612 C C . GLN B 1 134 ? -2.391 21.125 3.699 1 68.69 134 GLN B C 1
ATOM 2614 O O . GLN B 1 134 ? -3.002 22.141 4.059 1 68.69 134 GLN B O 1
ATOM 2619 N N . ASN B 1 135 ? -1.245 21.016 4.141 1 58.31 135 ASN B N 1
ATOM 2620 C CA . ASN B 1 135 ? -0.584 21.906 5.086 1 58.31 135 ASN B CA 1
ATOM 2621 C C . ASN B 1 135 ? -0.262 23.25 4.453 1 58.31 135 ASN B C 1
ATOM 2623 O O . ASN B 1 135 ? -0.087 24.25 5.16 1 58.31 135 ASN B O 1
ATOM 2627 N N . ASP B 1 136 ? -0.184 23.5 3.26 1 55.97 136 ASP B N 1
ATOM 2628 C CA . ASP B 1 136 ? 0.251 24.766 2.682 1 55.97 136 ASP B CA 1
ATOM 2629 C C . ASP B 1 136 ? -0.93 25.547 2.094 1 55.97 136 ASP B C 1
ATOM 2631 O O . ASP B 1 136 ? -0.746 26.594 1.47 1 55.97 136 ASP B O 1
ATOM 2635 N N . GLY B 1 137 ? -2.092 25.406 2.572 1 52.09 137 GLY B N 1
ATOM 2636 C CA . GLY B 1 137 ? -3.189 26.188 2.029 1 52.09 137 GLY B CA 1
ATOM 2637 C C . GLY B 1 137 ? -3.271 26.125 0.516 1 52.09 137 GLY B C 1
ATOM 2638 O O . GLY B 1 137 ? -3.988 26.922 -0.101 1 52.09 137 GLY B O 1
ATOM 2639 N N . VAL B 1 138 ? -2.225 25.938 -0.142 1 48.16 138 VAL B N 1
ATOM 2640 C CA . VAL B 1 138 ? -2.215 25.828 -1.598 1 48.16 138 VAL B CA 1
ATOM 2641 C C . VAL B 1 138 ? -3.398 24.984 -2.066 1 48.16 138 VAL B C 1
ATOM 2643 O O . VAL B 1 138 ? -3.488 23.797 -1.745 1 48.16 138 VAL B O 1
ATOM 2646 N N . LYS B 1 139 ? -4.594 25.672 -2.088 1 44.34 139 LYS B N 1
ATOM 2647 C CA . LYS B 1 139 ? -5.945 25.312 -2.516 1 44.34 139 LYS B CA 1
ATOM 2648 C C . LYS B 1 139 ? -5.93 24.062 -3.391 1 44.34 139 LYS B C 1
ATOM 2650 O O . LYS B 1 139 ? -4.867 23.641 -3.85 1 44.34 139 LYS B O 1
ATOM 2655 N N . SER B 1 140 ? -7.199 23.859 -4.199 1 42.69 140 SER B N 1
ATOM 2656 C CA . SER B 1 140 ? -8.078 22.922 -4.895 1 42.69 140 SER B CA 1
ATOM 2657 C C . SER B 1 140 ? -7.352 22.234 -6.051 1 42.69 140 SER B C 1
ATOM 2659 O O . SER B 1 140 ? -7.887 21.328 -6.672 1 42.69 140 SER B O 1
ATOM 2661 N N . MET B 1 141 ? -6.586 23.156 -6.746 1 38.88 141 MET B N 1
ATOM 2662 C CA . MET B 1 141 ? -6.383 22.781 -8.141 1 38.88 141 MET B CA 1
ATOM 2663 C C . MET B 1 141 ? -5.926 21.328 -8.258 1 38.88 141 MET B C 1
ATOM 2665 O O . MET B 1 141 ? -6.383 20.594 -9.141 1 38.88 141 MET B O 1
ATOM 2669 N N . HIS B 1 142 ? -4.68 21.062 -7.938 1 42.69 142 HIS B N 1
ATOM 2670 C CA . HIS B 1 142 ? -3.963 19.891 -8.445 1 42.69 142 HIS B CA 1
ATOM 2671 C C . HIS B 1 142 ? -4.379 18.625 -7.699 1 42.69 142 HIS B C 1
ATOM 2673 O O . HIS B 1 142 ? -3.719 17.594 -7.816 1 42.69 142 HIS B O 1
ATOM 2679 N N . TYR B 1 143 ? -5.105 18.844 -6.809 1 43.72 143 TYR B N 1
ATOM 2680 C CA . TYR B 1 143 ? -5.539 17.641 -6.094 1 43.72 143 TYR B CA 1
ATOM 2681 C C . TYR B 1 143 ? -6.234 16.656 -7.039 1 43.72 143 TYR B C 1
ATOM 2683 O O . TYR B 1 143 ? -6.844 15.688 -6.594 1 43.72 143 TYR B O 1
ATOM 2691 N N . ASP B 1 144 ? -6.539 17.203 -8.117 1 44.97 144 ASP B N 1
ATOM 2692 C CA . ASP B 1 144 ? -7.133 16.172 -8.953 1 44.97 144 ASP B CA 1
ATOM 2693 C C . ASP B 1 144 ? -6.301 14.891 -8.922 1 44.97 144 ASP B C 1
ATOM 2695 O O . ASP B 1 144 ? -6.254 14.141 -9.898 1 44.97 144 ASP B O 1
ATOM 2699 N N . ILE B 1 145 ? -5.301 14.953 -8.227 1 42.84 145 ILE B N 1
ATOM 2700 C CA . ILE B 1 145 ? -4.219 13.969 -8.266 1 42.84 145 ILE B CA 1
ATOM 2701 C C . ILE B 1 145 ? -4.781 12.57 -8.016 1 42.84 145 ILE B C 1
ATOM 2703 O O . ILE B 1 145 ? -4.215 11.578 -8.469 1 42.84 145 ILE B O 1
ATOM 2707 N N . GLY B 1 146 ? -5.98 12.242 -7.77 1 43.91 146 GLY B N 1
ATOM 2708 C CA . GLY B 1 146 ? -6.188 10.812 -7.648 1 43.91 146 GLY B CA 1
ATOM 2709 C C . GLY B 1 146 ? -7.652 10.414 -7.66 1 43.91 146 GLY B C 1
ATOM 2710 O O . GLY B 1 146 ? -8.031 9.406 -7.066 1 43.91 146 GLY B O 1
ATOM 2711 N N . ILE B 1 147 ? -8.656 11.391 -7.918 1 43.69 147 ILE B N 1
ATOM 2712 C CA . ILE B 1 147 ? -10.062 10.992 -7.863 1 43.69 147 ILE B CA 1
ATOM 2713 C C . ILE B 1 147 ? -10.273 9.727 -8.688 1 43.69 147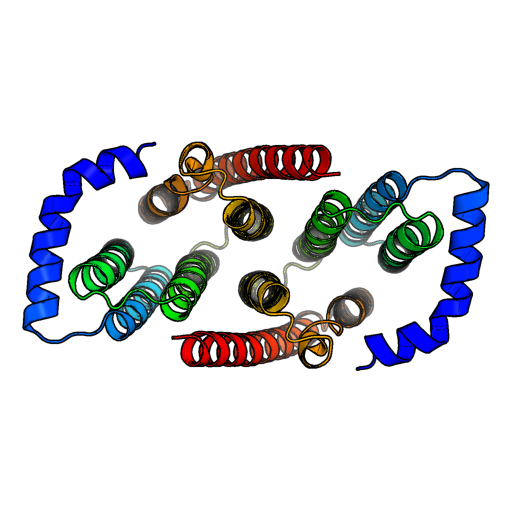 ILE B C 1
ATOM 2715 O O . ILE B 1 147 ? -11.172 8.938 -8.391 1 43.69 147 ILE B O 1
ATOM 2719 N N . ALA B 1 148 ? -9.852 9.867 -10.031 1 47.78 148 ALA B N 1
ATOM 2720 C CA . ALA B 1 148 ? -10.188 8.984 -11.148 1 47.78 148 ALA B CA 1
ATOM 2721 C C . ALA B 1 148 ? -9.977 7.52 -10.766 1 47.78 148 ALA B C 1
ATOM 2723 O O . ALA B 1 148 ? -10.273 6.617 -11.555 1 47.78 148 ALA B O 1
ATOM 2724 N N . GLU B 1 149 ? -9.805 7.047 -9.492 1 70.38 149 GLU B N 1
ATOM 2725 C CA . GLU B 1 149 ? -9.047 5.801 -9.484 1 70.38 149 GLU B CA 1
ATOM 2726 C C . GLU B 1 149 ? -9.914 4.621 -9.07 1 70.38 149 GLU B C 1
ATOM 2728 O O . GLU B 1 149 ? -9.852 3.551 -9.672 1 70.38 149 GLU B O 1
ATOM 2733 N N . ARG B 1 150 ? -11.117 5.062 -8.523 1 78.69 150 ARG B N 1
ATOM 2734 C CA . ARG B 1 150 ? -11.836 3.891 -8.039 1 78.69 150 ARG B CA 1
ATOM 2735 C C . ARG B 1 150 ? -12.812 3.369 -9.086 1 78.69 150 ARG B C 1
ATOM 2737 O O . ARG B 1 150 ? -12.938 2.158 -9.281 1 78.69 150 ARG B O 1
ATOM 2744 N N . THR B 1 151 ? -13.43 4.352 -9.805 1 88.19 151 THR B N 1
ATOM 2745 C CA . THR B 1 151 ? -14.367 3.969 -10.859 1 88.19 151 THR B CA 1
ATOM 2746 C C . THR B 1 151 ? -13.656 3.18 -11.953 1 88.19 151 THR B C 1
ATOM 2748 O O . THR B 1 151 ? -14.164 2.154 -12.414 1 88.19 151 THR B O 1
ATOM 2751 N N . GLU B 1 152 ? -12.547 3.686 -12.336 1 92.62 152 GLU B N 1
ATOM 2752 C CA . GLU B 1 152 ? -11.75 2.982 -13.336 1 92.62 152 GLU B CA 1
ATOM 2753 C C . GLU B 1 152 ? -11.383 1.581 -12.867 1 92.62 152 GLU B C 1
ATOM 2755 O O . GLU B 1 152 ? -11.406 0.629 -13.648 1 92.62 152 GLU B O 1
ATOM 2760 N N . THR B 1 153 ? -11.086 1.464 -11.625 1 95.69 153 THR B N 1
ATOM 2761 C CA . THR B 1 153 ? -10.742 0.162 -11.062 1 95.69 153 THR B CA 1
ATOM 2762 C C . THR B 1 153 ? -11.938 -0.785 -11.125 1 95.69 153 THR B C 1
ATOM 2764 O O . THR B 1 153 ? -11.805 -1.939 -11.539 1 95.69 153 THR B O 1
ATOM 2767 N N . PHE B 1 154 ? -13.07 -0.25 -10.836 1 96.31 154 PHE B N 1
ATOM 2768 C CA . PHE B 1 154 ? -14.273 -1.08 -10.844 1 96.31 154 PHE B CA 1
ATOM 2769 C C . PHE B 1 154 ? -14.625 -1.5 -12.266 1 96.31 154 PHE B C 1
ATOM 2771 O O . PHE B 1 154 ? -15.102 -2.615 -12.492 1 96.31 154 PHE B O 1
ATOM 2778 N N . ILE B 1 155 ? -14.398 -0.642 -13.164 1 97 155 ILE B N 1
ATOM 2779 C CA . ILE B 1 155 ? -14.648 -0.966 -14.562 1 97 155 ILE B CA 1
ATOM 2780 C C . ILE B 1 155 ? -13.719 -2.102 -15 1 97 155 ILE B C 1
ATOM 2782 O O . ILE B 1 155 ? -14.164 -3.059 -15.633 1 97 155 ILE B O 1
ATOM 2786 N N . VAL B 1 156 ? -12.531 -1.98 -14.641 1 98 156 VAL B N 1
ATOM 2787 C CA . VAL B 1 156 ? -11.555 -3.004 -15 1 98 156 VAL B CA 1
ATOM 2788 C C . VAL B 1 156 ? -11.938 -4.332 -14.352 1 98 156 VAL B C 1
ATOM 2790 O O . VAL B 1 156 ? -11.914 -5.379 -15 1 98 156 VAL B O 1
ATOM 2793 N N . PHE B 1 157 ? -12.312 -4.305 -13.062 1 98.38 157 PHE B N 1
ATOM 2794 C CA . PHE B 1 157 ? -12.727 -5.516 -12.359 1 98.38 157 PHE B CA 1
ATOM 2795 C C . PHE B 1 157 ? -13.938 -6.145 -13.039 1 98.38 157 PHE B C 1
ATOM 2797 O O . PHE B 1 157 ? -14.031 -7.367 -13.141 1 98.38 157 PHE B O 1
ATOM 2804 N N . THR B 1 158 ? -14.828 -5.297 -13.477 1 98.56 158 THR B N 1
ATOM 2805 C CA . THR B 1 158 ? -16.016 -5.766 -14.188 1 98.56 158 THR B CA 1
ATOM 2806 C C . THR B 1 158 ? -15.633 -6.438 -15.5 1 98.56 158 THR B C 1
ATOM 2808 O O . THR B 1 158 ? -16.125 -7.52 -15.82 1 98.56 158 THR B O 1
ATOM 2811 N N . LEU B 1 159 ? -14.734 -5.801 -16.203 1 98.5 159 LEU B N 1
ATOM 2812 C CA . LEU B 1 159 ? -14.266 -6.359 -17.469 1 98.5 159 LEU B CA 1
ATOM 2813 C C . LEU B 1 159 ? -13.594 -7.711 -17.266 1 98.5 159 LEU B C 1
ATOM 2815 O O . LEU B 1 159 ? -13.812 -8.648 -18.031 1 98.5 159 LEU B O 1
ATOM 2819 N N . MET B 1 160 ? -12.844 -7.828 -16.234 1 98.56 160 MET B N 1
ATOM 2820 C CA . MET B 1 160 ? -12.188 -9.094 -15.914 1 98.56 160 MET B CA 1
ATOM 2821 C C . MET B 1 160 ? -13.219 -10.18 -15.617 1 98.56 160 MET B C 1
ATOM 2823 O O . MET B 1 160 ? -13.055 -11.32 -16.047 1 98.56 160 MET B O 1
ATOM 2827 N N . ALA B 1 161 ? -14.227 -9.789 -14.914 1 98.19 161 ALA B N 1
ATOM 2828 C CA . ALA B 1 161 ? -15.25 -10.75 -14.523 1 98.19 161 ALA B CA 1
ATOM 2829 C C . ALA B 1 161 ? -16.047 -11.234 -15.742 1 98.19 161 ALA B C 1
ATOM 2831 O O . ALA B 1 161 ? -16.391 -12.406 -15.828 1 98.19 161 ALA B O 1
ATOM 2832 N N . LEU B 1 162 ? -16.25 -10.422 -16.672 1 97.88 162 LEU B N 1
ATOM 2833 C CA . LEU B 1 162 ? -17.047 -10.734 -17.844 1 97.88 162 LEU B CA 1
ATOM 2834 C C . LEU B 1 162 ? -16.219 -11.461 -18.906 1 97.88 162 LEU B C 1
ATOM 2836 O O . LEU B 1 162 ? -16.766 -12.234 -19.688 1 97.88 162 LEU B O 1
ATOM 2840 N N . LEU B 1 163 ? -14.922 -11.133 -18.922 1 97.62 163 LEU B N 1
ATOM 2841 C CA . LEU B 1 163 ? -14.023 -11.711 -19.906 1 97.62 163 LEU B CA 1
ATOM 2842 C C . LEU B 1 163 ? -12.852 -12.422 -19.234 1 97.62 163 LEU B C 1
ATOM 2844 O O . LEU B 1 163 ? -11.703 -12.016 -19.391 1 97.62 163 LEU B O 1
ATOM 2848 N N . PRO B 1 164 ? -13.141 -13.547 -18.703 1 96.25 164 PRO B N 1
ATOM 2849 C CA . PRO B 1 164 ? -12.102 -14.227 -17.922 1 96.25 164 PRO B CA 1
ATOM 2850 C C . PRO B 1 164 ? -10.906 -14.648 -18.766 1 96.25 164 PRO B C 1
ATOM 2852 O O . PRO B 1 164 ? -9.781 -14.727 -18.25 1 96.25 164 PRO B O 1
ATOM 2855 N N . SER B 1 165 ? -11.062 -14.898 -20.016 1 97 165 SER B N 1
ATOM 2856 C CA . SER B 1 165 ? -9.969 -15.328 -20.891 1 97 165 SER B CA 1
ATOM 2857 C C . SER B 1 165 ? -8.992 -14.18 -21.141 1 97 165 SER B C 1
ATOM 2859 O O . SER B 1 165 ? -7.855 -14.414 -21.562 1 97 165 SER B O 1
ATOM 2861 N N . TYR B 1 166 ? -9.406 -12.914 -20.859 1 98.19 166 TYR B N 1
ATOM 2862 C CA . TYR B 1 166 ? -8.578 -11.758 -21.172 1 98.19 166 TYR B CA 1
ATOM 2863 C C . TYR B 1 166 ? -8.148 -11.031 -19.906 1 98.19 166 TYR B C 1
ATOM 2865 O O . TYR B 1 166 ? -7.766 -9.859 -19.953 1 98.19 166 TYR B O 1
ATOM 2873 N N . ILE B 1 167 ? -8.172 -11.758 -18.859 1 98.44 167 ILE B N 1
ATOM 2874 C CA . ILE B 1 167 ? -7.832 -11.133 -17.594 1 98.44 167 ILE B CA 1
ATOM 2875 C C . ILE B 1 167 ? -6.395 -10.617 -17.641 1 98.44 167 ILE B C 1
ATOM 2877 O O . ILE B 1 167 ? -6.125 -9.484 -17.25 1 98.44 167 ILE B O 1
ATOM 2881 N N . PHE B 1 168 ? -5.496 -11.391 -18.188 1 98.31 168 PHE B N 1
ATOM 2882 C CA . PHE B 1 168 ? -4.082 -11.047 -18.156 1 98.31 168 PHE B CA 1
ATOM 2883 C C . PHE B 1 168 ? -3.828 -9.75 -18.922 1 98.31 168 PHE B C 1
ATOM 2885 O O . PHE B 1 168 ? -3.34 -8.773 -18.344 1 98.31 168 PHE B O 1
ATOM 2892 N N . PRO B 1 169 ? -4.254 -9.617 -20.156 1 98.44 169 PRO B N 1
ATOM 2893 C CA . PRO B 1 169 ? -3.988 -8.367 -20.875 1 98.44 169 PRO B CA 1
ATOM 2894 C C . PRO B 1 169 ? -4.773 -7.184 -20.312 1 98.44 169 PRO B C 1
ATOM 2896 O O . PRO B 1 169 ? -4.281 -6.051 -20.312 1 98.44 169 PRO B O 1
ATOM 2899 N N . ILE B 1 170 ? -5.957 -7.391 -19.828 1 98.56 170 ILE B N 1
ATOM 2900 C CA . ILE B 1 170 ? -6.77 -6.324 -19.266 1 98.56 170 ILE B CA 1
ATOM 2901 C C . ILE B 1 170 ? -6.066 -5.742 -18.031 1 98.56 170 ILE B C 1
ATOM 2903 O O . ILE B 1 170 ? -5.871 -4.527 -17.938 1 98.56 170 ILE B O 1
ATOM 2907 N N . LEU B 1 171 ? -5.637 -6.633 -17.172 1 98.56 171 LEU B N 1
ATOM 2908 C CA . LEU B 1 171 ? -5.047 -6.184 -15.914 1 98.56 171 LEU B CA 1
ATOM 2909 C C . LEU B 1 171 ? -3.643 -5.629 -16.141 1 98.56 171 LEU B C 1
ATOM 2911 O O . LEU B 1 171 ? -3.238 -4.672 -15.477 1 98.56 171 LEU B O 1
ATOM 2915 N N . MET B 1 172 ? -2.916 -6.176 -17.062 1 98.62 172 MET B N 1
ATOM 2916 C CA . MET B 1 172 ? -1.58 -5.668 -17.359 1 98.62 172 MET B CA 1
ATOM 2917 C C . MET B 1 172 ? -1.647 -4.246 -17.906 1 98.62 172 MET B C 1
ATOM 2919 O O . MET B 1 172 ? -0.823 -3.4 -17.547 1 98.62 172 MET B O 1
ATOM 2923 N N . THR B 1 173 ? -2.588 -3.99 -18.75 1 98.25 173 THR B N 1
ATOM 2924 C CA . THR B 1 173 ? -2.783 -2.643 -19.281 1 98.25 173 THR B CA 1
ATOM 2925 C C . THR B 1 173 ? -3.137 -1.671 -18.156 1 98.25 173 THR B C 1
ATOM 2927 O O . THR B 1 173 ? -2.584 -0.571 -18.094 1 98.25 173 THR B O 1
ATOM 2930 N N . PHE B 1 174 ? -3.979 -2.08 -17.359 1 97.81 174 PHE B N 1
ATOM 2931 C CA . PHE B 1 174 ? -4.375 -1.245 -16.234 1 97.81 174 PHE B CA 1
ATOM 2932 C C . PHE B 1 174 ? -3.197 -0.997 -15.297 1 97.81 174 PHE B C 1
ATOM 2934 O O . PHE B 1 174 ? -3.018 0.116 -14.797 1 97.81 174 PHE B O 1
ATOM 2941 N N . ASN B 1 175 ? -2.422 -2.064 -15.008 1 98.12 175 ASN B N 1
ATOM 2942 C CA . ASN B 1 175 ? -1.228 -1.919 -14.188 1 98.12 175 ASN B CA 1
ATOM 2943 C C . ASN B 1 175 ? -0.283 -0.86 -14.75 1 98.12 175 ASN B C 1
ATOM 2945 O O . ASN B 1 175 ? 0.292 -0.073 -13.992 1 98.12 175 ASN B O 1
ATOM 2949 N N . ALA B 1 176 ? -0.141 -0.835 -16.047 1 97.81 176 ALA B N 1
ATOM 2950 C CA . ALA B 1 176 ? 0.713 0.157 -16.703 1 97.81 176 ALA B CA 1
ATOM 2951 C C . ALA B 1 176 ? 0.188 1.57 -16.469 1 97.81 176 ALA B C 1
ATOM 2953 O O . ALA B 1 176 ? 0.958 2.482 -16.156 1 97.81 176 ALA B O 1
ATOM 2954 N N . ILE B 1 177 ? -1.069 1.712 -16.547 1 96.31 177 ILE B N 1
ATOM 2955 C CA . ILE B 1 177 ? -1.704 3.012 -16.359 1 96.31 177 ILE B CA 1
ATOM 2956 C C . ILE B 1 177 ? -1.51 3.475 -14.922 1 96.31 177 ILE B C 1
ATOM 2958 O O . ILE B 1 177 ? -1.148 4.629 -14.68 1 96.31 177 ILE B O 1
ATOM 2962 N N . ILE B 1 178 ? -1.734 2.547 -13.984 1 96 178 ILE B N 1
ATOM 2963 C CA . ILE B 1 178 ? -1.577 2.871 -12.57 1 96 178 ILE B CA 1
ATOM 2964 C C . ILE B 1 178 ? -0.123 3.24 -12.281 1 96 178 ILE B C 1
ATOM 2966 O O . ILE B 1 178 ? 0.148 4.184 -11.539 1 96 178 ILE B O 1
ATOM 2970 N N . LEU B 1 179 ? 0.764 2.529 -12.852 1 96.56 179 LEU B N 1
ATOM 2971 C CA . LEU B 1 179 ? 2.184 2.793 -12.648 1 96.56 179 LEU B CA 1
ATOM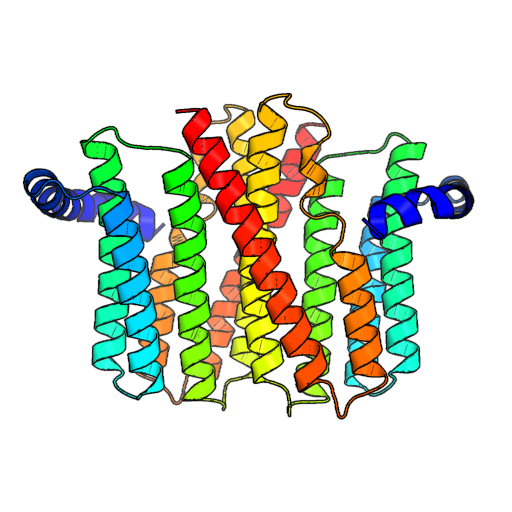 2972 C C . LEU B 1 179 ? 2.559 4.18 -13.164 1 96.56 179 LEU B C 1
ATOM 2974 O O . LEU B 1 179 ? 3.236 4.941 -12.477 1 96.56 179 LEU B O 1
ATOM 2978 N N . ILE B 1 180 ? 2.121 4.48 -14.336 1 96.62 180 ILE B N 1
ATOM 2979 C CA . ILE B 1 180 ? 2.426 5.77 -14.953 1 96.62 180 ILE B CA 1
ATOM 2980 C C . ILE B 1 180 ? 1.845 6.895 -14.102 1 96.62 180 ILE B C 1
ATOM 2982 O O . ILE B 1 180 ? 2.518 7.895 -13.844 1 96.62 180 ILE B O 1
ATOM 2986 N N . THR B 1 181 ? 0.638 6.711 -13.641 1 93.25 181 THR B N 1
ATOM 2987 C CA . THR B 1 181 ? 0.004 7.688 -12.758 1 93.25 181 THR B CA 1
ATOM 2988 C C . THR B 1 181 ? 0.831 7.891 -11.492 1 93.25 181 THR B C 1
ATOM 2990 O O . THR B 1 181 ? 1.041 9.023 -11.055 1 93.25 181 THR B O 1
ATOM 2993 N N . GLY B 1 182 ? 1.258 6.812 -10.914 1 94.5 182 GLY B N 1
ATOM 2994 C CA . GLY B 1 182 ? 2.086 6.891 -9.719 1 94.5 182 GLY B CA 1
ATOM 2995 C C . GLY B 1 182 ? 3.402 7.605 -9.953 1 94.5 182 GLY B C 1
ATOM 2996 O O . GLY B 1 182 ? 3.85 8.383 -9.102 1 94.5 182 GLY B O 1
ATOM 2997 N N . ILE B 1 183 ? 4.008 7.379 -11.086 1 95.69 183 ILE B N 1
ATOM 2998 C CA . ILE B 1 183 ? 5.285 7.996 -11.422 1 95.69 183 ILE B CA 1
ATOM 2999 C C . ILE B 1 183 ? 5.105 9.5 -11.578 1 95.69 183 ILE B C 1
ATOM 3001 O O . ILE B 1 183 ? 5.914 10.289 -11.078 1 95.69 183 ILE B O 1
ATOM 3005 N N . ILE B 1 184 ? 4.074 9.836 -12.219 1 95.12 184 ILE B N 1
ATOM 3006 C CA . ILE B 1 184 ? 3.795 11.258 -12.422 1 95.12 184 ILE B CA 1
ATOM 3007 C C . ILE B 1 184 ? 3.592 11.945 -11.078 1 95.12 184 ILE B C 1
ATOM 3009 O O . ILE B 1 184 ? 4.195 12.984 -10.805 1 95.12 184 ILE B O 1
ATOM 3013 N N . ARG B 1 185 ? 2.834 11.367 -10.25 1 93.31 185 ARG B N 1
ATOM 3014 C CA . ARG B 1 185 ? 2.582 11.938 -8.93 1 93.31 185 ARG B CA 1
ATOM 3015 C C . ARG B 1 185 ? 3.859 11.984 -8.102 1 93.31 185 ARG B C 1
ATOM 3017 O O . ARG B 1 185 ? 4.102 12.953 -7.375 1 93.31 185 ARG B O 1
ATOM 3024 N N . PHE B 1 186 ? 4.613 10.961 -8.172 1 94.5 186 PHE B N 1
ATOM 3025 C CA . PHE B 1 186 ? 5.883 10.883 -7.461 1 94.5 186 PHE B CA 1
ATOM 3026 C C . PHE B 1 186 ? 6.773 12.07 -7.824 1 94.5 186 PHE B C 1
ATOM 3028 O O . PHE B 1 186 ? 7.34 12.719 -6.941 1 94.5 186 PHE B O 1
ATOM 3035 N N . ARG B 1 187 ? 6.809 12.406 -9.023 1 94.69 187 ARG B N 1
ATOM 3036 C CA . ARG B 1 187 ? 7.637 13.508 -9.508 1 94.69 187 ARG B CA 1
ATOM 3037 C C . ARG B 1 187 ? 7.074 14.852 -9.062 1 94.69 187 ARG B C 1
ATOM 3039 O O . ARG B 1 187 ? 7.828 15.758 -8.703 1 94.69 187 ARG B O 1
ATOM 3046 N N . VAL B 1 188 ? 5.82 14.953 -9.117 1 92.44 188 VAL B N 1
ATOM 3047 C CA . VAL B 1 188 ? 5.168 16.188 -8.719 1 92.44 188 VAL B CA 1
ATOM 3048 C C . VAL B 1 188 ? 5.426 16.469 -7.242 1 92.44 188 VAL B C 1
ATOM 3050 O O . VAL B 1 188 ? 5.738 17.594 -6.859 1 92.44 188 VAL B O 1
ATOM 3053 N N . VAL B 1 189 ? 5.312 15.438 -6.469 1 92.31 189 VAL B N 1
ATOM 3054 C CA . VAL B 1 189 ? 5.52 15.578 -5.031 1 92.31 189 VAL B CA 1
ATOM 3055 C C . VAL B 1 189 ? 6.973 15.945 -4.75 1 92.31 189 VAL B C 1
ATOM 3057 O O . VAL B 1 189 ? 7.258 16.812 -3.922 1 92.31 189 VAL B O 1
ATOM 3060 N N . LEU B 1 190 ? 7.91 15.344 -5.469 1 93.31 190 LEU B N 1
ATOM 3061 C CA . LEU B 1 190 ? 9.328 15.648 -5.281 1 93.31 190 LEU B CA 1
ATOM 3062 C C . LEU B 1 190 ? 9.625 17.094 -5.656 1 93.31 190 LEU B C 1
ATOM 3064 O O . LEU B 1 190 ? 10.375 17.781 -4.953 1 93.31 190 LEU B O 1
ATOM 3068 N N . LYS B 1 191 ? 9.039 17.531 -6.688 1 92.94 191 LYS B N 1
ATOM 3069 C CA . LYS B 1 191 ? 9.211 18.906 -7.113 1 92.94 191 LYS B CA 1
ATOM 3070 C C . LYS B 1 191 ? 8.641 19.875 -6.082 1 92.94 191 LYS B C 1
ATOM 3072 O O . LYS B 1 191 ? 9.234 20.922 -5.809 1 92.94 191 LYS B O 1
ATOM 3077 N N . TYR B 1 192 ? 7.586 19.5 -5.613 1 90.12 192 TYR B N 1
ATOM 3078 C CA . TYR B 1 192 ? 6.957 20.328 -4.582 1 90.12 192 TYR B CA 1
ATOM 3079 C C . TYR B 1 192 ? 7.855 20.438 -3.354 1 90.12 192 TYR B C 1
ATOM 3081 O O . TYR B 1 192 ? 8.047 21.516 -2.811 1 90.12 192 TYR B O 1
ATOM 3089 N N . CYS B 1 193 ? 8.375 19.344 -2.9 1 89.31 193 CYS B N 1
ATOM 3090 C CA . CYS B 1 193 ? 9.25 19.344 -1.729 1 89.31 193 CYS B CA 1
ATOM 3091 C C . CYS B 1 193 ? 10.492 20.172 -1.971 1 89.31 193 CYS B C 1
ATOM 3093 O O . CYS B 1 193 ? 10.969 20.875 -1.066 1 89.31 193 CYS B O 1
ATOM 3095 N N . LYS B 1 194 ? 10.984 20.125 -3.152 1 89 194 LYS B N 1
ATOM 3096 C CA . LYS B 1 194 ? 12.164 20.906 -3.51 1 89 194 LYS B CA 1
ATOM 3097 C C . LYS B 1 194 ? 11.867 22.391 -3.488 1 89 194 LYS B C 1
ATOM 3099 O O . LYS B 1 194 ? 12.711 23.203 -3.088 1 89 194 LYS B O 1
ATOM 3104 N N . SER B 1 195 ? 10.703 22.719 -3.836 1 87.62 195 SER B N 1
ATOM 3105 C CA . SER B 1 195 ? 10.312 24.109 -3.873 1 87.62 195 SER B CA 1
ATOM 3106 C C . SER B 1 195 ? 10.141 24.688 -2.467 1 87.62 195 SER B C 1
ATOM 3108 O O . SER B 1 195 ? 10.227 25.891 -2.264 1 87.62 195 SER B O 1
ATOM 3110 N N . MET B 1 196 ? 9.906 23.844 -1.517 1 81.81 196 MET B N 1
ATOM 3111 C CA . MET B 1 196 ? 9.727 24.281 -0.137 1 81.81 196 MET B CA 1
ATOM 3112 C C . MET B 1 196 ? 11.07 24.438 0.57 1 81.81 196 MET B C 1
ATOM 3114 O O . MET B 1 196 ? 11.148 25.031 1.647 1 81.81 196 MET B O 1
ATOM 3118 N N . GLU B 1 197 ? 12.117 23.719 0.136 1 75.06 197 GLU B N 1
ATOM 3119 C CA . GLU B 1 197 ? 13.438 23.766 0.746 1 75.06 197 GLU B CA 1
ATOM 3120 C C . GLU B 1 197 ? 14.219 24.984 0.247 1 75.06 197 GLU B C 1
ATOM 3122 O O . GLU B 1 197 ? 14.953 25.625 1.013 1 75.06 197 GLU B O 1
#